Protein AF-0000000078708524 (afdb_homodimer)

Foldseek 3Di:
DPPDQDKDKDFQLVLLQLLLQQVCVVDVLEAEEEACCADNNAPLNSNPPVCVVRHCVRYHYDPPQLLCQLQVLQVSQQVPGEYEGEDNAPLSNVSNCCCCQVPQQCPCVVVVNPGFRLYEYEHEADDDPLDDLSRHAPCQLVQQVGHQEWEFFAAGSQQSSQAVNVSSVDRGYYYYYAYPVRRPVGIDMYRSHDHHDDAQDKDFPFFFQAEEEEEEHNCLVLQVVLVVVLCVVVVPHTYTYIYQRILPPTNLVVRLVRCLRNLEYEYEDAHADPSDSQVVSLVSNCVRPVVSHQFDYYYHYFHPDRQDRSVCNVVRGDGSVSSNVVVCVGSPDHD/DPPDQDKDKDFQLVLLQLLLQQVCVVDVLEAEEEACCADNNAPLNSNPPVCVVRHCVRYHYDPPQLLCQLQVLQVSQQVPGEYEGEDNAPLSNVSNCCCCQVPQQCPCVVVVNPGFRLYEYEHEADDDPLDDLSRHAPCQLVQQVGHQEWEFFAAGSQQSSQAVNVSSVDRGYYYYYAYPVRRPVGIDMYRSHDHHDDAQDKDFPFFFQAEEEEEEHNCLVLQVVLVVVLCVVVVPHTYTYIYQRILPPGNLVVRLVRCLRNLEYEYEDAHADPSDSQVVSLVSNCVRPVVSHQFDYYYHYFHPDRQDRSVCNVVRGDGSVSSNVVVCVGSVDHD

pLDDT: mean 88.09, std 14.44, range [30.7, 98.94]

InterPro domains:
  IPR005475 Transketolase-like, pyrimidine-binding domain [PF02779] (12-184)
  IPR005475 Transketolase-like, pyrimidine-binding domain [SM00861] (10-185)
  IPR009014 Transketolase C-terminal/Pyruvate-ferredoxin oxidoreductase domain II [G3DSA:3.40.50.920] (199-333)
  IPR009014 Transketolase C-terminal/Pyruvate-ferredoxin oxidoreductase domain II [SSF52922] (194-332)
  IPR029061 Thiamin diphosphate-binding fold [SSF52518] (10-198)
  IPR033248 Transketolase, C-terminal domain [PF02780] (200-323)

Structure (mmCIF, N/CA/C/O backbone):
data_AF-0000000078708524-model_v1
#
loop_
_entity.id
_entity.type
_entity.pdbx_description
1 polymer 'Transketolase-like pyrimidine-binding domain-containing protein'
#
loop_
_atom_site.group_PDB
_atom_site.id
_atom_site.type_symbol
_atom_site.label_atom_id
_atom_site.label_alt_id
_atom_site.label_comp_id
_atom_site.label_asym_id
_atom_site.label_entity_id
_atom_site.label_seq_id
_atom_site.pdbx_PDB_ins_code
_atom_site.Cartn_x
_atom_site.Cartn_y
_atom_site.Cartn_z
_atom_site.occupancy
_atom_site.B_iso_or_equiv
_atom_site.auth_seq_id
_atom_site.auth_comp_id
_atom_site.auth_asym_id
_atom_site.auth_atom_id
_atom_site.pdbx_PDB_model_num
ATOM 1 N N . MET A 1 1 ? 9.031 -50.344 -10.312 1 30.7 1 MET A N 1
ATOM 2 C CA . MET A 1 1 ? 8.531 -49.438 -11.359 1 30.7 1 MET A CA 1
ATOM 3 C C . MET A 1 1 ? 7.926 -48.188 -10.766 1 30.7 1 MET A C 1
ATOM 5 O O . MET A 1 1 ? 6.965 -48.25 -10 1 30.7 1 MET A O 1
ATOM 9 N N . ILE A 1 2 ? 8.68 -47.25 -10.352 1 44.56 2 ILE A N 1
ATOM 10 C CA . ILE A 1 2 ? 8.172 -46.031 -9.711 1 44.56 2 ILE A CA 1
ATOM 11 C C . ILE A 1 2 ? 7.004 -45.469 -10.523 1 44.56 2 ILE A C 1
ATOM 13 O O . ILE A 1 2 ? 7.16 -45.156 -11.695 1 44.56 2 ILE A O 1
ATOM 17 N N . MET A 1 3 ? 5.801 -45.938 -10.406 1 46.72 3 MET A N 1
ATOM 18 C CA . MET A 1 3 ? 4.594 -45.625 -11.164 1 46.72 3 MET A CA 1
ATOM 19 C C . MET A 1 3 ? 4.586 -44.156 -11.586 1 46.72 3 MET A C 1
ATOM 21 O O . MET A 1 3 ? 4.816 -43.281 -10.773 1 46.72 3 MET A O 1
ATOM 25 N N . ALA A 1 4 ? 5.008 -43.969 -12.758 1 56.22 4 ALA A N 1
ATOM 26 C CA . ALA A 1 4 ? 5.117 -42.656 -13.367 1 56.22 4 ALA A CA 1
ATOM 27 C C . ALA A 1 4 ? 3.906 -41.781 -13.031 1 56.22 4 ALA A C 1
ATOM 29 O O . ALA A 1 4 ? 2.764 -42.219 -13.219 1 56.22 4 ALA A O 1
ATOM 30 N N . GLU A 1 5 ? 3.922 -40.812 -12.133 1 74.19 5 GLU A N 1
ATOM 31 C CA . GLU A 1 5 ? 2.814 -39.969 -11.703 1 74.19 5 GLU A CA 1
ATOM 32 C C . GLU A 1 5 ? 2.082 -39.375 -12.898 1 74.19 5 GLU A C 1
ATOM 34 O O . GLU A 1 5 ? 2.715 -38.875 -13.828 1 74.19 5 GLU A O 1
ATOM 39 N N . GLU A 1 6 ? 0.851 -39.875 -13.25 1 91.31 6 GLU A N 1
ATOM 40 C CA . GLU A 1 6 ? -0.011 -39.344 -14.305 1 91.31 6 GLU A CA 1
ATOM 41 C C . GLU A 1 6 ? 0.066 -37.844 -14.383 1 91.31 6 GLU A C 1
ATOM 43 O O . GLU A 1 6 ? 0.135 -37.156 -13.352 1 91.31 6 GLU A O 1
ATOM 48 N N . LYS A 1 7 ? 0.33 -37.344 -15.602 1 96.19 7 LYS A N 1
ATOM 49 C CA . LYS A 1 7 ? 0.439 -35.906 -15.82 1 96.19 7 LYS A CA 1
ATOM 50 C C . LYS A 1 7 ? -0.722 -35.406 -16.672 1 96.19 7 LYS A C 1
ATOM 52 O O . LYS A 1 7 ? -1.364 -36.156 -17.391 1 96.19 7 LYS A O 1
ATOM 57 N N . LEU A 1 8 ? -1.035 -34.125 -16.5 1 96.69 8 LEU A N 1
ATOM 58 C CA . LEU A 1 8 ? -2.018 -33.375 -17.281 1 96.69 8 LEU A CA 1
ATOM 59 C C . LEU A 1 8 ? -1.397 -32.125 -17.891 1 96.69 8 LEU A C 1
ATOM 61 O O . LEU A 1 8 ? -0.516 -31.5 -17.297 1 96.69 8 LEU A O 1
ATOM 65 N N . THR A 1 9 ? -1.843 -31.812 -19.062 1 97.62 9 THR A N 1
ATOM 66 C CA . THR A 1 9 ? -1.474 -30.547 -19.672 1 97.62 9 THR A CA 1
ATOM 67 C C . THR A 1 9 ? -2.582 -29.516 -19.484 1 97.62 9 THR A C 1
ATOM 69 O O . THR A 1 9 ? -3.682 -29.672 -20.016 1 97.62 9 THR A O 1
ATOM 72 N N . LEU A 1 10 ? -2.268 -28.531 -18.688 1 97.62 10 LEU A N 1
ATOM 73 C CA . LEU A 1 10 ? -3.295 -27.562 -18.312 1 97.62 10 LEU A CA 1
ATOM 74 C C . LEU A 1 10 ? -2.834 -26.141 -18.594 1 97.62 10 LEU A C 1
ATOM 76 O O . LEU A 1 10 ? -1.637 -25.844 -18.547 1 97.62 10 LEU A O 1
ATOM 80 N N . ASN A 1 11 ? -3.686 -25.328 -18.953 1 97.06 11 ASN A N 1
ATOM 81 C CA . ASN A 1 11 ? -3.455 -23.891 -18.781 1 97.06 11 ASN A CA 1
ATOM 82 C C . ASN A 1 11 ? -3.867 -23.422 -17.391 1 97.06 11 ASN A C 1
ATOM 84 O O . ASN A 1 11 ? -4.27 -24.234 -16.547 1 97.06 11 ASN A O 1
ATOM 88 N N . ASN A 1 12 ? -3.742 -22.156 -17.094 1 96.94 12 ASN A N 1
ATOM 89 C CA . ASN A 1 12 ? -3.965 -21.656 -15.75 1 96.94 12 ASN A CA 1
ATOM 90 C C . ASN A 1 12 ? -5.414 -21.859 -15.305 1 96.94 12 ASN A C 1
ATOM 92 O O . ASN A 1 12 ? -5.668 -22.266 -14.172 1 96.94 12 ASN A O 1
ATOM 96 N N . VAL A 1 13 ? -6.398 -21.562 -16.172 1 96.12 13 VAL A N 1
ATOM 97 C CA . VAL A 1 13 ? -7.801 -21.703 -15.797 1 96.12 13 VAL A CA 1
ATOM 98 C C . VAL A 1 13 ? -8.133 -23.172 -15.555 1 96.12 13 VAL A C 1
ATOM 100 O O . VAL A 1 13 ? -8.867 -23.5 -14.625 1 96.12 13 VAL A O 1
ATOM 103 N N . GLN A 1 14 ? -7.605 -24 -16.406 1 97.12 14 GLN A N 1
ATOM 104 C CA . GLN A 1 14 ? -7.805 -25.438 -16.219 1 97.12 14 GLN A CA 1
ATOM 105 C C . GLN A 1 14 ? -7.137 -25.938 -14.945 1 97.12 14 GLN A C 1
ATOM 107 O O . GLN A 1 14 ? -7.637 -26.859 -14.297 1 97.12 14 GLN A O 1
ATOM 112 N N . ALA A 1 15 ? -5.988 -25.359 -14.602 1 97.75 15 ALA A N 1
ATOM 113 C CA . ALA A 1 15 ? -5.312 -25.688 -13.359 1 97.75 15 ALA A CA 1
ATOM 114 C C . ALA A 1 15 ? -6.172 -25.328 -12.148 1 97.75 15 ALA A C 1
ATOM 116 O O . ALA A 1 15 ? -6.234 -26.078 -11.172 1 97.75 15 ALA A O 1
ATOM 117 N N . VAL A 1 16 ? -6.793 -24.172 -12.188 1 97.38 16 VAL A N 1
ATOM 118 C CA . VAL A 1 16 ? -7.73 -23.781 -11.141 1 97.38 16 VAL A CA 1
ATOM 119 C C . VAL A 1 16 ? -8.836 -24.828 -11.016 1 97.38 16 VAL A C 1
ATOM 121 O O . VAL A 1 16 ? -9.109 -25.328 -9.922 1 97.38 16 VAL A O 1
ATOM 124 N N . ASN A 1 17 ? -9.43 -25.156 -12.141 1 97.44 17 ASN A N 1
ATOM 125 C CA . ASN A 1 17 ? -10.523 -26.109 -12.172 1 97.44 17 ASN A CA 1
ATOM 126 C C . ASN A 1 17 ? -10.102 -27.469 -11.602 1 97.44 17 ASN A C 1
ATOM 128 O O . ASN A 1 17 ? -10.812 -28.047 -10.789 1 97.44 17 ASN A O 1
ATOM 132 N N . ASN A 1 18 ? -9 -27.891 -12.047 1 97.88 18 ASN A N 1
ATOM 133 C CA . ASN A 1 18 ? -8.492 -29.172 -11.586 1 97.88 18 ASN A CA 1
ATOM 134 C C . ASN A 1 18 ? -8.234 -29.172 -10.078 1 97.88 18 ASN A C 1
ATOM 136 O O . ASN A 1 18 ? -8.539 -30.141 -9.391 1 97.88 18 ASN A O 1
ATOM 140 N N . ALA A 1 19 ? -7.645 -28.109 -9.57 1 97.94 19 ALA A N 1
ATOM 141 C CA . ALA A 1 19 ? -7.406 -27.984 -8.141 1 97.94 19 ALA A CA 1
ATOM 142 C C . ALA A 1 19 ? -8.719 -28.016 -7.359 1 97.94 19 ALA A C 1
ATOM 144 O O . ALA A 1 19 ? -8.82 -28.672 -6.324 1 97.94 19 ALA A O 1
ATOM 145 N N . LEU A 1 20 ? -9.703 -27.312 -7.848 1 97.5 20 LEU A N 1
ATOM 146 C CA . LEU A 1 20 ? -11.016 -27.297 -7.211 1 97.5 20 LEU A CA 1
ATOM 147 C C . LEU A 1 20 ? -11.625 -28.688 -7.195 1 97.5 20 LEU A C 1
ATOM 149 O O . LEU A 1 20 ? -12.18 -29.109 -6.18 1 97.5 20 LEU A O 1
ATOM 153 N N . ASP A 1 21 ? -11.539 -29.344 -8.281 1 97.62 21 ASP A N 1
ATOM 154 C CA . ASP A 1 21 ? -12.062 -30.703 -8.398 1 97.62 21 ASP A CA 1
ATOM 155 C C . ASP A 1 21 ? -11.43 -31.625 -7.363 1 97.62 21 ASP A C 1
ATOM 157 O O . ASP A 1 21 ? -12.141 -32.344 -6.648 1 97.62 21 ASP A O 1
ATOM 161 N N . ILE A 1 22 ? -10.164 -31.562 -7.309 1 97.56 22 ILE A N 1
ATOM 162 C CA . ILE A 1 22 ? -9.43 -32.375 -6.355 1 97.56 22 ILE A CA 1
ATOM 163 C C . ILE A 1 22 ? -9.867 -32.062 -4.934 1 97.56 22 ILE A C 1
ATOM 165 O O . ILE A 1 22 ? -10.133 -32.938 -4.125 1 97.56 22 ILE A O 1
ATOM 169 N N . ALA A 1 23 ? -9.914 -30.797 -4.633 1 96.69 23 ALA A N 1
ATOM 170 C CA . ALA A 1 23 ? -10.281 -30.328 -3.297 1 96.69 23 ALA A CA 1
ATOM 171 C C . ALA A 1 23 ? -11.68 -30.797 -2.912 1 96.69 23 ALA A C 1
ATOM 173 O O . ALA A 1 23 ? -11.891 -31.281 -1.801 1 96.69 23 ALA A O 1
ATOM 174 N N . MET A 1 24 ? -12.586 -30.641 -3.818 1 97 24 MET A N 1
ATOM 175 C CA . MET A 1 24 ? -13.984 -30.953 -3.543 1 97 24 MET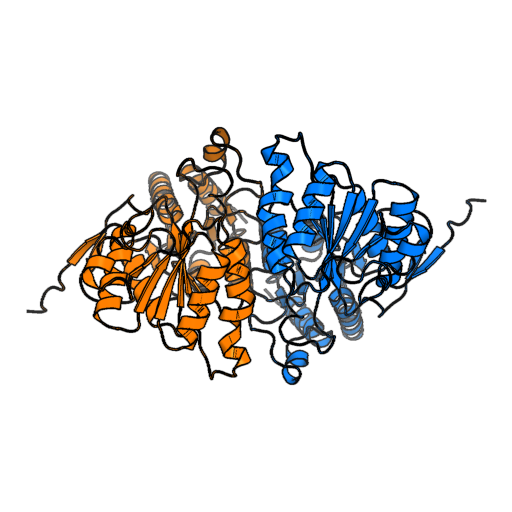 A CA 1
ATOM 176 C C . MET A 1 24 ? -14.18 -32.469 -3.432 1 97 24 MET A C 1
ATOM 178 O O . MET A 1 24 ? -15.008 -32.938 -2.648 1 97 24 MET A O 1
ATOM 182 N N . ALA A 1 25 ? -13.438 -33.188 -4.176 1 97.12 25 ALA A N 1
ATOM 183 C CA . ALA A 1 25 ? -13.5 -34.656 -4.082 1 97.12 25 ALA A CA 1
ATOM 184 C C . ALA A 1 25 ? -13.008 -35.125 -2.719 1 97.12 25 ALA A C 1
ATOM 186 O O . ALA A 1 25 ? -13.547 -36.094 -2.166 1 97.12 25 ALA A O 1
ATOM 187 N N . LYS A 1 26 ? -12.148 -34.469 -2.209 1 96.25 26 LYS A N 1
ATOM 188 C CA . LYS A 1 26 ? -11.461 -34.906 -1 1 96.25 26 LYS A CA 1
ATOM 189 C C . LYS A 1 26 ? -12.188 -34.438 0.253 1 96.25 26 LYS A C 1
ATOM 191 O O . LYS A 1 26 ? -12.164 -35.125 1.286 1 96.25 26 LYS A O 1
ATOM 196 N N . ASP A 1 27 ? -12.758 -33.312 0.21 1 96.5 27 ASP A N 1
ATOM 197 C CA . ASP A 1 27 ? -13.305 -32.688 1.408 1 96.5 27 ASP A CA 1
ATOM 198 C C . ASP A 1 27 ? -14.727 -32.156 1.171 1 96.5 27 ASP A C 1
ATOM 200 O O . ASP A 1 27 ? -14.93 -31.172 0.469 1 96.5 27 ASP A O 1
ATOM 204 N N . PRO A 1 28 ? -15.633 -32.75 1.814 1 96.19 28 PRO A N 1
ATOM 205 C CA . PRO A 1 28 ? -17.031 -32.344 1.604 1 96.19 28 PRO A CA 1
ATOM 206 C C . PRO A 1 28 ? -17.328 -30.953 2.156 1 96.19 28 PRO A C 1
ATOM 208 O O . PRO A 1 28 ? -18.375 -30.391 1.867 1 96.19 28 PRO A O 1
ATOM 211 N N . ARG A 1 29 ? -16.484 -30.438 2.861 1 96.44 29 ARG A N 1
ATOM 212 C CA . ARG A 1 29 ? -16.688 -29.109 3.439 1 96.44 29 ARG A CA 1
ATOM 213 C C . ARG A 1 29 ? -16.344 -28.016 2.434 1 96.44 29 ARG A C 1
ATOM 215 O O . ARG A 1 29 ? -16.656 -26.844 2.648 1 96.44 29 ARG A O 1
ATOM 222 N N . VAL A 1 30 ? -15.695 -28.281 1.34 1 97.38 30 VAL A N 1
ATOM 223 C CA . VAL A 1 30 ? -15.289 -27.312 0.333 1 97.38 30 VAL A CA 1
ATOM 224 C C . VAL A 1 30 ? -16.484 -26.906 -0.515 1 97.38 30 VAL A C 1
ATOM 226 O O . VAL A 1 30 ? -17.172 -27.766 -1.092 1 97.38 30 VAL A O 1
ATOM 229 N N . VAL A 1 31 ? -16.781 -25.641 -0.541 1 95.81 31 VAL A N 1
ATOM 230 C CA . VAL A 1 31 ? -17.844 -25.078 -1.38 1 95.81 31 VAL A CA 1
ATOM 231 C C . VAL A 1 31 ? -17.266 -23.969 -2.262 1 95.81 31 VAL A C 1
ATOM 233 O O . VAL A 1 31 ? -16.344 -23.25 -1.847 1 95.81 31 VAL A O 1
ATOM 236 N N . CYS A 1 32 ? -17.75 -23.906 -3.41 1 94.69 32 CYS A N 1
ATOM 237 C CA . CYS A 1 32 ? -17.281 -22.922 -4.387 1 94.69 32 CYS A CA 1
ATOM 238 C C . CYS A 1 32 ? -18.438 -22.125 -4.961 1 94.69 32 CYS A C 1
ATOM 240 O O . CYS A 1 32 ? -19.438 -22.703 -5.41 1 94.69 32 CYS A O 1
ATOM 242 N N . TYR A 1 33 ? -18.297 -20.797 -4.871 1 91.31 33 TYR A N 1
ATOM 243 C CA . TYR A 1 33 ? -19.406 -20 -5.387 1 91.31 33 TYR A CA 1
ATOM 244 C C . TYR A 1 33 ? -18.938 -18.625 -5.832 1 91.31 33 TYR A C 1
ATOM 246 O O . TYR A 1 33 ? -17.844 -18.188 -5.465 1 91.31 33 TYR A O 1
ATOM 254 N N . GLY A 1 34 ? -19.688 -17.953 -6.578 1 89.81 34 GLY A N 1
ATOM 255 C CA . GLY A 1 34 ? -19.469 -16.641 -7.18 1 89.81 34 GLY A CA 1
ATOM 256 C C . GLY A 1 34 ? -20.469 -16.312 -8.273 1 89.81 34 GLY A C 1
ATOM 257 O O . GLY A 1 34 ? -21.422 -17.047 -8.484 1 89.81 34 GLY A O 1
ATOM 258 N N . GLU A 1 35 ? -20.219 -15.195 -8.898 1 83.81 35 GLU A N 1
ATOM 259 C CA . GLU A 1 35 ? -21.125 -14.797 -9.977 1 83.81 35 GLU A CA 1
ATOM 260 C C . GLU A 1 35 ? -20.984 -15.727 -11.18 1 83.81 35 GLU A C 1
ATOM 262 O O . GLU A 1 35 ? -19.906 -15.836 -11.766 1 83.81 35 GLU A O 1
ATOM 267 N N . ASP A 1 36 ? -22.047 -16.438 -11.477 1 84.31 36 ASP A N 1
ATOM 268 C CA . ASP A 1 36 ? -22.156 -17.359 -12.602 1 84.31 36 ASP A CA 1
ATOM 269 C C . ASP A 1 36 ? -21.203 -18.547 -12.422 1 84.31 36 ASP A C 1
ATOM 271 O O . ASP A 1 36 ? -20.75 -19.141 -13.406 1 84.31 36 ASP A O 1
ATOM 275 N N . ALA A 1 37 ? -20.906 -18.891 -11.258 1 84.94 37 ALA A N 1
ATOM 276 C CA . ALA A 1 37 ? -19.938 -19.953 -10.984 1 84.94 37 ALA A CA 1
ATOM 277 C C . ALA A 1 37 ? -20.609 -21.328 -10.984 1 84.94 37 ALA A C 1
ATOM 279 O O . ALA A 1 37 ? -19.938 -22.344 -11.062 1 84.94 37 ALA A O 1
ATOM 280 N N . GLY A 1 38 ? -21.891 -21.359 -10.852 1 88.69 38 GLY A N 1
ATOM 281 C CA . GLY A 1 38 ? -22.609 -22.609 -10.734 1 88.69 38 GLY A CA 1
ATOM 282 C C . GLY A 1 38 ? -22.719 -23.359 -12.039 1 88.69 38 GLY A C 1
ATOM 283 O O . GLY A 1 38 ? -21.828 -24.141 -12.406 1 88.69 38 GLY A O 1
ATOM 284 N N . VAL A 1 39 ? -23.75 -23.047 -12.758 1 84.88 39 VAL A N 1
ATOM 285 C CA . VAL A 1 39 ? -24.047 -23.797 -13.969 1 84.88 39 VAL A CA 1
ATOM 286 C C . VAL A 1 39 ? -23.062 -23.438 -15.078 1 84.88 39 VAL A C 1
ATOM 288 O O . VAL A 1 39 ? -22.5 -24.312 -15.727 1 84.88 39 VAL A O 1
ATOM 291 N N . GLU A 1 40 ? -22.812 -22.203 -15.211 1 86.06 40 GLU A N 1
ATOM 292 C CA . GLU A 1 40 ? -22 -21.703 -16.312 1 86.06 40 GLU A CA 1
ATOM 293 C C . GLU A 1 40 ? -20.516 -22 -16.062 1 86.06 40 GLU A C 1
ATOM 295 O O . GLU A 1 40 ? -19.734 -22.109 -17.016 1 86.06 40 GLU A O 1
ATOM 300 N N . GLY A 1 41 ? -20.172 -22.078 -14.758 1 86.31 41 GLY A N 1
ATOM 301 C CA . GLY A 1 41 ? -18.781 -22.359 -14.406 1 86.31 41 GLY A CA 1
ATOM 302 C C . GLY A 1 41 ? -17.938 -21.094 -14.273 1 86.31 41 GLY A C 1
ATOM 303 O O . GLY A 1 41 ? -16.719 -21.141 -14.43 1 86.31 41 GLY A O 1
ATOM 304 N N . GLY A 1 42 ? -18.594 -19.969 -14.164 1 85.06 42 GLY A N 1
ATOM 305 C CA . GLY A 1 42 ? -17.891 -18.688 -14.078 1 85.06 42 GLY A CA 1
ATOM 306 C C . GLY A 1 42 ? -17.688 -18.031 -15.43 1 85.06 42 GLY A C 1
ATOM 307 O O . GLY A 1 42 ? -17.797 -18.688 -16.469 1 85.06 42 GLY A O 1
ATOM 308 N N . VAL A 1 43 ? -17.297 -16.812 -15.414 1 80.81 43 VAL A N 1
ATOM 309 C CA . VAL A 1 43 ? -17.109 -16.062 -16.641 1 80.81 43 VAL A CA 1
ATOM 310 C C . VAL A 1 43 ? -15.93 -16.625 -17.422 1 80.81 43 VAL A C 1
ATOM 312 O O . VAL A 1 43 ? -15.93 -16.609 -18.656 1 80.81 43 VAL A O 1
ATOM 315 N N . PHE A 1 44 ? -15.016 -17.203 -16.703 1 87.06 44 PHE A N 1
ATOM 316 C CA . PHE A 1 44 ? -13.836 -17.734 -17.359 1 87.06 44 PHE A CA 1
ATOM 317 C C . PHE A 1 44 ? -13.852 -19.266 -17.344 1 87.06 44 PHE A C 1
ATOM 319 O O . PHE A 1 44 ? -12.852 -19.906 -17.703 1 87.06 44 PHE A O 1
ATOM 326 N N . ARG A 1 45 ? -14.898 -19.797 -16.766 1 90.19 45 ARG A N 1
ATOM 327 C CA . ARG A 1 45 ? -15.148 -21.234 -16.797 1 90.19 45 ARG A CA 1
ATOM 328 C C . ARG A 1 45 ? -14.195 -21.969 -15.852 1 90.19 45 ARG A C 1
ATOM 330 O O . ARG A 1 45 ? -13.828 -23.125 -16.109 1 90.19 45 ARG A O 1
ATOM 337 N N . ALA A 1 46 ? -13.758 -21.266 -14.883 1 92.81 46 ALA A N 1
ATOM 338 C CA . ALA A 1 46 ? -12.852 -21.844 -13.898 1 92.81 46 ALA A CA 1
ATOM 339 C C . ALA A 1 46 ? -13.539 -22.953 -13.102 1 92.81 46 ALA A C 1
ATOM 341 O O . ALA A 1 46 ? -12.875 -23.859 -12.578 1 92.81 46 ALA A O 1
ATOM 342 N N . THR A 1 47 ? -14.852 -23 -13.047 1 94.88 47 THR A N 1
ATOM 343 C CA . THR A 1 47 ? -15.586 -23.969 -12.234 1 94.88 47 THR A CA 1
ATOM 344 C C . THR A 1 47 ? -16.453 -24.859 -13.117 1 94.88 47 THR A C 1
ATOM 346 O O . THR A 1 47 ? -17.391 -25.5 -12.633 1 94.88 47 THR A O 1
ATOM 349 N N . GLU A 1 48 ? -16.172 -24.875 -14.344 1 94.75 48 GLU A N 1
ATOM 350 C CA . GLU A 1 48 ? -16.969 -25.625 -15.305 1 94.75 48 GLU A CA 1
ATOM 351 C C . GLU A 1 48 ? -17.094 -27.094 -14.906 1 94.75 48 GLU A C 1
ATOM 353 O O . GLU A 1 48 ? -16.078 -27.734 -14.609 1 94.75 48 GLU A O 1
ATOM 358 N N . GLY A 1 49 ? -18.328 -27.5 -14.93 1 95.88 49 GLY A N 1
ATOM 359 C CA . GLY A 1 49 ? -18.594 -28.922 -14.734 1 95.88 49 GLY A CA 1
ATOM 360 C C . GLY A 1 49 ? -18.641 -29.328 -13.273 1 95.88 49 GLY A C 1
ATOM 361 O O . GLY A 1 49 ? -19.078 -30.422 -12.938 1 95.88 49 GLY A O 1
ATOM 362 N N . LEU A 1 50 ? -18.25 -28.484 -12.375 1 96.75 50 LEU A N 1
ATOM 363 C CA . LEU A 1 50 ? -18.109 -28.859 -10.977 1 96.75 50 LEU A CA 1
ATOM 364 C C . LEU A 1 50 ? -19.453 -28.984 -10.289 1 96.75 50 LEU A C 1
ATOM 366 O O . LEU A 1 50 ? -19.656 -29.844 -9.438 1 96.75 50 LEU A O 1
ATOM 370 N N . GLN A 1 51 ? -20.344 -28.109 -10.68 1 96.19 51 GLN A N 1
ATOM 371 C CA . GLN A 1 51 ? -21.672 -28.203 -10.086 1 96.19 51 GLN A CA 1
ATOM 372 C C . GLN A 1 51 ? -22.344 -29.516 -10.469 1 96.19 51 GLN A C 1
ATOM 374 O O . GLN A 1 51 ? -23.016 -30.141 -9.648 1 96.19 51 GLN A O 1
ATOM 379 N N . LYS A 1 52 ? -22.25 -29.859 -11.719 1 96.38 52 LYS A N 1
ATOM 380 C CA . LYS A 1 52 ? -22.812 -31.125 -12.188 1 96.38 52 LYS A CA 1
ATOM 381 C C . LYS A 1 52 ? -22.234 -32.312 -11.391 1 96.38 52 LYS A C 1
ATOM 383 O O . LYS A 1 52 ? -22.969 -33.25 -11.047 1 96.38 52 LYS A O 1
ATOM 388 N N . LYS A 1 53 ? -21.031 -32.188 -11.078 1 96.94 53 LYS A N 1
ATOM 389 C CA . LYS A 1 53 ? -20.328 -33.281 -10.43 1 96.94 53 LYS A CA 1
ATOM 390 C C . LYS A 1 53 ? -20.609 -33.312 -8.938 1 96.94 53 LYS A C 1
ATOM 392 O O . LYS A 1 53 ? -20.797 -34.406 -8.352 1 96.94 53 LYS A O 1
ATOM 397 N N . TYR A 1 54 ? -20.703 -32.156 -8.305 1 97.06 54 TYR A N 1
ATOM 398 C CA . TYR A 1 54 ? -20.734 -32.156 -6.852 1 97.06 54 TYR A CA 1
ATOM 399 C C . TYR A 1 54 ? -22.062 -31.641 -6.336 1 97.06 54 TYR A C 1
ATOM 401 O O . TYR A 1 54 ? -22.359 -31.734 -5.141 1 97.06 54 TYR A O 1
ATOM 409 N N . GLY A 1 55 ? -22.844 -30.984 -7.199 1 96 55 GLY A N 1
ATOM 410 C CA . GLY A 1 55 ? -24.188 -30.578 -6.828 1 96 55 GLY A CA 1
ATOM 411 C C . GLY A 1 55 ? -24.312 -29.094 -6.566 1 96 55 GLY A C 1
ATOM 412 O O . GLY A 1 55 ? -23.312 -28.406 -6.336 1 96 55 GLY A O 1
ATOM 413 N N . LYS A 1 56 ? -25.516 -28.625 -6.453 1 94.75 56 LYS A N 1
ATOM 414 C CA . LYS A 1 56 ? -25.859 -27.219 -6.352 1 94.75 56 LYS A CA 1
ATOM 415 C C . LYS A 1 56 ? -25.578 -26.672 -4.953 1 94.75 56 LYS A C 1
ATOM 417 O O . LYS A 1 56 ? -25.453 -25.469 -4.758 1 94.75 56 LYS A O 1
ATOM 422 N N . SER A 1 57 ? -25.469 -27.562 -4.066 1 94.31 57 SER A N 1
ATOM 423 C CA . SER A 1 57 ? -25.219 -27.125 -2.695 1 94.31 57 SER A CA 1
ATOM 424 C C . SER A 1 57 ? -23.75 -26.828 -2.461 1 94.31 57 SER A C 1
ATOM 426 O O . SER A 1 57 ? -23.391 -26.156 -1.494 1 94.31 57 SER A O 1
ATOM 428 N N . ARG A 1 58 ? -22.906 -27.297 -3.316 1 95.75 58 ARG A N 1
ATOM 429 C CA . ARG A 1 58 ? -21.469 -27.156 -3.117 1 95.75 58 ARG A CA 1
ATOM 430 C C . ARG A 1 58 ? -20.875 -26.172 -4.113 1 95.75 58 ARG A C 1
ATOM 432 O O . ARG A 1 58 ? -19.812 -25.578 -3.855 1 95.75 58 ARG A O 1
ATOM 439 N N . VAL A 1 59 ? -21.531 -26.109 -5.27 1 95.69 59 VAL A N 1
ATOM 440 C CA . VAL A 1 59 ? -21.125 -25.172 -6.316 1 95.69 59 VAL A CA 1
ATOM 441 C C . VAL A 1 59 ? -22.328 -24.391 -6.801 1 95.69 59 VAL A C 1
ATOM 443 O O . VAL A 1 59 ? -23.266 -24.953 -7.383 1 95.69 59 VAL A O 1
ATOM 446 N N . PHE A 1 60 ? -22.344 -23.031 -6.555 1 91.94 60 PHE A N 1
ATOM 447 C CA . PHE A 1 60 ? -23.578 -22.312 -6.848 1 91.94 60 PHE A CA 1
ATOM 448 C C . PHE A 1 60 ? -23.297 -20.859 -7.203 1 91.94 60 PHE A C 1
ATOM 450 O O . PHE A 1 60 ? -22.203 -20.359 -6.969 1 91.94 60 PHE A O 1
ATOM 457 N N . ASP A 1 61 ? -24.312 -20.234 -7.809 1 90 61 ASP A N 1
ATOM 458 C CA . ASP A 1 61 ? -24.25 -18.828 -8.203 1 90 61 ASP A CA 1
ATOM 459 C C . ASP A 1 61 ? -24.578 -17.922 -7.027 1 90 61 ASP A C 1
ATOM 461 O O . ASP A 1 61 ? -25.281 -18.312 -6.098 1 90 61 ASP A O 1
ATOM 465 N N . THR A 1 62 ? -23.984 -16.797 -7.121 1 87.25 62 THR A N 1
ATOM 466 C CA . THR A 1 62 ? -24.312 -15.766 -6.137 1 87.25 62 THR A CA 1
ATOM 467 C C . THR A 1 62 ? -24.953 -14.555 -6.812 1 87.25 62 THR A C 1
ATOM 469 O O . THR A 1 62 ? -24.859 -14.398 -8.031 1 87.25 62 THR A O 1
ATOM 472 N N . PRO A 1 63 ? -25.688 -13.781 -6.004 1 78.75 63 PRO A N 1
ATOM 473 C CA . PRO A 1 63 ? -26.062 -12.461 -6.535 1 78.75 63 PRO A CA 1
ATOM 474 C C . PRO A 1 63 ? -24.844 -11.586 -6.828 1 78.75 63 PRO A C 1
ATOM 476 O O . PRO A 1 63 ? -23.734 -11.906 -6.402 1 78.75 63 PRO A O 1
ATOM 479 N N . ILE A 1 64 ? -25.125 -10.547 -7.602 1 74.62 64 ILE A N 1
ATOM 480 C CA . ILE A 1 64 ? -24.062 -9.586 -7.914 1 74.62 64 ILE A CA 1
ATOM 481 C C . ILE A 1 64 ? -23.828 -8.672 -6.711 1 74.62 64 ILE A C 1
ATOM 483 O O . ILE A 1 64 ? -24.328 -7.551 -6.66 1 74.62 64 ILE A O 1
ATOM 487 N N . SER A 1 65 ? -23.266 -9.133 -5.676 1 77.31 65 SER A N 1
ATOM 488 C CA . SER A 1 65 ? -22.953 -8.445 -4.43 1 77.31 65 SER A CA 1
ATOM 489 C C . SER A 1 65 ? -21.656 -8.977 -3.82 1 77.31 65 SER A C 1
ATOM 491 O O . SER A 1 65 ? -21.672 -9.953 -3.074 1 77.31 65 SER A O 1
ATOM 493 N N . GLU A 1 66 ? -20.641 -8.281 -4.117 1 77.75 66 GLU A N 1
ATOM 494 C CA . GLU A 1 66 ? -19.297 -8.727 -3.709 1 77.75 66 GLU A CA 1
ATOM 495 C C . GLU A 1 66 ? -19.156 -8.703 -2.191 1 77.75 66 GLU A C 1
ATOM 497 O O . GLU A 1 66 ? -18.453 -9.539 -1.617 1 77.75 66 GLU A O 1
ATOM 502 N N . ALA A 1 67 ? -19.828 -7.727 -1.586 1 77.12 67 ALA A N 1
ATOM 503 C CA . ALA A 1 67 ? -19.828 -7.684 -0.126 1 77.12 67 ALA A CA 1
ATOM 504 C C . ALA A 1 67 ? -20.453 -8.945 0.463 1 77.12 67 ALA A C 1
ATOM 506 O O . ALA A 1 67 ? -19.938 -9.516 1.425 1 77.12 67 ALA A O 1
ATOM 507 N N . THR A 1 68 ? -21.5 -9.359 -0.148 1 79.31 68 THR A N 1
ATOM 508 C CA . THR A 1 68 ? -22.203 -10.547 0.32 1 79.31 68 THR A CA 1
ATOM 509 C C . THR A 1 68 ? -21.391 -11.805 0.049 1 79.31 68 THR A C 1
ATOM 511 O O . THR A 1 68 ? -21.344 -12.711 0.884 1 79.31 68 THR A O 1
ATOM 514 N N . ILE A 1 69 ? -20.766 -11.859 -1.048 1 84.06 69 ILE A N 1
ATOM 515 C CA . ILE A 1 69 ? -19.953 -13.016 -1.403 1 84.06 69 ILE A CA 1
ATOM 516 C C . ILE A 1 69 ? -18.859 -13.211 -0.357 1 84.06 69 ILE A C 1
ATOM 518 O O . ILE A 1 69 ? -18.703 -14.297 0.197 1 84.06 69 ILE A O 1
ATOM 522 N N . ALA A 1 70 ? -18.156 -12.164 -0.079 1 84.56 70 ALA A N 1
ATOM 523 C CA . ALA A 1 70 ? -17.062 -12.242 0.891 1 84.56 70 ALA A CA 1
ATOM 524 C C . ALA A 1 70 ? -17.594 -12.492 2.297 1 84.56 70 ALA A C 1
ATOM 526 O O . ALA A 1 70 ? -17.047 -13.32 3.035 1 84.56 70 ALA A O 1
ATOM 527 N N . GLY A 1 71 ? -18.656 -11.797 2.652 1 85.31 71 GLY A N 1
ATOM 528 C CA . GLY A 1 71 ? -19.234 -11.953 3.98 1 85.31 71 GLY A CA 1
ATOM 529 C C . GLY A 1 71 ? -19.734 -13.359 4.25 1 85.31 71 GLY A C 1
ATOM 530 O O . GLY A 1 71 ? -19.5 -13.914 5.324 1 85.31 71 GLY A O 1
ATOM 531 N N . THR A 1 72 ? -20.422 -13.891 3.336 1 85.75 72 THR A N 1
ATOM 532 C CA . THR A 1 72 ? -20.953 -15.234 3.506 1 85.75 72 THR A CA 1
ATOM 533 C C . THR A 1 72 ? -19.812 -16.266 3.555 1 85.75 72 THR A C 1
ATOM 535 O O . THR A 1 72 ? -19.922 -17.266 4.258 1 85.75 72 THR A O 1
ATOM 538 N N . ALA A 1 73 ? -18.781 -16.016 2.832 1 89.06 73 ALA A N 1
ATOM 539 C CA . ALA A 1 73 ? -17.625 -16.906 2.867 1 89.06 73 ALA A CA 1
ATOM 540 C C . ALA A 1 73 ? -17 -16.938 4.258 1 89.06 73 ALA A C 1
ATOM 542 O O . ALA A 1 73 ? -16.625 -18 4.754 1 89.06 73 ALA A O 1
ATOM 543 N N . ILE A 1 74 ? -16.922 -15.797 4.859 1 87.75 74 ILE A N 1
ATOM 544 C CA . ILE A 1 74 ? -16.375 -15.688 6.203 1 87.75 74 ILE A CA 1
ATOM 545 C C . ILE A 1 74 ? -17.234 -16.469 7.188 1 87.75 74 ILE A C 1
ATOM 547 O O . ILE A 1 74 ? -16.734 -17.266 7.977 1 87.75 74 ILE A O 1
ATOM 551 N N . GLY A 1 75 ? -18.531 -16.234 7.105 1 86.38 75 GLY A N 1
ATOM 552 C CA . GLY A 1 75 ? -19.453 -16.969 7.961 1 86.38 75 GLY A CA 1
ATOM 553 C C . GLY A 1 75 ? -19.375 -18.469 7.762 1 86.38 75 GLY A C 1
ATOM 554 O O . GLY A 1 75 ? -19.375 -19.234 8.734 1 86.38 75 GLY A O 1
ATOM 555 N N . ALA A 1 76 ? -19.328 -18.844 6.559 1 90 76 ALA A N 1
ATOM 556 C CA . ALA A 1 76 ? -19.234 -20.266 6.227 1 90 76 ALA A CA 1
ATOM 557 C C . ALA A 1 76 ? -17.953 -20.875 6.793 1 90 76 ALA A C 1
ATOM 559 O O . ALA A 1 76 ? -17.969 -21.984 7.328 1 90 76 ALA A O 1
ATOM 560 N N . ALA A 1 77 ? -16.891 -20.172 6.668 1 90.06 77 ALA A N 1
ATOM 561 C CA . ALA A 1 77 ? -15.602 -20.641 7.18 1 90.06 77 ALA A CA 1
ATOM 562 C C . ALA A 1 77 ? -15.641 -20.812 8.695 1 90.06 77 ALA A C 1
ATOM 564 O O . ALA A 1 77 ? -15.211 -21.844 9.227 1 90.06 77 ALA A O 1
ATOM 565 N N . VAL A 1 78 ? -16.156 -19.906 9.297 1 88.25 78 VAL A N 1
ATOM 566 C CA . VAL A 1 78 ? -16.25 -19.938 10.75 1 88.25 78 VAL A CA 1
ATOM 567 C C . VAL A 1 78 ? -17.156 -21.078 11.188 1 88.25 78 VAL A C 1
ATOM 569 O O . VAL A 1 78 ? -16.922 -21.703 12.219 1 88.25 78 VAL A O 1
ATOM 572 N N . ALA A 1 79 ? -18.125 -21.328 10.367 1 90 79 ALA A N 1
ATOM 573 C CA . ALA A 1 79 ? -19.094 -22.391 10.672 1 90 79 ALA A CA 1
ATOM 574 C C . ALA A 1 79 ? -18.531 -23.766 10.328 1 90 79 ALA A C 1
ATOM 576 O O . ALA A 1 79 ? -19.219 -24.781 10.516 1 90 79 ALA A O 1
ATOM 577 N N . GLY A 1 80 ? -17.328 -23.75 9.727 1 91.81 80 GLY A N 1
ATOM 578 C CA . GLY A 1 80 ? -16.672 -25.031 9.578 1 91.81 80 GLY A CA 1
ATOM 579 C C . GLY A 1 80 ? -16.5 -25.453 8.133 1 91.81 80 GLY A C 1
ATOM 580 O O . GLY A 1 80 ? -15.875 -26.484 7.848 1 91.81 80 GLY A O 1
ATOM 581 N N . LEU A 1 81 ? -17.047 -24.656 7.23 1 94.31 81 LEU A N 1
ATOM 582 C CA . LEU A 1 81 ? -16.859 -24.969 5.816 1 94.31 81 LEU A CA 1
ATOM 583 C C . LEU A 1 81 ? -15.531 -24.422 5.305 1 94.31 81 LEU A C 1
ATOM 585 O O . LEU A 1 81 ? -14.805 -23.75 6.051 1 94.31 81 LEU A O 1
ATOM 589 N N . ARG A 1 82 ? -15.18 -24.75 4.133 1 95.06 82 ARG A N 1
ATOM 590 C CA . ARG A 1 82 ? -14.008 -24.25 3.422 1 95.06 82 ARG A CA 1
ATOM 591 C C . ARG A 1 82 ? -14.406 -23.562 2.121 1 95.06 82 ARG A C 1
ATOM 593 O O . ARG A 1 82 ? -14.227 -24.125 1.036 1 95.06 82 ARG A O 1
ATOM 600 N N . PRO A 1 83 ? -14.836 -22.375 2.248 1 95.19 83 PRO A N 1
ATOM 601 C CA . PRO A 1 83 ? -15.375 -21.688 1.073 1 95.19 83 PRO A CA 1
ATOM 602 C C . PRO A 1 83 ? -14.289 -21.172 0.137 1 95.19 83 PRO A C 1
ATOM 604 O O . PRO A 1 83 ? -13.258 -20.672 0.599 1 95.19 83 PRO A O 1
ATOM 607 N N . ILE A 1 84 ? -14.5 -21.344 -1.093 1 95.81 84 ILE A N 1
ATOM 608 C CA . ILE A 1 84 ? -13.758 -20.719 -2.182 1 95.81 84 ILE A CA 1
ATOM 609 C C . ILE A 1 84 ? -14.68 -19.75 -2.939 1 95.81 84 ILE A C 1
ATOM 611 O O . ILE A 1 84 ? -15.461 -20.188 -3.789 1 95.81 84 ILE A O 1
ATOM 615 N N . ALA A 1 85 ? -14.523 -18.484 -2.572 1 93.25 85 ALA A N 1
ATOM 616 C CA . ALA A 1 85 ? -15.367 -17.469 -3.184 1 93.25 85 ALA A CA 1
ATOM 617 C C . ALA A 1 85 ? -14.664 -16.797 -4.363 1 93.25 85 ALA A C 1
ATOM 619 O O . ALA A 1 85 ? -13.461 -16.547 -4.305 1 93.25 85 ALA A O 1
ATOM 620 N N . GLU A 1 86 ? -15.43 -16.594 -5.359 1 90.81 86 GLU A N 1
ATOM 621 C CA . GLU A 1 86 ? -14.891 -15.961 -6.562 1 90.81 86 GLU A CA 1
ATOM 622 C C . GLU A 1 86 ? -15.508 -14.578 -6.785 1 90.81 86 GLU A C 1
ATOM 624 O O . GLU A 1 86 ? -16.734 -14.438 -6.832 1 90.81 86 GLU A O 1
ATOM 629 N N . ILE A 1 87 ? -14.633 -13.57 -6.82 1 85.12 87 ILE A N 1
ATOM 630 C CA . ILE A 1 87 ? -15.031 -12.266 -7.336 1 85.12 87 ILE A CA 1
ATOM 631 C C . ILE A 1 87 ? -14.742 -12.195 -8.836 1 85.12 87 ILE A C 1
ATOM 633 O O . ILE A 1 87 ? -13.633 -12.5 -9.273 1 85.12 87 ILE A O 1
ATOM 637 N N . GLN A 1 88 ? -15.766 -11.812 -9.562 1 77.19 88 GLN A N 1
ATOM 638 C CA . GLN A 1 88 ? -15.695 -11.922 -11.016 1 77.19 88 GLN A CA 1
ATOM 639 C C . GLN A 1 88 ? -14.523 -11.125 -11.57 1 77.19 88 GLN A C 1
ATOM 641 O O . GLN A 1 88 ? -13.773 -11.625 -12.414 1 77.19 88 GLN A O 1
ATOM 646 N N . PHE A 1 89 ? -14.43 -9.812 -11.062 1 72.56 89 PHE A N 1
ATOM 647 C CA . PHE A 1 89 ? -13.281 -8.977 -11.414 1 72.56 89 PHE A CA 1
ATOM 648 C C . PHE A 1 89 ? -12.742 -8.25 -10.188 1 72.56 89 PHE A C 1
ATOM 650 O O . PHE A 1 89 ? -13.516 -7.785 -9.344 1 72.56 89 PHE A O 1
ATOM 657 N N . GLN A 1 90 ? -11.469 -8.18 -10.227 1 68.69 90 GLN A N 1
ATOM 658 C CA . GLN A 1 90 ? -10.82 -7.531 -9.086 1 68.69 90 GLN A CA 1
ATOM 659 C C . GLN A 1 90 ? -11.352 -6.117 -8.891 1 68.69 90 GLN A C 1
ATOM 661 O O . GLN A 1 90 ? -11.5 -5.656 -7.754 1 68.69 90 GLN A O 1
ATOM 666 N N . GLY A 1 91 ? -11.633 -5.512 -9.945 1 58.5 91 GLY A N 1
ATOM 667 C CA . GLY A 1 91 ? -12.133 -4.152 -9.844 1 58.5 91 GLY A CA 1
ATOM 668 C C . GLY A 1 91 ? -13.445 -4.055 -9.086 1 58.5 91 GLY A C 1
ATOM 669 O O . GLY A 1 91 ? -13.828 -2.973 -8.633 1 58.5 91 GLY A O 1
ATOM 670 N N . PHE A 1 92 ? -14.086 -5.262 -8.891 1 63.09 92 PHE A N 1
ATOM 671 C CA . PHE A 1 92 ? -15.359 -5.281 -8.188 1 63.09 92 PHE A CA 1
ATOM 672 C C . PHE A 1 92 ? -15.164 -5.617 -6.715 1 63.09 92 PHE A C 1
ATOM 674 O O . PHE A 1 92 ? -16.141 -5.688 -5.953 1 63.09 92 PHE A O 1
ATOM 681 N N . SER A 1 93 ? -13.93 -5.621 -6.34 1 70.25 93 SER A N 1
ATOM 682 C CA . SER A 1 93 ? -13.68 -6.258 -5.047 1 70.25 93 SER A CA 1
ATOM 683 C C . SER A 1 93 ? -13.734 -5.238 -3.912 1 70.25 93 SER A C 1
ATOM 685 O O . SER A 1 93 ? -13.664 -5.609 -2.738 1 70.25 93 SER A O 1
ATOM 687 N N . TYR A 1 94 ? -13.977 -4.023 -4.16 1 72.44 94 TYR A N 1
ATOM 688 C CA . TYR A 1 94 ? -13.906 -2.986 -3.137 1 72.44 94 TYR A CA 1
ATOM 689 C C . TYR A 1 94 ? -14.922 -3.244 -2.027 1 72.44 94 TYR A C 1
ATOM 691 O O . TYR A 1 94 ? -14.57 -3.215 -0.844 1 72.44 94 TYR A O 1
ATOM 699 N N . PRO A 1 95 ? -16.125 -3.68 -2.42 1 68.88 95 PRO A N 1
ATOM 700 C CA . PRO A 1 95 ? -17.078 -3.984 -1.346 1 68.88 95 PRO A CA 1
ATOM 701 C C . PRO A 1 95 ? -16.656 -5.195 -0.515 1 68.88 95 PRO A C 1
ATOM 703 O O . PRO A 1 95 ? -17 -5.289 0.666 1 68.88 95 PRO A O 1
ATOM 706 N N . ALA A 1 96 ? -15.906 -6.047 -1.155 1 72.5 96 ALA A N 1
ATOM 707 C CA . ALA A 1 96 ? -15.438 -7.254 -0.474 1 72.5 96 ALA A CA 1
ATOM 708 C C . ALA A 1 96 ? -14.297 -6.934 0.482 1 72.5 96 ALA A C 1
ATOM 710 O O . ALA A 1 96 ? -14.109 -7.625 1.487 1 72.5 96 ALA A O 1
ATOM 711 N N . MET A 1 97 ? -13.641 -5.914 0.217 1 74.25 97 MET A N 1
ATOM 712 C CA . MET A 1 97 ? -12.469 -5.535 1.01 1 74.25 97 MET A CA 1
ATOM 713 C C . MET A 1 97 ? -12.867 -5.25 2.455 1 74.25 97 MET A C 1
ATOM 715 O O . MET A 1 97 ? -12.156 -5.641 3.385 1 74.25 97 MET A O 1
ATOM 719 N N . GLN A 1 98 ? -13.969 -4.625 2.562 1 74.81 98 GLN A N 1
ATOM 720 C CA . GLN A 1 98 ? -14.414 -4.309 3.914 1 74.81 98 GLN A CA 1
ATOM 721 C C . GLN A 1 98 ? -14.578 -5.574 4.75 1 74.81 98 GLN A C 1
ATOM 723 O O . GLN A 1 98 ? -14.109 -5.641 5.887 1 74.81 98 GLN A O 1
ATOM 728 N N . GLN A 1 99 ? -15.172 -6.551 4.137 1 74.06 99 GLN A N 1
ATOM 729 C CA . GLN A 1 99 ? -15.406 -7.805 4.844 1 74.06 99 GLN A CA 1
ATOM 730 C C . GLN A 1 99 ? -14.094 -8.523 5.152 1 74.06 99 GLN A C 1
ATOM 732 O O . GLN A 1 99 ? -13.906 -9.023 6.258 1 74.06 99 GLN A O 1
ATOM 737 N N . LEU A 1 100 ? -13.258 -8.484 4.242 1 77.38 100 LEU A N 1
ATOM 738 C CA . LEU A 1 100 ? -11.992 -9.188 4.383 1 77.38 100 LEU A CA 1
ATOM 739 C C . LEU A 1 100 ? -11.094 -8.508 5.414 1 77.38 100 LEU A C 1
ATOM 741 O O . LEU A 1 100 ? -10.547 -9.164 6.301 1 77.38 100 LEU A O 1
ATOM 745 N N . PHE A 1 101 ? -11.078 -7.254 5.398 1 75.38 101 PHE A N 1
ATOM 746 C CA . PHE A 1 101 ? -10.109 -6.504 6.195 1 75.38 101 PHE A CA 1
ATOM 747 C C . PHE A 1 101 ? -10.594 -6.359 7.633 1 75.38 101 PHE A C 1
ATOM 749 O O . PHE A 1 101 ? -9.797 -6.402 8.57 1 75.38 101 PHE A O 1
ATOM 756 N N . THR A 1 102 ? -11.898 -6.207 7.738 1 72.81 102 THR A N 1
ATOM 757 C CA . THR A 1 102 ? -12.406 -5.898 9.07 1 72.81 102 THR A CA 1
ATOM 758 C C . THR A 1 102 ? -12.812 -7.172 9.805 1 72.81 102 THR A C 1
ATOM 760 O O . THR A 1 102 ? -12.867 -7.195 11.039 1 72.81 102 THR A O 1
ATOM 763 N N . HIS A 1 103 ? -13.062 -8.258 9 1 73.5 103 HIS A N 1
ATOM 764 C CA . HIS A 1 103 ? -13.562 -9.469 9.656 1 73.5 103 HIS A CA 1
ATOM 765 C C . HIS A 1 103 ? -12.609 -10.641 9.445 1 73.5 103 HIS A C 1
ATOM 767 O O . HIS A 1 103 ? -11.945 -11.078 10.391 1 73.5 103 HIS A O 1
ATOM 773 N N . ALA A 1 104 ? -12.414 -10.992 8.297 1 78.44 104 ALA A N 1
ATOM 774 C CA . ALA A 1 104 ? -11.672 -12.219 8.016 1 78.44 104 ALA A CA 1
ATOM 775 C C . ALA A 1 104 ? -10.242 -12.133 8.555 1 78.44 104 ALA A C 1
ATOM 777 O O . ALA A 1 104 ? -9.766 -13.07 9.203 1 78.44 104 ALA A O 1
ATOM 778 N N . ALA A 1 105 ? -9.664 -11.078 8.398 1 73.31 105 ALA A N 1
ATOM 779 C CA . ALA A 1 105 ? -8.258 -10.906 8.75 1 73.31 105 ALA A CA 1
ATOM 780 C C . ALA A 1 105 ? -8.07 -10.859 10.266 1 73.31 105 ALA A C 1
ATOM 782 O O . ALA A 1 105 ? -6.961 -11.055 10.766 1 73.31 105 ALA A O 1
ATOM 783 N N . ARG A 1 106 ? -9.133 -10.68 10.961 1 71.81 106 ARG A N 1
ATOM 784 C CA . ARG A 1 106 ? -8.977 -10.344 12.367 1 71.81 106 ARG A CA 1
ATOM 785 C C . ARG A 1 106 ? -9.578 -11.422 13.258 1 71.81 106 ARG A C 1
ATOM 787 O O . ARG A 1 106 ? -9.336 -11.445 14.469 1 71.81 106 ARG A O 1
ATOM 794 N N . TRP A 1 107 ? -10.273 -12.336 12.695 1 72.81 107 TRP A N 1
ATOM 795 C CA . TRP A 1 107 ? -11.055 -13.289 13.477 1 72.81 107 TRP A CA 1
ATOM 796 C C . TRP A 1 107 ? -10.148 -14.117 14.375 1 72.81 107 TRP A C 1
ATOM 798 O O . TRP A 1 107 ? -10.492 -14.391 15.531 1 72.81 107 TRP A O 1
ATOM 808 N N . ARG A 1 108 ? -9.023 -14.438 13.898 1 72.69 108 ARG A N 1
ATOM 809 C CA . ARG A 1 108 ? -8.117 -15.273 14.688 1 72.69 108 ARG A CA 1
ATOM 810 C C . ARG A 1 108 ? -7.625 -14.523 15.922 1 72.69 108 ARG A C 1
ATOM 812 O O . ARG A 1 108 ? -7.637 -15.062 17.031 1 72.69 108 ARG A O 1
ATOM 819 N N . ASN A 1 109 ? -7.242 -13.328 15.734 1 69.19 109 ASN A N 1
ATOM 820 C CA . ASN A 1 109 ? -6.77 -12.516 16.844 1 69.19 109 ASN A CA 1
ATOM 821 C C . ASN A 1 109 ? -7.902 -12.18 17.812 1 69.19 109 ASN A C 1
ATOM 823 O O . ASN A 1 109 ? -7.742 -12.289 19.031 1 69.19 109 ASN A O 1
ATOM 827 N N . ARG A 1 110 ? -9 -11.883 17.234 1 71.12 110 ARG A N 1
ATOM 828 C CA . ARG A 1 110 ? -10.164 -11.477 18.016 1 71.12 110 ARG A CA 1
ATOM 829 C C . ARG A 1 110 ? -10.633 -12.609 18.922 1 71.12 110 ARG A C 1
ATOM 831 O O . ARG A 1 110 ? -11.094 -12.367 20.047 1 71.12 110 ARG A O 1
ATOM 838 N N . SER A 1 111 ? -10.461 -13.797 18.453 1 71.88 111 SER A N 1
ATOM 839 C CA . SER A 1 111 ? -10.977 -14.945 19.188 1 71.88 111 SER A CA 1
ATOM 840 C C . SER A 1 111 ? -9.867 -15.625 19.984 1 71.88 111 SER A C 1
ATOM 842 O O . SER A 1 111 ? -10.086 -16.672 20.594 1 71.88 111 SER A O 1
ATOM 844 N N . ARG A 1 112 ? -8.672 -14.977 19.859 1 70.94 112 ARG A N 1
ATOM 845 C CA . ARG A 1 112 ? -7.508 -15.547 20.531 1 70.94 112 ARG A CA 1
ATOM 846 C C . ARG A 1 112 ? -7.254 -16.984 20.062 1 70.94 112 ARG A C 1
ATOM 848 O O . ARG A 1 112 ? -7.012 -17.875 20.875 1 70.94 112 ARG A O 1
ATOM 855 N N . GLY A 1 113 ? -7.496 -17.125 18.75 1 73 113 GLY A N 1
ATOM 856 C CA . GLY A 1 113 ? -7.148 -18.406 18.141 1 73 113 GLY A CA 1
ATOM 857 C C . GLY A 1 113 ? -8.281 -19.406 18.141 1 73 113 GLY A C 1
ATOM 858 O O . GLY A 1 113 ? -8.156 -20.5 17.609 1 73 113 GLY A O 1
ATOM 859 N N . ARG A 1 114 ? -9.469 -19.047 18.688 1 75.31 114 ARG A N 1
ATOM 860 C CA . ARG A 1 114 ? -10.578 -20 18.766 1 75.31 114 ARG A CA 1
ATOM 861 C C . ARG A 1 114 ? -11.195 -20.234 17.406 1 75.31 114 ARG A C 1
ATOM 863 O O . ARG A 1 114 ? -11.68 -21.328 17.109 1 75.31 114 ARG A O 1
ATOM 870 N N . PHE A 1 115 ? -11.164 -19.141 16.625 1 82.38 115 PHE A N 1
ATOM 871 C CA . PHE A 1 115 ? -11.742 -19.234 15.281 1 82.38 115 PHE A CA 1
ATOM 872 C C . PHE A 1 115 ? -10.727 -18.828 14.219 1 82.38 115 PHE A C 1
ATOM 874 O O . PHE A 1 115 ? -9.938 -17.906 14.438 1 82.38 115 PHE A O 1
ATOM 881 N N . THR A 1 116 ? -10.703 -19.594 13.242 1 85.31 116 THR A N 1
ATOM 882 C CA . THR A 1 116 ? -9.961 -19.219 12.039 1 85.31 116 THR A CA 1
ATOM 883 C C . THR A 1 116 ? -10.906 -19.047 10.852 1 85.31 116 THR A C 1
ATOM 885 O O . THR A 1 116 ? -12.086 -19.391 10.938 1 85.31 116 THR A O 1
ATOM 888 N N . VAL A 1 117 ? -10.43 -18.391 9.883 1 88.69 117 VAL A N 1
ATOM 889 C CA . VAL A 1 117 ? -11.227 -18.188 8.68 1 88.69 117 VAL A CA 1
ATOM 890 C C . VAL A 1 117 ? -10.523 -18.812 7.477 1 88.69 117 VAL A C 1
ATOM 892 O O . VAL A 1 117 ? -9.914 -18.109 6.668 1 88.69 117 VAL A O 1
ATOM 895 N N . PRO A 1 118 ? -10.633 -20.094 7.449 1 92.88 118 PRO A N 1
ATOM 896 C CA . PRO A 1 118 ? -10.055 -20.781 6.289 1 92.88 118 PRO A CA 1
ATOM 897 C C . PRO A 1 118 ? -10.891 -20.594 5.023 1 92.88 118 PRO A C 1
ATOM 899 O O . PRO A 1 118 ? -11.844 -21.344 4.797 1 92.88 118 PRO A O 1
ATOM 902 N N . MET A 1 119 ? -10.5 -19.578 4.25 1 93.88 119 MET A N 1
ATOM 903 C CA . MET A 1 119 ? -11.227 -19.266 3.023 1 93.88 119 MET A CA 1
ATOM 904 C C . MET A 1 119 ? -10.281 -18.797 1.928 1 93.88 119 MET A C 1
ATOM 906 O O . MET A 1 119 ? -9.164 -18.375 2.213 1 93.88 119 MET A O 1
ATOM 910 N N . ILE A 1 120 ? -10.75 -19.016 0.76 1 94.88 120 ILE A N 1
ATOM 911 C CA . ILE A 1 120 ? -10.031 -18.5 -0.398 1 94.88 120 ILE A CA 1
ATOM 912 C C . ILE A 1 120 ? -10.906 -17.484 -1.139 1 94.88 120 ILE A C 1
ATOM 914 O O . ILE A 1 120 ? -12.102 -17.734 -1.343 1 94.88 120 ILE A O 1
ATOM 918 N N . LEU A 1 121 ? -10.367 -16.391 -1.332 1 93.69 121 LEU A N 1
ATOM 919 C CA . LEU A 1 121 ? -10.984 -15.422 -2.225 1 93.69 121 LEU A CA 1
ATOM 920 C C . LEU A 1 121 ? -10.219 -15.32 -3.539 1 93.69 121 LEU A C 1
ATOM 922 O O . LEU A 1 121 ? -9.125 -14.75 -3.586 1 93.69 121 LEU A O 1
ATOM 926 N N . ARG A 1 122 ? -10.859 -15.867 -4.582 1 93.31 122 ARG A N 1
ATOM 927 C CA . ARG A 1 122 ? -10.242 -15.844 -5.902 1 93.31 122 ARG A CA 1
ATOM 928 C C . ARG A 1 122 ? -10.688 -14.625 -6.695 1 93.31 122 ARG A C 1
ATOM 930 O O . ARG A 1 122 ? -11.867 -14.266 -6.684 1 93.31 122 ARG A O 1
ATOM 937 N N . MET A 1 123 ? -9.711 -14.023 -7.344 1 88.62 123 MET A N 1
ATOM 938 C CA . MET A 1 123 ? -10.047 -12.859 -8.148 1 88.62 123 MET A CA 1
ATOM 939 C C . MET A 1 123 ? -9.195 -12.812 -9.414 1 88.62 123 MET A C 1
ATOM 941 O O . MET A 1 123 ? -7.977 -12.664 -9.344 1 88.62 123 MET A O 1
ATOM 945 N N . PRO A 1 124 ? -9.859 -12.953 -10.539 1 83.19 124 PRO A N 1
ATOM 946 C CA . PRO A 1 124 ? -9.133 -12.617 -11.758 1 83.19 124 PRO A CA 1
ATOM 947 C C . PRO A 1 124 ? -8.758 -11.141 -11.836 1 83.19 124 PRO A C 1
ATOM 949 O O . PRO A 1 124 ? -9.539 -10.281 -11.422 1 83.19 124 PRO A O 1
ATOM 952 N N . MET A 1 125 ? -7.551 -10.883 -12.164 1 77.06 125 MET A N 1
ATOM 953 C CA . MET A 1 125 ? -7.09 -9.5 -12.211 1 77.06 125 MET A CA 1
ATOM 954 C C . MET A 1 125 ? -6.215 -9.266 -13.438 1 77.06 125 MET A C 1
ATOM 956 O O . MET A 1 125 ? -5.922 -10.195 -14.188 1 77.06 125 MET A O 1
ATOM 960 N N . GLY A 1 126 ? -5.734 -7.891 -13.508 1 62.94 126 GLY A N 1
ATOM 961 C CA . GLY A 1 126 ? -4.777 -7.484 -14.523 1 62.94 126 GLY A CA 1
ATOM 962 C C . GLY A 1 126 ? -5.43 -7.02 -15.812 1 62.94 126 GLY A C 1
ATOM 963 O O . GLY A 1 126 ? -6.633 -7.211 -16 1 62.94 126 GLY A O 1
ATOM 964 N N . GLY A 1 127 ? -4.59 -6 -16.484 1 57.28 127 GLY A N 1
ATOM 965 C CA . GLY A 1 127 ? -4.996 -5.445 -17.766 1 57.28 127 GLY A CA 1
ATOM 966 C C . GLY A 1 127 ? -4.645 -6.34 -18.938 1 57.28 127 GLY A C 1
ATOM 967 O O . GLY A 1 127 ? -4.309 -7.512 -18.75 1 57.28 127 GLY A O 1
ATOM 968 N N . GLY A 1 128 ? -4.859 -6.016 -20.219 1 50.16 128 GLY A N 1
ATOM 969 C CA . GLY A 1 128 ? -4.402 -6.555 -21.484 1 50.16 128 GLY A CA 1
ATOM 970 C C . GLY A 1 128 ? -5.523 -7.152 -22.328 1 50.16 128 GLY A C 1
ATOM 971 O O . GLY A 1 128 ? -5.273 -7.773 -23.359 1 50.16 128 GLY A O 1
ATOM 972 N N . ILE A 1 129 ? -6.582 -7.129 -21.484 1 43.44 129 ILE A N 1
ATOM 973 C CA . ILE A 1 129 ? -7.68 -7.625 -22.312 1 43.44 129 ILE A CA 1
ATOM 974 C C . ILE A 1 129 ? -8.484 -6.453 -22.859 1 43.44 129 ILE A C 1
ATOM 976 O O . ILE A 1 129 ? -9.68 -6.586 -23.141 1 43.44 129 ILE A O 1
ATOM 980 N N . LYS A 1 130 ? -7.742 -5.348 -23.281 1 40.81 130 LYS A N 1
ATOM 981 C CA . LYS A 1 130 ? -8.438 -4.191 -23.844 1 40.81 130 LYS A CA 1
ATOM 982 C C . LYS A 1 130 ? -9.578 -3.742 -22.938 1 40.81 130 LYS A C 1
ATOM 984 O O . LYS A 1 130 ? -10.625 -3.297 -23.406 1 40.81 130 LYS A O 1
ATOM 989 N N . ALA A 1 131 ? -9.422 -4.223 -21.672 1 43.12 131 ALA A N 1
ATOM 990 C CA . ALA A 1 131 ? -10.586 -3.947 -20.844 1 43.12 131 ALA A CA 1
ATOM 991 C C . ALA A 1 131 ? -10.547 -2.523 -20.297 1 43.12 131 ALA A C 1
ATOM 993 O O . ALA A 1 131 ? -9.469 -1.923 -20.188 1 43.12 131 ALA A O 1
ATOM 994 N N . MET A 1 132 ? -11.688 -1.875 -20.141 1 40 132 MET A N 1
ATOM 995 C CA . MET A 1 132 ? -11.984 -0.516 -19.688 1 40 132 MET A CA 1
ATOM 996 C C . MET A 1 132 ? -11.312 -0.216 -18.359 1 40 132 MET A C 1
ATOM 998 O O . MET A 1 132 ? -10.789 -1.121 -17.703 1 40 132 MET A O 1
ATOM 1002 N N . GLU A 1 133 ? -11.32 0.934 -17.766 1 44.78 133 GLU A N 1
ATOM 1003 C CA . GLU A 1 133 ? -10.68 1.624 -16.656 1 44.78 133 GLU A CA 1
ATOM 1004 C C . GLU A 1 133 ? -10.57 0.714 -15.438 1 44.78 133 GLU A C 1
ATOM 1006 O O . GLU A 1 133 ? -9.555 0.721 -14.742 1 44.78 133 GLU A O 1
ATOM 1011 N N . HIS A 1 134 ? -11.57 -0.051 -15.141 1 43.22 134 HIS A N 1
ATOM 1012 C CA . HIS A 1 134 ? -11.594 -0.731 -13.852 1 43.22 134 HIS A CA 1
ATOM 1013 C C . HIS A 1 134 ? -10.914 -2.096 -13.938 1 43.22 134 HIS A C 1
ATOM 1015 O O . HIS A 1 134 ? -10.961 -2.875 -12.984 1 43.22 134 HIS A O 1
ATOM 1021 N N . HIS A 1 135 ? -10.219 -2.447 -15.078 1 40.06 135 HIS A N 1
ATOM 1022 C CA . HIS A 1 135 ? -9.711 -3.809 -15.188 1 40.06 135 HIS A CA 1
ATOM 1023 C C . HIS A 1 135 ? -8.195 -3.85 -14.969 1 40.06 135 HIS A C 1
ATOM 1025 O O . HIS A 1 135 ? -7.559 -4.875 -15.219 1 40.06 135 HIS A O 1
ATOM 1031 N N . SER A 1 136 ? -7.703 -2.721 -14.664 1 42.28 136 SER A N 1
ATOM 1032 C CA . SER A 1 136 ? -6.242 -2.686 -14.664 1 42.28 136 SER A CA 1
ATOM 1033 C C . SER A 1 136 ? -5.695 -2.354 -13.281 1 42.28 136 SER A C 1
ATOM 1035 O O . SER A 1 136 ? -4.543 -1.928 -13.148 1 42.28 136 SER A O 1
ATOM 1037 N N . GLU A 1 137 ? -6.672 -2.566 -12.367 1 51.59 137 GLU A N 1
ATOM 1038 C CA . GLU A 1 137 ? -6.148 -2.172 -11.062 1 51.59 137 GLU A CA 1
ATOM 1039 C C . GLU A 1 137 ? -5.305 -3.285 -10.445 1 51.59 137 GLU A C 1
ATOM 1041 O O . GLU A 1 137 ? -5.57 -4.469 -10.664 1 51.59 137 GLU A O 1
ATOM 1046 N N . ALA A 1 138 ? -4.027 -3.059 -10.164 1 57.53 138 ALA A N 1
ATOM 1047 C CA . ALA A 1 138 ? -3.189 -3.98 -9.406 1 57.53 138 ALA A CA 1
ATOM 1048 C C . ALA A 1 138 ? -3.221 -3.652 -7.918 1 57.53 138 ALA A C 1
ATOM 1050 O O . ALA A 1 138 ? -2.348 -2.943 -7.414 1 57.53 138 ALA A O 1
ATOM 1051 N N . LEU A 1 139 ? -4.281 -4.277 -7.266 1 76.25 139 LEU A N 1
ATOM 1052 C CA . LEU A 1 139 ? -4.652 -3.984 -5.887 1 76.25 139 LEU A CA 1
ATOM 1053 C C . LEU A 1 139 ? -3.938 -4.926 -4.918 1 76.25 139 LEU A C 1
ATOM 1055 O O . LEU A 1 139 ? -4.219 -4.918 -3.719 1 76.25 139 LEU A O 1
ATOM 1059 N N . GLU A 1 140 ? -2.943 -5.617 -5.492 1 87.06 140 GLU A N 1
ATOM 1060 C CA . GLU A 1 140 ? -2.268 -6.609 -4.664 1 87.06 140 GLU A CA 1
ATOM 1061 C C . GLU A 1 140 ? -1.576 -5.957 -3.473 1 87.06 140 GLU A C 1
ATOM 1063 O O . GLU A 1 140 ? -1.529 -6.535 -2.383 1 87.06 140 GLU A O 1
ATOM 1068 N N . ALA A 1 141 ? -1.115 -4.766 -3.689 1 87.38 141 ALA A N 1
ATOM 1069 C CA . ALA A 1 141 ? -0.425 -4.078 -2.602 1 87.38 141 ALA A CA 1
ATOM 1070 C C . ALA A 1 141 ? -1.392 -3.729 -1.473 1 87.38 141 ALA A C 1
ATOM 1072 O O . ALA A 1 141 ? -1.024 -3.771 -0.297 1 87.38 141 ALA A O 1
ATOM 1073 N N . ILE A 1 142 ? -2.602 -3.391 -1.82 1 86.69 142 ILE A N 1
ATOM 1074 C CA . ILE A 1 142 ? -3.615 -3.023 -0.839 1 86.69 142 ILE A CA 1
ATOM 1075 C C . ILE A 1 142 ? -3.949 -4.23 0.034 1 86.69 142 ILE A C 1
ATOM 1077 O O . ILE A 1 142 ? -3.982 -4.129 1.262 1 86.69 142 ILE A O 1
ATOM 1081 N N . TYR A 1 143 ? -4.109 -5.359 -0.611 1 87.94 143 TYR A N 1
ATOM 1082 C CA . TYR A 1 143 ? -4.398 -6.578 0.135 1 87.94 143 TYR A CA 1
ATOM 1083 C C . TYR A 1 143 ? -3.211 -6.98 1.003 1 87.94 143 TYR A C 1
ATOM 1085 O O . TYR A 1 143 ? -3.387 -7.418 2.143 1 87.94 143 TYR A O 1
ATOM 1093 N N . ALA A 1 144 ? -2.051 -6.766 0.43 1 90.19 144 ALA A N 1
ATOM 1094 C CA . ALA A 1 144 ? -0.835 -7.191 1.117 1 90.19 144 ALA A CA 1
ATOM 1095 C C . ALA A 1 144 ? -0.553 -6.312 2.332 1 90.19 144 ALA A C 1
ATOM 1097 O O . ALA A 1 144 ? 0.148 -6.727 3.258 1 90.19 144 ALA A O 1
ATOM 1098 N N . HIS A 1 145 ? -1.086 -5.137 2.303 1 87.75 145 HIS A N 1
ATOM 1099 C CA . HIS A 1 145 ? -0.898 -4.199 3.402 1 87.75 145 HIS A CA 1
ATOM 1100 C C . HIS A 1 145 ? -1.643 -4.656 4.652 1 87.75 145 HIS A C 1
ATOM 1102 O O . HIS A 1 145 ? -1.303 -4.25 5.766 1 87.75 145 HIS A O 1
ATOM 1108 N N . ILE A 1 146 ? -2.607 -5.535 4.566 1 84.62 146 ILE A N 1
ATOM 1109 C CA . ILE A 1 146 ? -3.504 -5.902 5.656 1 84.62 146 ILE A CA 1
ATOM 1110 C C . ILE A 1 146 ? -2.951 -7.125 6.387 1 84.62 146 ILE A C 1
ATOM 1112 O O . ILE A 1 146 ? -2.846 -8.211 5.805 1 84.62 146 ILE A O 1
ATOM 1116 N N . PRO A 1 147 ? -2.705 -6.969 7.613 1 84.62 147 PRO A N 1
ATOM 1117 C CA . PRO A 1 147 ? -2.273 -8.148 8.359 1 84.62 147 PRO A CA 1
ATOM 1118 C C . PRO A 1 147 ? -3.35 -9.234 8.43 1 84.62 147 PRO A C 1
ATOM 1120 O O . PRO A 1 147 ? -4.539 -8.922 8.531 1 84.62 147 PRO A O 1
ATOM 1123 N N . GLY A 1 148 ? -2.941 -10.477 8.383 1 85.94 148 GLY A N 1
ATOM 1124 C CA . GLY A 1 148 ? -3.861 -11.586 8.578 1 85.94 148 GLY A CA 1
ATOM 1125 C C . GLY A 1 148 ? -4.344 -12.203 7.281 1 85.94 148 GLY A C 1
ATOM 1126 O O . GLY A 1 148 ? -5.055 -13.211 7.289 1 85.94 148 GLY A O 1
ATOM 1127 N N . VAL A 1 149 ? -3.975 -11.555 6.219 1 89.31 149 VAL A N 1
ATOM 1128 C CA . VAL A 1 149 ? -4.355 -12.094 4.918 1 89.31 149 VAL A CA 1
ATOM 1129 C C . VAL A 1 149 ? -3.102 -12.484 4.137 1 89.31 149 VAL A C 1
ATOM 1131 O O . VAL A 1 149 ? -2.078 -11.797 4.211 1 89.31 149 VAL A O 1
ATOM 1134 N N . LYS A 1 150 ? -3.232 -13.602 3.486 1 94.44 150 LYS A N 1
ATOM 1135 C CA . LYS A 1 150 ? -2.188 -13.992 2.545 1 94.44 150 LYS A CA 1
ATOM 1136 C C . LYS A 1 150 ? -2.592 -13.656 1.109 1 94.44 150 LYS A C 1
ATOM 1138 O O . LYS A 1 150 ? -3.777 -13.664 0.775 1 94.44 150 LYS A O 1
ATOM 1143 N N . VAL A 1 151 ? -1.599 -13.297 0.327 1 95.31 151 VAL A N 1
ATOM 1144 C CA . VAL A 1 151 ? -1.864 -12.898 -1.051 1 95.31 151 VAL A CA 1
ATOM 1145 C C . VAL A 1 151 ? -0.949 -13.664 -1.998 1 95.31 151 VAL A C 1
ATOM 1147 O O . VAL A 1 151 ? 0.277 -13.555 -1.914 1 95.31 151 VAL A O 1
ATOM 1150 N N . VAL A 1 152 ? -1.52 -14.43 -2.934 1 96.75 152 VAL A N 1
ATOM 1151 C CA . VAL A 1 152 ? -0.734 -15.203 -3.885 1 96.75 152 VAL A CA 1
ATOM 1152 C C . VAL A 1 152 ? -1.102 -14.805 -5.312 1 96.75 152 VAL A C 1
ATOM 1154 O O . VAL A 1 152 ? -2.242 -14.422 -5.582 1 96.75 152 VAL A O 1
ATOM 1157 N N . MET A 1 153 ? -0.094 -14.844 -6.207 1 95.94 153 MET A N 1
ATOM 1158 C CA . MET A 1 153 ? -0.264 -14.5 -7.617 1 95.94 153 MET A CA 1
ATOM 1159 C C . MET A 1 153 ? 0.643 -15.344 -8.5 1 95.94 153 MET A C 1
ATOM 1161 O O . MET A 1 153 ? 1.663 -14.859 -8.992 1 95.94 153 MET A O 1
ATOM 1165 N N . PRO A 1 154 ? 0.198 -16.547 -8.805 1 96.75 154 PRO A N 1
ATOM 1166 C CA . PRO A 1 154 ? 1.033 -17.469 -9.578 1 96.75 154 PRO A CA 1
ATOM 1167 C C . PRO A 1 154 ? 1.049 -17.141 -11.07 1 96.75 154 PRO A C 1
ATOM 1169 O O . PRO A 1 154 ? 0.108 -16.516 -11.578 1 96.75 154 PRO A O 1
ATOM 1172 N N . ALA A 1 155 ? 2.08 -17.594 -11.727 1 96.81 155 ALA A N 1
ATOM 1173 C CA . ALA A 1 155 ? 2.244 -17.312 -13.148 1 96.81 155 ALA A CA 1
ATOM 1174 C C . ALA A 1 155 ? 2.004 -18.562 -13.984 1 96.81 155 ALA A C 1
ATOM 1176 O O . ALA A 1 155 ? 1.577 -18.484 -15.141 1 96.81 155 ALA A O 1
ATOM 1177 N N . PHE A 1 156 ? 2.268 -19.766 -13.398 1 97.56 156 PHE A N 1
ATOM 1178 C CA . PHE A 1 156 ? 2.266 -21.016 -14.164 1 97.56 156 PHE A CA 1
ATOM 1179 C C . PHE A 1 156 ? 1.207 -21.969 -13.633 1 97.56 156 PHE A C 1
ATOM 1181 O O . PHE A 1 156 ? 0.899 -21.969 -12.438 1 97.56 156 PHE A O 1
ATOM 1188 N N . PRO A 1 157 ? 0.708 -22.859 -14.523 1 98.06 157 PRO A N 1
ATOM 1189 C CA . PRO A 1 157 ? -0.311 -23.828 -14.117 1 98.06 157 PRO A CA 1
ATOM 1190 C C . PRO A 1 157 ? 0.133 -24.688 -12.938 1 98.06 157 PRO A C 1
ATOM 1192 O O . PRO A 1 157 ? -0.662 -24.953 -12.031 1 98.06 157 PRO A O 1
ATOM 1195 N N . TYR A 1 158 ? 1.356 -25.094 -12.938 1 98.31 158 TYR A N 1
ATOM 1196 C CA . TYR A 1 158 ? 1.866 -25.891 -11.82 1 98.31 158 TYR A CA 1
ATOM 1197 C C . TYR A 1 158 ? 1.681 -25.156 -10.5 1 98.31 158 TYR A C 1
ATOM 1199 O O . TYR A 1 158 ? 1.208 -25.734 -9.523 1 98.31 158 TYR A O 1
ATOM 1207 N N . ASP A 1 159 ? 2.045 -23.922 -10.5 1 98.38 159 ASP A N 1
ATOM 1208 C CA . ASP A 1 159 ? 1.962 -23.109 -9.289 1 98.38 159 ASP A CA 1
ATOM 1209 C C . ASP A 1 159 ? 0.511 -22.766 -8.953 1 98.38 159 ASP A C 1
ATOM 1211 O O . ASP A 1 159 ? 0.137 -22.703 -7.781 1 98.38 159 ASP A O 1
ATOM 1215 N N . VAL A 1 160 ? -0.29 -22.5 -9.969 1 98.06 160 VAL A N 1
ATOM 1216 C CA . VAL A 1 160 ? -1.703 -22.203 -9.75 1 98.06 160 VAL A CA 1
ATOM 1217 C C . VAL A 1 160 ? -2.361 -23.344 -8.984 1 98.06 160 VAL A C 1
ATOM 1219 O O . VAL A 1 160 ? -2.963 -23.125 -7.93 1 98.06 160 VAL A O 1
ATOM 1222 N N . LYS A 1 161 ? -2.229 -24.547 -9.531 1 98.25 161 LYS A N 1
ATOM 1223 C CA . LYS A 1 161 ? -2.83 -25.719 -8.906 1 98.25 161 LYS A CA 1
ATOM 1224 C C . LYS A 1 161 ? -2.258 -25.953 -7.516 1 98.25 161 LYS A C 1
ATOM 1226 O O . LYS A 1 161 ? -3.008 -26.094 -6.547 1 98.25 161 LYS A O 1
ATOM 1231 N N . GLY A 1 162 ? -0.982 -25.938 -7.391 1 98.56 162 GLY A N 1
ATOM 1232 C CA . GLY A 1 162 ? -0.318 -26.219 -6.129 1 98.56 162 GLY A CA 1
ATOM 1233 C C . GLY A 1 162 ? -0.614 -25.203 -5.055 1 98.56 162 GLY A C 1
ATOM 1234 O O . GLY A 1 162 ? -0.783 -25.547 -3.885 1 98.56 162 GLY A O 1
ATOM 1235 N N . LEU A 1 163 ? -0.625 -23.922 -5.395 1 98.62 163 LEU A N 1
ATOM 1236 C CA . LEU A 1 163 ? -0.875 -22.859 -4.426 1 98.62 163 LEU A CA 1
ATOM 1237 C C . LEU A 1 163 ? -2.342 -22.844 -4.008 1 98.62 163 LEU A C 1
ATOM 1239 O O . LEU A 1 163 ? -2.662 -22.516 -2.863 1 98.62 163 LEU A O 1
ATOM 1243 N N . LEU A 1 164 ? -3.219 -23.125 -4.973 1 98.12 164 LEU A N 1
ATOM 1244 C CA . LEU A 1 164 ? -4.633 -23.172 -4.617 1 98.12 164 LEU A CA 1
ATOM 1245 C C . LEU A 1 164 ? -4.902 -24.281 -3.607 1 98.12 164 LEU A C 1
ATOM 1247 O O . LEU A 1 164 ? -5.613 -24.078 -2.621 1 98.12 164 LEU A O 1
ATOM 1251 N N . LEU A 1 165 ? -4.32 -25.422 -3.82 1 98.12 165 LEU A N 1
ATOM 1252 C CA . LEU A 1 165 ? -4.488 -26.547 -2.898 1 98.12 165 LEU A CA 1
ATOM 1253 C C . LEU A 1 165 ? -3.828 -26.25 -1.557 1 98.12 165 LEU A C 1
ATOM 1255 O O . LEU A 1 165 ? -4.336 -26.656 -0.508 1 98.12 165 LEU A O 1
ATOM 1259 N N . ALA A 1 166 ? -2.695 -25.547 -1.615 1 98.19 166 ALA A N 1
ATOM 1260 C CA . ALA A 1 166 ? -2.072 -25.109 -0.372 1 98.19 166 ALA A CA 1
ATOM 1261 C C . ALA A 1 166 ? -2.98 -24.125 0.375 1 98.19 166 ALA A C 1
ATOM 1263 O O . ALA A 1 166 ? -3.104 -24.203 1.601 1 98.19 166 ALA A O 1
ATOM 1264 N N . ALA A 1 167 ? -3.545 -23.25 -0.33 1 97.12 167 ALA A N 1
ATOM 1265 C CA . ALA A 1 167 ? -4.43 -22.25 0.252 1 97.12 167 ALA A CA 1
ATOM 1266 C C . ALA A 1 167 ? -5.625 -22.906 0.942 1 97.12 167 ALA A C 1
ATOM 1268 O O . ALA A 1 167 ? -6.078 -22.438 1.989 1 97.12 167 ALA A O 1
ATOM 1269 N N . LEU A 1 168 ? -6.109 -23.953 0.368 1 94.94 168 LEU A N 1
ATOM 1270 C CA . LEU A 1 168 ? -7.246 -24.688 0.926 1 94.94 168 LEU A CA 1
ATOM 1271 C C . LEU A 1 168 ? -6.91 -25.234 2.311 1 94.94 168 LEU A C 1
ATOM 1273 O O . LEU A 1 168 ? -7.793 -25.344 3.166 1 94.94 168 LEU A O 1
ATOM 1277 N N . ASN A 1 169 ? -5.707 -25.531 2.475 1 93.56 169 ASN A N 1
ATOM 1278 C CA . ASN A 1 169 ? -5.273 -26.125 3.738 1 93.56 169 ASN A CA 1
ATOM 1279 C C . ASN A 1 169 ? -4.852 -25.047 4.738 1 93.56 169 ASN A C 1
ATOM 1281 O O . ASN A 1 169 ? -4.527 -25.359 5.887 1 93.56 169 ASN A O 1
ATOM 1285 N N . ASP A 1 170 ? -4.797 -23.844 4.352 1 93.5 170 ASP A N 1
ATOM 1286 C CA . ASP A 1 170 ? -4.375 -22.75 5.219 1 93.5 170 ASP A CA 1
ATOM 1287 C C . ASP A 1 170 ? -5.488 -22.344 6.18 1 93.5 170 ASP A C 1
ATOM 1289 O O . ASP A 1 170 ? -6.645 -22.203 5.777 1 93.5 170 ASP A O 1
ATOM 1293 N N . PRO A 1 171 ? -5.184 -22.172 7.355 1 91.75 171 PRO A N 1
ATOM 1294 C CA . PRO A 1 171 ? -6.219 -21.797 8.328 1 91.75 171 PRO A CA 1
ATOM 1295 C C . PRO A 1 171 ? -6.621 -20.328 8.219 1 91.75 171 PRO A C 1
ATOM 1297 O O . PRO A 1 171 ? -7.594 -19.906 8.844 1 91.75 171 PRO A O 1
ATOM 1300 N N . ASP A 1 172 ? -5.922 -19.531 7.52 1 91 172 ASP A N 1
ATOM 1301 C CA . ASP A 1 172 ? -6.191 -18.094 7.379 1 91 172 ASP A CA 1
ATOM 1302 C C . ASP A 1 172 ? -6.684 -17.766 5.973 1 91 172 ASP A C 1
ATOM 1304 O O . ASP A 1 172 ? -6.523 -18.562 5.047 1 91 172 ASP A O 1
ATOM 1308 N N . PRO A 1 173 ? -7.344 -16.609 5.84 1 92.94 173 PRO A N 1
ATOM 1309 C CA . PRO A 1 173 ? -7.824 -16.219 4.508 1 92.94 173 PRO A CA 1
ATOM 1310 C C . PRO A 1 173 ? -6.691 -16.016 3.506 1 92.94 173 PRO A C 1
ATOM 1312 O O . PRO A 1 173 ? -5.668 -15.414 3.838 1 92.94 173 PRO A O 1
ATOM 1315 N N . VAL A 1 174 ? -6.922 -16.547 2.34 1 94.81 174 VAL A N 1
ATOM 1316 C CA . VAL A 1 174 ? -5.949 -16.406 1.262 1 94.81 174 VAL A CA 1
ATOM 1317 C C . VAL A 1 174 ? -6.605 -15.719 0.063 1 94.81 174 VAL A C 1
ATOM 1319 O O . VAL A 1 174 ? -7.633 -16.188 -0.438 1 94.81 174 VAL A O 1
ATOM 1322 N N . VAL A 1 175 ? -6.051 -14.57 -0.288 1 94.38 175 VAL A N 1
ATOM 1323 C CA . VAL A 1 175 ? -6.434 -13.914 -1.535 1 94.38 175 VAL A CA 1
ATOM 1324 C C . VAL A 1 175 ? -5.645 -14.516 -2.697 1 94.38 175 VAL A C 1
ATOM 1326 O O . VAL A 1 175 ? -4.414 -14.461 -2.713 1 94.38 175 VAL A O 1
ATOM 1329 N N . PHE A 1 176 ? -6.352 -15.102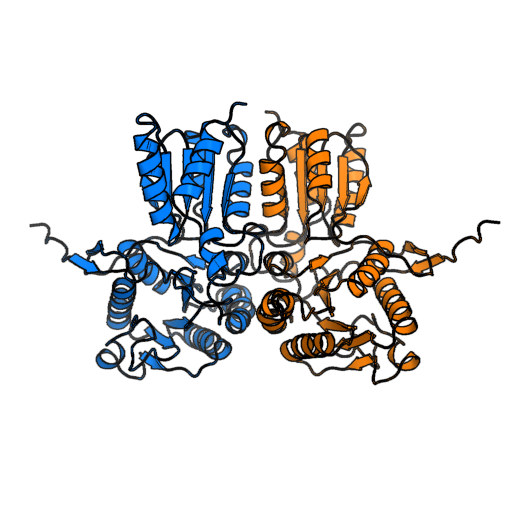 -3.619 1 95.38 176 PHE A N 1
ATOM 1330 C CA . PHE A 1 176 ? -5.766 -15.797 -4.762 1 95.38 176 PHE A CA 1
ATOM 1331 C C . PHE A 1 176 ? -5.988 -15 -6.047 1 95.38 176 PHE A C 1
ATOM 1333 O O . PHE A 1 176 ? -7.078 -15.031 -6.617 1 95.38 176 PHE A O 1
ATOM 1340 N N . LEU A 1 177 ? -4.934 -14.344 -6.484 1 93.31 177 LEU A N 1
ATOM 1341 C CA . LEU A 1 177 ? -5.035 -13.461 -7.645 1 93.31 177 LEU A CA 1
ATOM 1342 C C . LEU A 1 177 ? -4.652 -14.203 -8.922 1 93.31 177 LEU A C 1
ATOM 1344 O O . LEU A 1 177 ? -3.621 -14.875 -8.969 1 93.31 177 LEU A O 1
ATOM 1348 N N . GLU A 1 178 ? -5.484 -14.102 -9.914 1 91.81 178 GLU A N 1
ATOM 1349 C CA . GLU A 1 178 ? -5.301 -14.781 -11.188 1 91.81 178 GLU A CA 1
ATOM 1350 C C . GLU A 1 178 ? -5.266 -13.781 -12.344 1 91.81 178 GLU A C 1
ATOM 1352 O O . GLU A 1 178 ? -6.25 -13.086 -12.602 1 91.81 178 GLU A O 1
ATOM 1357 N N . ASN A 1 179 ? -4.184 -13.727 -13.008 1 87.31 179 ASN A N 1
ATOM 1358 C CA . ASN A 1 179 ? -4.062 -12.773 -14.102 1 87.31 179 ASN A CA 1
ATOM 1359 C C . ASN A 1 179 ? -4.809 -13.242 -15.344 1 87.31 179 ASN A C 1
ATOM 1361 O O . ASN A 1 179 ? -4.523 -14.32 -15.875 1 87.31 179 ASN A O 1
ATOM 1365 N N . LYS A 1 180 ? -5.66 -12.461 -15.852 1 84.88 180 LYS A N 1
ATOM 1366 C CA . LYS A 1 180 ? -6.535 -12.82 -16.969 1 84.88 180 LYS A CA 1
ATOM 1367 C C . LYS A 1 180 ? -5.742 -12.977 -18.25 1 84.88 180 LYS A C 1
ATOM 1369 O O . LYS A 1 180 ? -6.09 -13.797 -19.109 1 84.88 180 LYS A O 1
ATOM 1374 N N . LYS A 1 181 ? -4.691 -12.234 -18.359 1 84.12 181 LYS A N 1
ATOM 1375 C CA . LYS A 1 181 ? -3.869 -12.258 -19.562 1 84.12 181 LYS A CA 1
ATOM 1376 C C . LYS A 1 181 ? -3.252 -13.633 -19.781 1 84.12 181 LYS A C 1
ATOM 1378 O O . LYS A 1 181 ? -3.061 -14.062 -20.922 1 84.12 181 LYS A O 1
ATOM 1383 N N . ILE A 1 182 ? -3.078 -14.336 -18.688 1 90.06 182 ILE A N 1
ATOM 1384 C CA . ILE A 1 182 ? -2.35 -15.586 -18.828 1 90.06 182 ILE A CA 1
ATOM 1385 C C . ILE A 1 182 ? -3.25 -16.75 -18.422 1 90.06 182 ILE A C 1
ATOM 1387 O O . ILE A 1 182 ? -2.766 -17.859 -18.172 1 90.06 182 ILE A O 1
ATOM 1391 N N . TYR A 1 183 ? -4.492 -16.484 -18.453 1 88.81 183 TYR A N 1
ATOM 1392 C CA . TYR A 1 183 ? -5.445 -17.516 -18.078 1 88.81 183 TYR A CA 1
ATOM 1393 C C . TYR A 1 183 ? -5.387 -18.688 -19.047 1 88.81 183 TYR A C 1
ATOM 1395 O O . TYR A 1 183 ? -5.438 -19.844 -18.641 1 88.81 183 TYR A O 1
ATOM 1403 N N . ARG A 1 184 ? -5.18 -18.312 -20.344 1 90.75 184 ARG A N 1
ATOM 1404 C CA . ARG A 1 184 ? -5.219 -19.344 -21.391 1 90.75 184 ARG A CA 1
ATOM 1405 C C . ARG A 1 184 ? -3.984 -19.266 -22.281 1 90.75 184 ARG A C 1
ATOM 1407 O O . ARG A 1 184 ? -3.943 -19.891 -23.344 1 90.75 184 ARG A O 1
ATOM 1414 N N . ALA A 1 185 ? -3.057 -18.422 -21.953 1 84.62 185 ALA A N 1
ATOM 1415 C CA . ALA A 1 185 ? -1.944 -18.094 -22.844 1 84.62 185 ALA A CA 1
ATOM 1416 C C . ALA A 1 185 ? -0.943 -19.234 -22.938 1 84.62 185 ALA A C 1
ATOM 1418 O O . ALA A 1 185 ? -0.185 -19.344 -23.891 1 84.62 185 ALA A O 1
ATOM 1419 N N . GLY A 1 186 ? -0.883 -20.172 -21.969 1 85.5 186 GLY A N 1
ATOM 1420 C CA . GLY A 1 186 ? 0.092 -21.25 -22 1 85.5 186 GLY A CA 1
ATOM 1421 C C . GLY A 1 186 ? -0.363 -22.484 -21.234 1 85.5 186 GLY A C 1
ATOM 1422 O O . GLY A 1 186 ? -1.303 -22.422 -20.438 1 85.5 186 GLY A O 1
ATOM 1423 N N . LYS A 1 187 ? 0.29 -23.562 -21.734 1 95.06 187 LYS A N 1
ATOM 1424 C CA . LYS A 1 187 ? 0.013 -24.828 -21.031 1 95.06 187 LYS A CA 1
ATOM 1425 C C . LYS A 1 187 ? 1.281 -25.391 -20.406 1 95.06 187 LYS A C 1
ATOM 1427 O O . LYS A 1 187 ? 2.393 -25.047 -20.812 1 95.06 187 LYS A O 1
ATOM 1432 N N . GLN A 1 188 ? 1.062 -26.094 -19.359 1 96.69 188 GLN A N 1
ATOM 1433 C CA . GLN A 1 188 ? 2.143 -26.781 -18.656 1 96.69 188 GLN A CA 1
ATOM 1434 C C . GLN A 1 188 ? 1.725 -28.172 -18.234 1 96.69 188 GLN A C 1
ATOM 1436 O O . GLN A 1 188 ? 0.572 -28.406 -17.844 1 96.69 188 GLN A O 1
ATOM 1441 N N . GLU A 1 189 ? 2.668 -29.047 -18.406 1 97.44 189 GLU A N 1
ATOM 1442 C CA . GLU A 1 189 ? 2.436 -30.359 -17.828 1 97.44 189 GLU A CA 1
ATOM 1443 C C . GLU A 1 189 ? 2.568 -30.344 -16.312 1 97.44 189 GLU A C 1
ATOM 1445 O O . GLU A 1 189 ? 3.566 -29.844 -15.781 1 97.44 189 GLU A O 1
ATOM 1450 N N . VAL A 1 190 ? 1.518 -30.828 -15.648 1 97.44 190 VAL A N 1
ATOM 1451 C CA . VAL A 1 190 ? 1.519 -30.844 -14.195 1 97.44 190 VAL A CA 1
ATOM 1452 C C . VAL A 1 190 ? 1.103 -32.219 -13.688 1 97.44 190 VAL A C 1
ATOM 1454 O O . VAL A 1 190 ? 0.419 -32.969 -14.398 1 97.44 190 VAL A O 1
ATOM 1457 N N . PRO A 1 191 ? 1.546 -32.594 -12.5 1 97.25 191 PRO A N 1
ATOM 1458 C CA . PRO A 1 191 ? 1.031 -33.844 -11.93 1 97.25 191 PRO A CA 1
ATOM 1459 C C . PRO A 1 191 ? -0.493 -33.875 -11.836 1 97.25 191 PRO A C 1
ATOM 1461 O O . PRO A 1 191 ? -1.104 -32.875 -11.445 1 97.25 191 PRO A O 1
ATOM 1464 N N . ALA A 1 192 ? -1.055 -35 -12.195 1 96.38 192 ALA A N 1
ATOM 1465 C CA . ALA A 1 192 ? -2.51 -35.125 -12.164 1 96.38 192 ALA A CA 1
ATOM 1466 C C . ALA A 1 192 ? -3.023 -35.156 -10.727 1 96.38 192 ALA A C 1
ATOM 1468 O O . ALA A 1 192 ? -4.098 -34.625 -10.43 1 96.38 192 ALA A O 1
ATOM 1469 N N . GLY A 1 193 ? -2.232 -35.75 -9.906 1 95.38 193 GLY A N 1
ATOM 1470 C CA . GLY A 1 193 ? -2.65 -35.906 -8.523 1 95.38 193 GLY A CA 1
ATOM 1471 C C . GLY A 1 193 ? -2.463 -34.656 -7.684 1 95.38 193 GLY A C 1
ATOM 1472 O O . GLY A 1 193 ? -2.098 -33.594 -8.211 1 95.38 193 GLY A O 1
ATOM 1473 N N . GLU A 1 194 ? -2.795 -34.781 -6.445 1 96.62 194 GLU A N 1
ATOM 1474 C CA . GLU A 1 194 ? -2.717 -33.688 -5.488 1 96.62 194 GLU A CA 1
ATOM 1475 C C . GLU A 1 194 ? -1.268 -33.344 -5.141 1 96.62 194 GLU A C 1
ATOM 1477 O O . GLU A 1 194 ? -0.451 -34.25 -4.945 1 96.62 194 GLU A O 1
ATOM 1482 N N . TYR A 1 195 ? -0.947 -32.125 -5.18 1 97.5 195 TYR A N 1
ATOM 1483 C CA . TYR A 1 195 ? 0.298 -31.578 -4.645 1 97.5 195 TYR A CA 1
ATOM 1484 C C . TYR A 1 195 ? 0.116 -30.141 -4.184 1 97.5 195 TYR A C 1
ATOM 1486 O O . TYR A 1 195 ? -0.897 -29.5 -4.488 1 97.5 195 TYR A O 1
ATOM 1494 N N . THR A 1 196 ? 1.083 -29.703 -3.42 1 98.19 196 THR A N 1
ATOM 1495 C CA . THR A 1 196 ? 1.013 -28.312 -2.975 1 98.19 196 THR A CA 1
ATOM 1496 C C . THR A 1 196 ? 2.311 -27.578 -3.295 1 98.19 196 THR A C 1
ATOM 1498 O O . THR A 1 196 ? 3.342 -28.203 -3.539 1 98.19 196 THR A O 1
ATOM 1501 N N . VAL A 1 197 ? 2.232 -26.359 -3.514 1 98.19 197 VAL A N 1
ATOM 1502 C CA . VAL A 1 197 ? 3.332 -25.406 -3.541 1 98.19 197 VAL A CA 1
ATOM 1503 C C . VAL A 1 197 ? 3.287 -24.531 -2.291 1 98.19 197 VAL A C 1
ATOM 1505 O O . VAL A 1 197 ? 2.221 -24.047 -1.905 1 98.19 197 VAL A O 1
ATOM 1508 N N . GLU A 1 198 ? 4.383 -24.422 -1.651 1 98.19 198 GLU A N 1
ATOM 1509 C CA . GLU A 1 198 ? 4.422 -23.719 -0.372 1 98.19 198 GLU A CA 1
ATOM 1510 C C . GLU A 1 198 ? 4.117 -22.234 -0.549 1 98.19 198 GLU A C 1
ATOM 1512 O O . GLU A 1 198 ? 4.758 -21.562 -1.357 1 98.19 198 GLU A O 1
ATOM 1517 N N . ILE A 1 199 ? 3.139 -21.766 0.204 1 98.25 199 ILE A N 1
ATOM 1518 C CA . ILE A 1 199 ? 2.844 -20.344 0.21 1 98.25 199 ILE A CA 1
ATOM 1519 C C . ILE A 1 199 ? 4 -19.578 0.854 1 98.25 199 ILE A C 1
ATOM 1521 O O . ILE A 1 199 ? 4.496 -19.969 1.912 1 98.25 199 ILE A O 1
ATOM 1525 N N . GLY A 1 200 ? 4.461 -18.531 0.206 1 98.06 200 GLY A N 1
ATOM 1526 C CA . GLY A 1 200 ? 5.531 -17.719 0.765 1 98.06 200 GLY A CA 1
ATOM 1527 C C . GLY A 1 200 ? 6.91 -18.125 0.271 1 98.06 200 GLY A C 1
ATOM 1528 O O . GLY A 1 200 ? 7.922 -17.656 0.782 1 98.06 200 GLY A O 1
ATOM 1529 N N . LYS A 1 201 ? 6.883 -18.984 -0.71 1 98.44 201 LYS A N 1
ATOM 1530 C CA . LYS A 1 201 ? 8.148 -19.406 -1.299 1 98.44 201 LYS A CA 1
ATOM 1531 C C . LYS A 1 201 ? 8.219 -19.031 -2.777 1 98.44 201 LYS A C 1
ATOM 1533 O O . LYS A 1 201 ? 7.344 -19.422 -3.559 1 98.44 201 LYS A O 1
ATOM 1538 N N . ALA A 1 202 ? 9.25 -18.328 -3.143 1 98.69 202 ALA A N 1
ATOM 1539 C CA . ALA A 1 202 ? 9.453 -17.906 -4.527 1 98.69 202 ALA A CA 1
ATOM 1540 C C . ALA A 1 202 ? 10.062 -19.031 -5.359 1 98.69 202 ALA A C 1
ATOM 1542 O O . ALA A 1 202 ? 10.5 -20.047 -4.816 1 98.69 202 ALA A O 1
ATOM 1543 N N . ASN A 1 203 ? 9.938 -18.891 -6.68 1 98.56 203 ASN A N 1
ATOM 1544 C CA . ASN A 1 203 ? 10.516 -19.812 -7.656 1 98.56 203 ASN A CA 1
ATOM 1545 C C . ASN A 1 203 ? 11.641 -19.156 -8.453 1 98.56 203 ASN A C 1
ATOM 1547 O O . ASN A 1 203 ? 11.391 -18.219 -9.227 1 98.56 203 ASN A O 1
ATOM 1551 N N . VAL A 1 204 ? 12.891 -19.594 -8.234 1 98.75 204 VAL A N 1
ATOM 1552 C CA . VAL A 1 204 ? 14 -19.109 -9.039 1 98.75 204 VAL A CA 1
ATOM 1553 C C . VAL A 1 204 ? 13.992 -19.781 -10.406 1 98.75 204 VAL A C 1
ATOM 1555 O O . VAL A 1 204 ? 14.398 -20.938 -10.531 1 98.75 204 VAL A O 1
ATOM 1558 N N . LEU A 1 205 ? 13.578 -19.109 -11.398 1 98.38 205 LEU A N 1
ATOM 1559 C CA . LEU A 1 205 ? 13.391 -19.672 -12.734 1 98.38 205 LEU A CA 1
ATOM 1560 C C . LEU A 1 205 ? 14.727 -19.844 -13.445 1 98.38 205 LEU A C 1
ATOM 1562 O O . LEU A 1 205 ? 14.906 -20.781 -14.227 1 98.38 205 LEU A O 1
ATOM 1566 N N . THR A 1 206 ? 15.578 -18.859 -13.266 1 97.81 206 THR A N 1
ATOM 1567 C CA . THR A 1 206 ? 16.922 -18.875 -13.82 1 97.81 206 THR A CA 1
ATOM 1568 C C . THR A 1 206 ? 17.953 -18.438 -12.781 1 97.81 206 THR A C 1
ATOM 1570 O O . THR A 1 206 ? 17.719 -17.453 -12.055 1 97.81 206 THR A O 1
ATOM 1573 N N . GLN A 1 207 ? 19.016 -19.141 -12.695 1 97.94 207 GLN A N 1
ATOM 1574 C CA . GLN A 1 207 ? 20.109 -18.734 -11.812 1 97.94 207 GLN A CA 1
ATOM 1575 C C . GLN A 1 207 ? 20.984 -17.672 -12.477 1 97.94 207 GLN A C 1
ATOM 1577 O O . GLN A 1 207 ? 21.094 -17.641 -13.703 1 97.94 207 GLN A O 1
ATOM 1582 N N . GLY A 1 208 ? 21.516 -16.797 -11.688 1 98.12 208 GLY A N 1
ATOM 1583 C CA . GLY A 1 208 ? 22.406 -15.773 -12.227 1 98.12 208 GLY A CA 1
ATOM 1584 C C . GLY A 1 208 ? 23.219 -15.078 -11.148 1 98.12 208 GLY A C 1
ATOM 1585 O O . GLY A 1 208 ? 22.984 -15.273 -9.961 1 98.12 208 GLY A O 1
ATOM 1586 N N . ASN A 1 209 ? 24.172 -14.195 -11.664 1 98.31 209 ASN A N 1
ATOM 1587 C CA . ASN A 1 209 ? 25.141 -13.602 -10.734 1 98.31 209 ASN A CA 1
ATOM 1588 C C . ASN A 1 209 ? 25.281 -12.102 -10.961 1 98.31 209 ASN A C 1
ATOM 1590 O O . ASN A 1 209 ? 25.984 -11.422 -10.219 1 98.31 209 ASN A O 1
ATOM 1594 N N . ASP A 1 210 ? 24.609 -11.531 -11.891 1 98.38 210 ASP A N 1
ATOM 1595 C CA . ASP A 1 210 ? 24.859 -10.133 -12.227 1 98.38 210 ASP A CA 1
ATOM 1596 C C . ASP A 1 210 ? 23.703 -9.25 -11.797 1 98.38 210 ASP A C 1
ATOM 1598 O O . ASP A 1 210 ? 23.891 -8.062 -11.5 1 98.38 210 ASP A O 1
ATOM 1602 N N . LEU A 1 211 ? 22.547 -9.781 -11.828 1 98.69 211 LEU A N 1
ATOM 1603 C CA . LEU A 1 211 ? 21.328 -9.039 -11.562 1 98.69 211 LEU A CA 1
ATOM 1604 C C . LEU A 1 211 ? 20.234 -9.953 -11.008 1 98.69 211 LEU A C 1
ATOM 1606 O O . LEU A 1 211 ? 20.031 -11.062 -11.508 1 98.69 211 LEU A O 1
ATOM 1610 N N . THR A 1 212 ? 19.641 -9.586 -9.961 1 98.88 212 THR A N 1
ATOM 1611 C CA . THR A 1 212 ? 18.406 -10.211 -9.469 1 98.88 212 THR A CA 1
ATOM 1612 C C . THR A 1 212 ? 17.188 -9.5 -10.039 1 98.88 212 THR A C 1
ATOM 1614 O O . THR A 1 212 ? 16.969 -8.312 -9.789 1 98.88 212 THR A O 1
ATOM 1617 N N . LEU A 1 213 ? 16.438 -10.164 -10.883 1 98.94 213 LEU A N 1
ATOM 1618 C CA . LEU A 1 213 ? 15.156 -9.68 -11.391 1 98.94 213 LEU A CA 1
ATOM 1619 C C . LEU A 1 213 ? 13.992 -10.383 -10.695 1 98.94 213 LEU A C 1
ATOM 1621 O O . LEU A 1 213 ? 13.859 -11.602 -10.781 1 98.94 213 LEU A O 1
ATOM 1625 N N . VAL A 1 214 ? 13.172 -9.633 -9.977 1 98.94 214 VAL A N 1
ATOM 1626 C CA . VAL A 1 214 ? 12.039 -10.164 -9.227 1 98.94 214 VAL A CA 1
ATOM 1627 C C . VAL A 1 214 ? 10.734 -9.727 -9.883 1 98.94 214 VAL A C 1
ATOM 1629 O O . VAL A 1 214 ? 10.555 -8.555 -10.211 1 98.94 214 VAL A O 1
ATOM 1632 N N . THR A 1 215 ? 9.875 -10.617 -10.094 1 98.31 215 THR A N 1
ATOM 1633 C CA . THR A 1 215 ? 8.594 -10.32 -10.719 1 98.31 215 THR A CA 1
ATOM 1634 C C . THR A 1 215 ? 7.531 -11.32 -10.266 1 98.31 215 THR A C 1
ATOM 1636 O O . THR A 1 215 ? 7.75 -12.086 -9.328 1 98.31 215 THR A O 1
ATOM 1639 N N . TYR A 1 216 ? 6.301 -11.203 -10.773 1 96.19 216 TYR A N 1
ATOM 1640 C CA . TYR A 1 216 ? 5.18 -12.094 -10.484 1 96.19 216 TYR A CA 1
ATOM 1641 C C . TYR A 1 216 ? 4.059 -11.906 -11.5 1 96.19 216 TYR A C 1
ATOM 1643 O O . TYR A 1 216 ? 4.059 -10.938 -12.266 1 96.19 216 TYR A O 1
ATOM 1651 N N . GLY A 1 217 ? 3.188 -12.859 -11.516 1 93.31 217 GLY A N 1
ATOM 1652 C CA . GLY A 1 217 ? 2.021 -12.758 -12.375 1 93.31 217 GLY A CA 1
ATOM 1653 C C . GLY A 1 217 ? 2.367 -12.789 -13.852 1 93.31 217 GLY A C 1
ATOM 1654 O O . GLY A 1 217 ? 3.236 -13.555 -14.273 1 93.31 217 GLY A O 1
ATOM 1655 N N . ALA A 1 218 ? 1.71 -12 -14.656 1 91.94 218 ALA A N 1
ATOM 1656 C CA . ALA A 1 218 ? 1.866 -12.008 -16.109 1 91.94 218 ALA A CA 1
ATOM 1657 C C . ALA A 1 218 ? 3.252 -11.523 -16.516 1 91.94 218 ALA A C 1
ATOM 1659 O O . ALA A 1 218 ? 3.799 -11.953 -17.531 1 91.94 218 ALA A O 1
ATOM 1660 N N . GLN A 1 219 ? 3.83 -10.695 -15.727 1 94.5 219 GLN A N 1
ATOM 1661 C CA . GLN A 1 219 ? 5.098 -10.062 -16.078 1 94.5 219 GLN A CA 1
ATOM 1662 C C . GLN A 1 219 ? 6.25 -11.062 -15.992 1 94.5 219 GLN A C 1
ATOM 1664 O O . GLN A 1 219 ? 7.355 -10.773 -16.453 1 94.5 219 GLN A O 1
ATOM 1669 N N . VAL A 1 220 ? 5.988 -12.227 -15.398 1 97.12 220 VAL A N 1
ATOM 1670 C CA . VAL A 1 220 ? 6.992 -13.289 -15.414 1 97.12 220 VAL A CA 1
ATOM 1671 C C . VAL A 1 220 ? 7.375 -13.609 -16.859 1 97.12 220 VAL A C 1
ATOM 1673 O O . VAL A 1 220 ? 8.555 -13.695 -17.188 1 97.12 220 VAL A O 1
ATOM 1676 N N . PHE A 1 221 ? 6.395 -13.703 -17.703 1 96.06 221 PHE A N 1
ATOM 1677 C CA . PHE A 1 221 ? 6.637 -14.07 -19.094 1 96.06 221 PHE A CA 1
ATOM 1678 C C . PHE A 1 221 ? 7.328 -12.945 -19.844 1 96.06 221 PHE A C 1
ATOM 1680 O O . PHE A 1 221 ? 8.242 -13.18 -20.641 1 96.06 221 PHE A O 1
ATOM 1687 N N . ASP A 1 222 ? 6.883 -11.68 -19.609 1 95.56 222 ASP A N 1
ATOM 1688 C CA . ASP A 1 222 ? 7.574 -10.523 -20.172 1 95.56 222 ASP A CA 1
ATOM 1689 C C . ASP A 1 222 ? 9.039 -10.492 -19.734 1 95.56 222 ASP A C 1
ATOM 1691 O O . ASP A 1 222 ? 9.914 -10.148 -20.531 1 95.56 222 ASP A O 1
ATOM 1695 N N . SER A 1 223 ? 9.266 -10.844 -18.516 1 98.12 223 SER A N 1
ATOM 1696 C CA . SER A 1 223 ? 10.609 -10.836 -17.953 1 98.12 223 SER A CA 1
ATOM 1697 C C . SER A 1 223 ? 11.469 -11.945 -18.562 1 98.12 223 SER A C 1
ATOM 1699 O O . SER A 1 223 ? 12.648 -11.734 -18.859 1 98.12 223 SER A O 1
ATOM 1701 N N . ILE A 1 224 ? 10.875 -13.164 -18.734 1 97.88 224 ILE A N 1
ATOM 1702 C CA . ILE A 1 224 ? 11.578 -14.266 -19.391 1 97.88 224 ILE A CA 1
ATOM 1703 C C . ILE A 1 224 ? 12.047 -13.82 -20.781 1 97.88 224 ILE A C 1
ATOM 1705 O O . ILE A 1 224 ? 13.211 -14.008 -21.125 1 97.88 224 ILE A O 1
ATOM 1709 N N . ASN A 1 225 ? 11.156 -13.188 -21.469 1 97.44 225 ASN A N 1
ATOM 1710 C CA . ASN A 1 225 ? 11.469 -12.734 -22.812 1 97.44 225 ASN A CA 1
ATOM 1711 C C . ASN A 1 225 ? 12.547 -11.648 -22.797 1 97.44 225 ASN A C 1
ATOM 1713 O O . ASN A 1 225 ? 13.461 -11.672 -23.625 1 97.44 225 ASN A O 1
ATOM 1717 N N . ALA A 1 226 ? 12.422 -10.703 -21.922 1 97.94 226 ALA A N 1
ATOM 1718 C CA . ALA A 1 226 ? 13.398 -9.625 -21.812 1 97.94 226 ALA A CA 1
ATOM 1719 C C . ALA A 1 226 ? 14.789 -10.164 -21.469 1 97.94 226 ALA A C 1
ATOM 1721 O O . ALA A 1 226 ? 15.789 -9.711 -22.031 1 97.94 226 ALA A O 1
ATOM 1722 N N . VAL A 1 227 ? 14.844 -11.109 -20.547 1 97.88 227 VAL A N 1
ATOM 1723 C CA . VAL A 1 227 ? 16.109 -11.719 -20.141 1 97.88 227 VAL A CA 1
ATOM 1724 C C . VAL A 1 227 ? 16.75 -12.438 -21.328 1 97.88 227 VAL A C 1
ATOM 1726 O O . VAL A 1 227 ? 17.953 -12.328 -21.562 1 97.88 227 VAL A O 1
ATOM 1729 N N . LYS A 1 228 ? 15.914 -13.188 -22.078 1 97.06 228 LYS A N 1
ATOM 1730 C CA . LYS A 1 228 ? 16.391 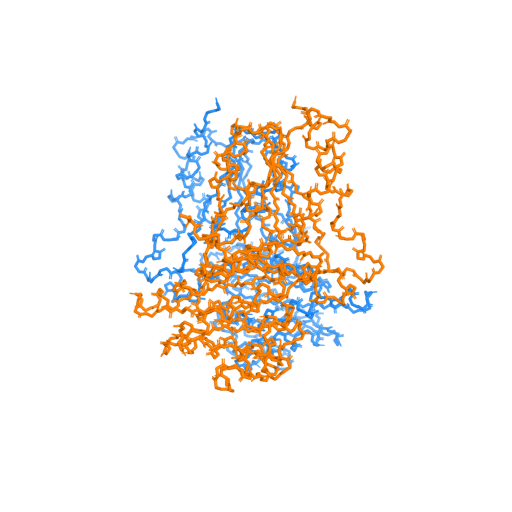-13.867 -23.281 1 97.06 228 LYS A CA 1
ATOM 1731 C C . LYS A 1 228 ? 16.969 -12.875 -24.297 1 97.06 228 LYS A C 1
ATOM 1733 O O . LYS A 1 228 ? 18.062 -13.086 -24.828 1 97.06 228 LYS A O 1
ATOM 1738 N N . LYS A 1 229 ? 16.234 -11.82 -24.484 1 97 229 LYS A N 1
ATOM 1739 C CA . LYS A 1 229 ? 16.688 -10.789 -25.422 1 97 229 LYS A CA 1
ATOM 1740 C C . LYS A 1 229 ? 18 -10.164 -24.953 1 97 229 LYS A C 1
ATOM 1742 O O . LYS A 1 229 ? 18.891 -9.922 -25.766 1 97 229 LYS A O 1
ATOM 1747 N N . TYR A 1 230 ? 18.109 -9.898 -23.734 1 97.62 230 TYR A N 1
ATOM 1748 C CA . TYR A 1 230 ? 19.344 -9.305 -23.219 1 97.62 230 TYR A CA 1
ATOM 1749 C C . TYR A 1 230 ? 20.531 -10.242 -23.406 1 97.62 230 TYR A C 1
ATOM 1751 O O . TYR A 1 230 ? 21.625 -9.805 -23.734 1 97.62 230 TYR A O 1
ATOM 1759 N N . LYS A 1 231 ? 20.297 -11.516 -23.156 1 95.81 231 LYS A N 1
ATOM 1760 C CA . LYS A 1 231 ? 21.359 -12.516 -23.297 1 95.81 231 LYS A CA 1
ATOM 1761 C C . LYS A 1 231 ? 21.844 -12.617 -24.75 1 95.81 231 LYS A C 1
ATOM 1763 O O . LYS A 1 231 ? 23 -12.93 -25 1 95.81 231 LYS A O 1
ATOM 1768 N N . GLU A 1 232 ? 20.922 -12.375 -25.609 1 96.12 232 GLU A N 1
ATOM 1769 C CA . GLU A 1 232 ? 21.297 -12.383 -27.016 1 96.12 232 GLU A CA 1
ATOM 1770 C C . GLU A 1 232 ? 22.297 -11.266 -27.328 1 96.12 232 GLU A C 1
ATOM 1772 O O . GLU A 1 232 ? 23.203 -11.445 -28.141 1 96.12 232 GLU A O 1
ATOM 1777 N N . ILE A 1 233 ? 22.172 -10.188 -26.703 1 94.69 233 ILE A N 1
ATOM 1778 C CA . ILE A 1 233 ? 23.031 -9.023 -26.922 1 94.69 233 ILE A CA 1
ATOM 1779 C C . ILE A 1 233 ? 24.281 -9.125 -26.047 1 94.69 233 ILE A C 1
ATOM 1781 O O . ILE A 1 233 ? 25.359 -8.695 -26.453 1 94.69 233 ILE A O 1
ATOM 1785 N N . ASN A 1 234 ? 24.078 -9.664 -24.875 1 96.19 234 ASN A N 1
ATOM 1786 C CA . ASN A 1 234 ? 25.156 -9.859 -23.906 1 96.19 234 ASN A CA 1
ATOM 1787 C C . ASN A 1 234 ? 25.266 -11.312 -23.453 1 96.19 234 ASN A C 1
ATOM 1789 O O . ASN A 1 234 ? 24.859 -11.648 -22.344 1 96.19 234 ASN A O 1
ATOM 1793 N N . PRO A 1 235 ? 25.922 -12.109 -24.172 1 95 235 PRO A N 1
ATOM 1794 C CA . PRO A 1 235 ? 25.922 -13.562 -23.953 1 95 235 PRO A CA 1
ATOM 1795 C C . PRO A 1 235 ? 26.516 -13.945 -22.594 1 95 235 PRO A C 1
ATOM 1797 O O . PRO A 1 235 ? 26.188 -15.008 -22.062 1 95 235 PRO A O 1
ATOM 1800 N N . ASN A 1 236 ? 27.281 -13.094 -22.031 1 95.44 236 ASN A N 1
ATOM 1801 C CA . ASN A 1 236 ? 27.922 -13.414 -20.75 1 95.44 236 ASN A CA 1
ATOM 1802 C C . ASN A 1 236 ? 27.078 -12.93 -19.578 1 95.44 236 ASN A C 1
ATOM 1804 O O . ASN A 1 236 ? 27.406 -13.203 -18.422 1 95.44 236 ASN A O 1
ATOM 1808 N N . ALA A 1 237 ? 26.047 -12.25 -19.875 1 95 237 ALA A N 1
ATOM 1809 C CA . ALA A 1 237 ? 25.188 -11.742 -18.812 1 95 237 ALA A CA 1
ATOM 1810 C C . ALA A 1 237 ? 24.5 -12.891 -18.078 1 95 237 ALA A C 1
ATOM 1812 O O . ALA A 1 237 ? 24.094 -13.883 -18.703 1 95 237 ALA A O 1
ATOM 1813 N N . SER A 1 238 ? 24.469 -12.773 -16.797 1 97.38 238 SER A N 1
ATOM 1814 C CA . SER A 1 238 ? 23.875 -13.781 -15.922 1 97.38 238 SER A CA 1
ATOM 1815 C C . SER A 1 238 ? 22.812 -13.164 -15.008 1 97.38 238 SER A C 1
ATOM 1817 O O . SER A 1 238 ? 23.125 -12.688 -13.922 1 97.38 238 SER A O 1
ATOM 1819 N N . ILE A 1 239 ? 21.609 -13.297 -15.422 1 98.44 239 ILE A N 1
ATOM 1820 C CA . ILE A 1 239 ? 20.516 -12.672 -14.688 1 98.44 239 ILE A CA 1
ATOM 1821 C C . ILE A 1 239 ? 19.734 -13.742 -13.922 1 98.44 239 ILE A C 1
ATOM 1823 O O . ILE A 1 239 ? 19.359 -14.773 -14.484 1 98.44 239 ILE A O 1
ATOM 1827 N N . GLU A 1 240 ? 19.609 -13.602 -12.648 1 98.81 240 GLU A N 1
ATOM 1828 C CA . GLU A 1 240 ? 18.75 -14.461 -11.844 1 98.81 240 GLU A CA 1
ATOM 1829 C C . GLU A 1 240 ? 17.312 -13.977 -11.867 1 98.81 240 GLU A C 1
ATOM 1831 O O . GLU A 1 240 ? 17.031 -12.828 -11.5 1 98.81 240 GLU A O 1
ATOM 1836 N N . LEU A 1 241 ? 16.406 -14.781 -12.375 1 98.88 241 LEU A N 1
ATOM 1837 C CA . LEU A 1 241 ? 15 -14.43 -12.492 1 98.88 241 LEU A CA 1
ATOM 1838 C C . LEU A 1 241 ? 14.172 -15.141 -11.43 1 98.88 241 LEU A C 1
ATOM 1840 O O . LEU A 1 241 ? 14.141 -16.375 -11.383 1 98.88 241 LEU A O 1
ATOM 1844 N N . ILE A 1 242 ? 13.492 -14.344 -10.609 1 98.94 242 ILE A N 1
ATOM 1845 C CA . ILE A 1 242 ? 12.719 -14.859 -9.484 1 98.94 242 ILE A CA 1
ATOM 1846 C C . ILE A 1 242 ? 11.234 -14.578 -9.711 1 98.94 242 ILE A C 1
ATOM 1848 O O . ILE A 1 242 ? 10.836 -13.422 -9.867 1 98.94 242 ILE A O 1
ATOM 1852 N N . ASP A 1 243 ? 10.453 -15.609 -9.758 1 98.75 243 ASP A N 1
ATOM 1853 C CA . ASP A 1 243 ? 8.992 -15.531 -9.688 1 98.75 243 ASP A CA 1
ATOM 1854 C C . ASP A 1 243 ? 8.5 -15.625 -8.25 1 98.75 243 ASP A C 1
ATOM 1856 O O . ASP A 1 243 ? 8.602 -16.688 -7.617 1 98.75 243 ASP A O 1
ATOM 1860 N N . LEU A 1 244 ? 7.941 -14.562 -7.734 1 98.56 244 LEU A N 1
ATOM 1861 C CA . LEU A 1 244 ? 7.582 -14.492 -6.32 1 98.56 244 LEU A CA 1
ATOM 1862 C C . LEU A 1 244 ? 6.543 -15.555 -5.973 1 98.56 244 LEU A C 1
ATOM 1864 O O . LEU A 1 244 ? 6.629 -16.188 -4.918 1 98.56 244 LEU A O 1
ATOM 1868 N N . ARG A 1 245 ? 5.535 -15.711 -6.816 1 98.06 245 ARG A N 1
ATOM 1869 C CA . ARG A 1 245 ? 4.383 -16.578 -6.605 1 98.06 245 ARG A CA 1
ATOM 1870 C C . ARG A 1 245 ? 3.48 -16.047 -5.504 1 98.06 245 ARG A C 1
ATOM 1872 O O . ARG A 1 245 ? 2.256 -16.172 -5.578 1 98.06 245 ARG A O 1
ATOM 1879 N N . THR A 1 246 ? 4.059 -15.586 -4.418 1 98.25 246 THR A N 1
ATOM 1880 C CA . THR A 1 246 ? 3.365 -15.062 -3.246 1 98.25 246 THR A CA 1
ATOM 1881 C C . THR A 1 246 ? 3.797 -13.633 -2.955 1 98.25 246 THR A C 1
ATOM 1883 O O . THR A 1 246 ? 4.992 -13.336 -2.906 1 98.25 246 THR A O 1
ATOM 1886 N N . ILE A 1 247 ? 2.84 -12.766 -2.797 1 97 247 ILE A N 1
ATOM 1887 C CA . ILE A 1 247 ? 3.113 -11.367 -2.486 1 97 247 ILE A CA 1
ATOM 1888 C C . ILE A 1 247 ? 3.215 -11.188 -0.974 1 97 247 ILE A C 1
ATOM 1890 O O . ILE A 1 247 ? 4.035 -10.398 -0.491 1 97 247 ILE A O 1
ATOM 1894 N N . LYS A 1 248 ? 2.359 -11.867 -0.294 1 95.38 248 LYS A N 1
ATOM 1895 C CA . LYS A 1 248 ? 2.34 -11.883 1.166 1 95.38 248 LYS A CA 1
ATOM 1896 C C . LYS A 1 248 ? 2.02 -13.281 1.697 1 95.38 248 LYS A C 1
ATOM 1898 O O . LYS A 1 248 ? 0.929 -13.805 1.463 1 95.38 248 LYS A O 1
ATOM 1903 N N . PRO A 1 249 ? 2.889 -13.906 2.439 1 96.75 249 PRO A N 1
ATOM 1904 C CA . PRO A 1 249 ? 4.188 -13.383 2.871 1 96.75 249 PRO A CA 1
ATOM 1905 C C . PRO A 1 249 ? 5.223 -13.375 1.748 1 96.75 249 PRO A C 1
ATOM 1907 O O . PRO A 1 249 ? 5.25 -14.289 0.922 1 96.75 249 PRO A O 1
ATOM 1910 N N . LEU A 1 250 ? 6.059 -12.336 1.826 1 97 250 LEU A N 1
ATOM 1911 C CA . LEU A 1 250 ? 7.137 -12.203 0.853 1 97 250 LEU A CA 1
ATOM 1912 C C . LEU A 1 250 ? 8.297 -13.133 1.197 1 97 250 LEU A C 1
ATOM 1914 O O . LEU A 1 250 ? 8.695 -13.234 2.359 1 97 250 LEU A O 1
ATOM 1918 N N . ASP A 1 251 ? 8.797 -13.859 0.227 1 98.44 251 ASP A N 1
ATOM 1919 C CA . ASP A 1 251 ? 10 -14.664 0.416 1 98.44 251 ASP A CA 1
ATOM 1920 C C . ASP A 1 251 ? 11.25 -13.789 0.465 1 98.44 251 ASP A C 1
ATOM 1922 O O . ASP A 1 251 ? 12.102 -13.859 -0.419 1 98.44 251 ASP A O 1
ATOM 1926 N N . THR A 1 252 ? 11.352 -13.07 1.491 1 98.44 252 THR A N 1
ATOM 1927 C CA . THR A 1 252 ? 12.43 -12.094 1.663 1 98.44 252 THR A CA 1
ATOM 1928 C C . THR A 1 252 ? 13.789 -12.781 1.608 1 98.44 252 THR A C 1
ATOM 1930 O O . THR A 1 252 ? 14.727 -12.266 0.995 1 98.44 252 THR A O 1
ATOM 1933 N N . LYS A 1 253 ? 13.898 -13.875 2.182 1 98.62 253 LYS A N 1
ATOM 1934 C CA . LYS A 1 253 ? 15.172 -14.586 2.256 1 98.62 253 LYS A CA 1
ATOM 1935 C C . LYS A 1 253 ? 15.727 -14.875 0.861 1 98.62 253 LYS A C 1
ATOM 1937 O O . LYS A 1 253 ? 16.875 -14.57 0.573 1 98.62 253 LYS A O 1
ATOM 1942 N N . THR A 1 254 ? 14.883 -15.43 0.001 1 98.81 254 THR A N 1
ATOM 1943 C CA . THR A 1 254 ? 15.312 -15.773 -1.351 1 98.81 254 THR A CA 1
ATOM 1944 C C . THR A 1 254 ? 15.766 -14.523 -2.102 1 98.81 254 THR A C 1
ATOM 1946 O O . THR A 1 254 ? 16.812 -14.531 -2.752 1 98.81 254 THR A O 1
ATOM 1949 N N . ILE A 1 255 ? 15.055 -13.445 -1.982 1 98.88 255 ILE A N 1
ATOM 1950 C CA . ILE A 1 255 ? 15.367 -12.203 -2.688 1 98.88 255 ILE A CA 1
ATOM 1951 C C . ILE A 1 255 ? 16.688 -11.633 -2.168 1 98.88 255 ILE A C 1
ATOM 1953 O O . ILE A 1 255 ? 17.578 -11.289 -2.955 1 98.88 255 ILE A O 1
ATOM 1957 N N . VAL A 1 256 ? 16.812 -11.594 -0.849 1 98.81 256 VAL A N 1
ATOM 1958 C CA . VAL A 1 256 ? 17.969 -10.977 -0.209 1 98.81 256 VAL A CA 1
ATOM 1959 C C . VAL A 1 256 ? 19.219 -11.773 -0.542 1 98.81 256 VAL A C 1
ATOM 1961 O O . VAL A 1 256 ? 20.25 -11.203 -0.895 1 98.81 256 VAL A O 1
ATOM 1964 N N . GLU A 1 257 ? 19.141 -13.086 -0.442 1 98.81 257 GLU A N 1
ATOM 1965 C CA . GLU A 1 257 ? 20.297 -13.922 -0.766 1 98.81 257 GLU A CA 1
ATOM 1966 C C . GLU A 1 257 ? 20.703 -13.766 -2.229 1 98.81 257 GLU A C 1
ATOM 1968 O O . GLU A 1 257 ? 21.891 -13.758 -2.551 1 98.81 257 GLU A O 1
ATOM 1973 N N . SER A 1 258 ? 19.734 -13.648 -3.062 1 98.88 258 SER A N 1
ATOM 1974 C CA . SER A 1 258 ? 20 -13.422 -4.477 1 98.88 258 SER A CA 1
ATOM 1975 C C . SER A 1 258 ? 20.703 -12.086 -4.691 1 98.88 258 SER A C 1
ATOM 1977 O O . SER A 1 258 ? 21.703 -12.008 -5.422 1 98.88 258 SER A O 1
ATOM 1979 N N . VAL A 1 259 ? 20.234 -11.055 -4.043 1 98.81 259 VAL A N 1
ATOM 1980 C CA . VAL A 1 259 ? 20.797 -9.727 -4.211 1 98.81 259 VAL A CA 1
ATOM 1981 C C . VAL A 1 259 ? 22.219 -9.688 -3.625 1 98.81 259 VAL A C 1
ATOM 1983 O O . VAL A 1 259 ? 23.094 -9.023 -4.164 1 98.81 259 VAL A O 1
ATOM 1986 N N . LYS A 1 260 ? 22.406 -10.391 -2.535 1 98.69 260 LYS A N 1
ATOM 1987 C CA . LYS A 1 260 ? 23.75 -10.461 -1.972 1 98.69 260 LYS A CA 1
ATOM 1988 C C . LYS A 1 260 ? 24.734 -11.07 -2.969 1 98.69 260 LYS A C 1
ATOM 1990 O O . LYS A 1 260 ? 25.906 -10.688 -3.004 1 98.69 260 LYS A O 1
ATOM 1995 N N . LYS A 1 261 ? 24.203 -11.984 -3.732 1 98.56 261 LYS A N 1
ATOM 1996 C CA . LYS A 1 261 ? 25.016 -12.641 -4.75 1 98.56 261 LYS A CA 1
ATOM 1997 C C . LYS A 1 261 ? 25.219 -11.742 -5.965 1 98.56 261 LYS A C 1
ATOM 1999 O O . LYS A 1 261 ? 26.328 -11.625 -6.48 1 98.56 261 LYS A O 1
ATOM 2004 N N . THR A 1 262 ? 24.25 -10.98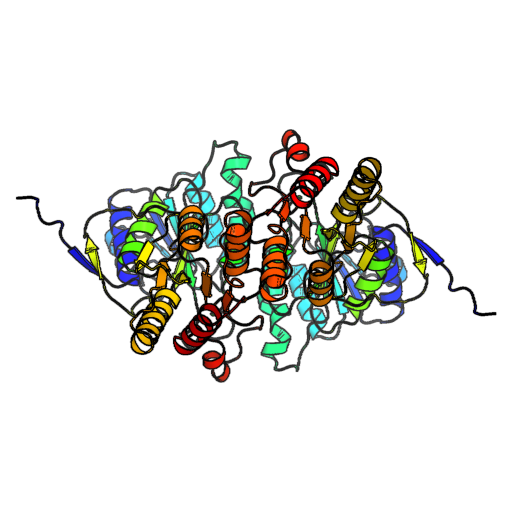4 -6.406 1 98.38 262 THR A N 1
ATOM 2005 C CA . THR A 1 262 ? 24.281 -10.289 -7.688 1 98.38 262 THR A CA 1
ATOM 2006 C C . THR A 1 262 ? 24.656 -8.82 -7.496 1 98.38 262 THR A C 1
ATOM 2008 O O . THR A 1 262 ? 25.188 -8.18 -8.406 1 98.38 262 THR A O 1
ATOM 2011 N N . GLY A 1 263 ? 24.25 -8.266 -6.348 1 98.12 263 GLY A N 1
ATOM 2012 C CA . GLY A 1 263 ? 24.516 -6.879 -6.016 1 98.12 263 GLY A CA 1
ATOM 2013 C C . GLY A 1 263 ? 23.609 -5.902 -6.727 1 98.12 263 GLY A C 1
ATOM 2014 O O . GLY A 1 263 ? 23.766 -4.688 -6.598 1 98.12 263 GLY A O 1
ATOM 2015 N N . ARG A 1 264 ? 22.688 -6.379 -7.547 1 98.62 264 ARG A N 1
ATOM 2016 C CA . ARG A 1 264 ? 21.766 -5.547 -8.32 1 98.62 264 ARG A CA 1
ATOM 2017 C C . ARG A 1 264 ? 20.344 -6.098 -8.25 1 98.62 264 ARG A C 1
ATOM 2019 O O . ARG A 1 264 ? 20.141 -7.312 -8.242 1 98.62 264 ARG A O 1
ATOM 2026 N N . LEU A 1 265 ? 19.312 -5.18 -8.203 1 98.88 265 LEU A N 1
ATOM 2027 C CA . LEU A 1 265 ? 17.906 -5.586 -8.102 1 98.88 265 LEU A CA 1
ATOM 2028 C C . LEU A 1 265 ? 17.047 -4.805 -9.078 1 98.88 265 LEU A C 1
ATOM 2030 O O . LEU A 1 265 ? 17.141 -3.578 -9.156 1 98.88 265 LEU A O 1
ATOM 2034 N N . LEU A 1 266 ? 16.297 -5.484 -9.867 1 98.88 266 LEU A N 1
ATOM 2035 C CA . LEU A 1 266 ? 15.211 -4.945 -10.664 1 98.88 266 LEU A CA 1
ATOM 2036 C C . LEU A 1 266 ? 13.891 -5.617 -10.305 1 98.88 266 LEU A C 1
ATOM 2038 O O . LEU A 1 266 ? 13.773 -6.844 -10.367 1 98.88 266 LEU A O 1
ATOM 2042 N N . VAL A 1 267 ? 12.93 -4.855 -9.898 1 98.69 267 VAL A N 1
ATOM 2043 C CA . VAL A 1 267 ? 11.602 -5.383 -9.617 1 98.69 267 VAL A CA 1
ATOM 2044 C C . VAL A 1 267 ? 10.641 -4.988 -10.734 1 98.69 267 VAL A C 1
ATOM 2046 O O . VAL A 1 267 ? 10.562 -3.816 -11.109 1 98.69 267 VAL A O 1
ATOM 2049 N N . VAL A 1 268 ? 9.867 -5.973 -11.234 1 97.25 268 VAL A N 1
ATOM 2050 C CA . VAL A 1 268 ? 9 -5.734 -12.383 1 97.25 268 VAL A CA 1
ATOM 2051 C C . VAL A 1 268 ? 7.559 -6.102 -12.031 1 97.25 268 VAL A C 1
ATOM 2053 O O . VAL A 1 268 ? 7.293 -7.203 -11.547 1 97.25 268 VAL A O 1
ATOM 2056 N N . HIS A 1 269 ? 6.684 -5.18 -12.258 1 93 269 HIS A N 1
ATOM 2057 C CA . HIS A 1 269 ? 5.258 -5.473 -12.172 1 93 269 HIS A CA 1
ATOM 2058 C C . HIS A 1 269 ? 4.43 -4.41 -12.883 1 93 269 HIS A C 1
ATOM 2060 O O . HIS A 1 269 ? 4.938 -3.33 -13.203 1 93 269 HIS A O 1
ATOM 2066 N N . GLU A 1 270 ? 3.188 -4.656 -13.07 1 87.75 270 GLU A N 1
ATOM 2067 C CA . GLU A 1 270 ? 2.371 -3.766 -13.891 1 87.75 270 GLU A CA 1
ATOM 2068 C C . GLU A 1 270 ? 1.592 -2.779 -13.023 1 87.75 270 GLU A C 1
ATOM 2070 O O . GLU A 1 270 ? 1.083 -1.773 -13.516 1 87.75 270 GLU A O 1
ATOM 2075 N N . ALA A 1 271 ? 1.466 -3.035 -11.742 1 86.12 271 ALA A N 1
ATOM 2076 C CA . ALA A 1 271 ? 0.732 -2.137 -10.859 1 86.12 271 ALA A CA 1
ATOM 2077 C C . ALA A 1 271 ? 1.372 -0.752 -10.828 1 86.12 271 ALA A C 1
ATOM 2079 O O . ALA A 1 271 ? 2.451 -0.548 -11.391 1 86.12 271 ALA A O 1
ATOM 2080 N N . VAL A 1 272 ? 0.695 0.169 -10.195 1 87 272 VAL A N 1
ATOM 2081 C CA . VAL A 1 272 ? 1.215 1.526 -10.055 1 87 272 VAL A CA 1
ATOM 2082 C C . VAL A 1 272 ? 2.562 1.494 -9.344 1 87 272 VAL A C 1
ATOM 2084 O O . VAL A 1 272 ? 2.852 0.56 -8.586 1 87 272 VAL A O 1
ATOM 2087 N N . LYS A 1 273 ? 3.256 2.504 -9.555 1 90.94 273 LYS A N 1
ATOM 2088 C CA . LYS A 1 273 ? 4.613 2.574 -9.031 1 90.94 273 LYS A CA 1
ATOM 2089 C C . LYS A 1 273 ? 4.609 2.838 -7.527 1 90.94 273 LYS A C 1
ATOM 2091 O O . LYS A 1 273 ? 5.25 2.117 -6.758 1 90.94 273 LYS A O 1
ATOM 2096 N N . SER A 1 274 ? 3.838 3.826 -7.121 1 91.62 274 SER A N 1
ATOM 2097 C CA . SER A 1 274 ? 3.928 4.328 -5.754 1 91.62 274 SER A CA 1
ATOM 2098 C C . SER A 1 274 ? 3.184 3.416 -4.781 1 91.62 274 SER A C 1
ATOM 2100 O O . SER A 1 274 ? 2.082 2.949 -5.078 1 91.62 274 SER A O 1
ATOM 2102 N N . PHE A 1 275 ? 3.857 3.203 -3.609 1 91.94 275 PHE A N 1
ATOM 2103 C CA . PHE A 1 275 ? 3.268 2.416 -2.533 1 91.94 275 PHE A CA 1
ATOM 2104 C C . PHE A 1 275 ? 2.92 1.013 -3.016 1 91.94 275 PHE A C 1
ATOM 2106 O O . PHE A 1 275 ? 1.83 0.508 -2.738 1 91.94 275 PHE A O 1
ATOM 2113 N N . SER A 1 276 ? 3.818 0.453 -3.801 1 92.25 276 SER A N 1
ATOM 2114 C CA . SER A 1 276 ? 3.566 -0.833 -4.441 1 92.25 276 SER A CA 1
ATOM 2115 C C . SER A 1 276 ? 4.438 -1.931 -3.84 1 92.25 276 SER A C 1
ATOM 2117 O O . SER A 1 276 ? 5.172 -1.69 -2.877 1 92.25 276 SER A O 1
ATOM 2119 N N . VAL A 1 277 ? 4.32 -3.109 -4.418 1 95 277 VAL A N 1
ATOM 2120 C CA . VAL A 1 277 ? 5.094 -4.266 -3.982 1 95 277 VAL A CA 1
ATOM 2121 C C . VAL A 1 277 ? 6.582 -3.996 -4.18 1 95 277 VAL A C 1
ATOM 2123 O O . VAL A 1 277 ? 7.406 -4.375 -3.344 1 95 277 VAL A O 1
ATOM 2126 N N . SER A 1 278 ? 6.91 -3.291 -5.227 1 96.81 278 SER A N 1
ATOM 2127 C CA . SER A 1 278 ? 8.312 -3.021 -5.523 1 96.81 278 SER A CA 1
ATOM 2128 C C . SER A 1 278 ? 8.961 -2.193 -4.418 1 96.81 278 SER A C 1
ATOM 2130 O O . SER A 1 278 ? 10.102 -2.451 -4.031 1 96.81 278 SER A O 1
ATOM 2132 N N . SER A 1 279 ? 8.203 -1.18 -3.881 1 96.5 279 SER A N 1
ATOM 2133 C CA . SER A 1 279 ? 8.75 -0.35 -2.811 1 96.5 279 SER A CA 1
ATOM 2134 C C . SER A 1 279 ? 9.102 -1.188 -1.588 1 96.5 279 SER A C 1
ATOM 2136 O O . SER A 1 279 ? 10.148 -0.985 -0.972 1 96.5 279 SER A O 1
ATOM 2138 N N . GLU A 1 280 ? 8.25 -2.133 -1.267 1 96.62 280 GLU A N 1
ATOM 2139 C CA . GLU A 1 280 ? 8.492 -2.965 -0.091 1 96.62 280 GLU A CA 1
ATOM 2140 C C . GLU A 1 280 ? 9.68 -3.898 -0.307 1 96.62 280 GLU A C 1
ATOM 2142 O O . GLU A 1 280 ? 10.5 -4.09 0.594 1 96.62 280 GLU A O 1
ATOM 2147 N N . ILE A 1 281 ? 9.773 -4.484 -1.494 1 98.56 281 ILE A N 1
ATOM 2148 C CA . ILE A 1 281 ? 10.898 -5.355 -1.802 1 98.56 281 ILE A CA 1
ATOM 2149 C C . ILE A 1 281 ? 12.203 -4.57 -1.676 1 98.56 281 ILE A C 1
ATOM 2151 O O . ILE A 1 281 ? 13.156 -5.035 -1.047 1 98.56 281 ILE A O 1
ATOM 2155 N N . MET A 1 282 ? 12.25 -3.396 -2.234 1 98.56 282 MET A N 1
ATOM 2156 C CA . MET A 1 282 ? 13.438 -2.545 -2.176 1 98.56 282 MET A CA 1
ATOM 2157 C C . MET A 1 282 ? 13.789 -2.199 -0.734 1 98.56 282 MET A C 1
ATOM 2159 O O . MET A 1 282 ? 14.961 -2.203 -0.36 1 98.56 282 MET A O 1
ATOM 2163 N N . ALA A 1 283 ? 12.75 -1.897 0.072 1 98 283 ALA A N 1
ATOM 2164 C CA . ALA A 1 283 ? 12.977 -1.562 1.477 1 98 283 ALA A CA 1
ATOM 2165 C C . ALA A 1 283 ? 13.602 -2.734 2.227 1 98 283 ALA A C 1
ATOM 2167 O O . ALA A 1 283 ? 14.562 -2.559 2.975 1 98 283 ALA A O 1
ATOM 2168 N N . ARG A 1 284 ? 13.086 -3.91 2.014 1 98.25 284 ARG A N 1
ATOM 2169 C CA . ARG A 1 284 ? 13.594 -5.094 2.705 1 98.25 284 ARG A CA 1
ATOM 2170 C C . ARG A 1 284 ? 15.016 -5.414 2.27 1 98.25 284 ARG A C 1
ATOM 2172 O O . ARG A 1 284 ? 15.859 -5.789 3.096 1 98.25 284 ARG A O 1
ATOM 2179 N N . VAL A 1 285 ? 15.242 -5.277 0.989 1 98.75 285 VAL A N 1
ATOM 2180 C CA . VAL A 1 285 ? 16.594 -5.527 0.489 1 98.75 285 VAL A CA 1
ATOM 2181 C C . VAL A 1 285 ? 17.562 -4.5 1.076 1 98.75 285 VAL A C 1
ATOM 2183 O O . VAL A 1 285 ? 18.672 -4.852 1.485 1 98.75 285 VAL A O 1
ATOM 2186 N N . ASN A 1 286 ? 17.172 -3.199 1.102 1 98.12 286 ASN A N 1
ATOM 2187 C CA . ASN A 1 286 ? 17.969 -2.176 1.762 1 98.12 286 ASN A CA 1
ATOM 2188 C C . ASN A 1 286 ? 18.312 -2.566 3.199 1 98.12 286 ASN A C 1
ATOM 2190 O O . ASN A 1 286 ? 19.453 -2.439 3.629 1 98.12 286 ASN A O 1
ATOM 2194 N N . GLU A 1 287 ? 17.406 -3.066 3.885 1 97.25 287 GLU A N 1
ATOM 2195 C CA . GLU A 1 287 ? 17.562 -3.369 5.305 1 97.25 287 GLU A CA 1
ATOM 2196 C C . GLU A 1 287 ? 18.484 -4.562 5.516 1 97.25 287 GLU A C 1
ATOM 2198 O O . GLU A 1 287 ? 19.188 -4.641 6.527 1 97.25 287 GLU A O 1
ATOM 2203 N N . LYS A 1 288 ? 18.516 -5.48 4.52 1 98.06 288 LYS A N 1
ATOM 2204 C CA . LYS A 1 288 ? 19.156 -6.762 4.805 1 98.06 288 LYS A CA 1
ATOM 2205 C C . LYS A 1 288 ? 20.359 -6.992 3.896 1 98.06 288 LYS A C 1
ATOM 2207 O O . LYS A 1 288 ? 21.156 -7.898 4.133 1 98.06 288 LYS A O 1
ATOM 2212 N N . ALA A 1 289 ? 20.5 -6.117 2.885 1 98.06 289 ALA A N 1
ATOM 2213 C CA . ALA A 1 289 ? 21.562 -6.371 1.925 1 98.06 289 ALA A CA 1
ATOM 2214 C C . ALA A 1 289 ? 22.203 -5.066 1.46 1 98.06 289 ALA A C 1
ATOM 2216 O O . ALA A 1 289 ? 22.766 -5 0.361 1 98.06 289 ALA A O 1
ATOM 2217 N N . PHE A 1 290 ? 22.141 -4.059 2.225 1 97.88 290 PHE A N 1
ATOM 2218 C CA . PHE A 1 290 ? 22.609 -2.729 1.872 1 97.88 290 PHE A CA 1
ATOM 2219 C C . PHE A 1 290 ? 24.078 -2.777 1.441 1 97.88 290 PHE A C 1
ATOM 2221 O O . PHE A 1 290 ? 24.438 -2.227 0.4 1 97.88 290 PHE A O 1
ATOM 2228 N N . GLU A 1 291 ? 24.859 -3.467 2.111 1 96.69 291 GLU A N 1
ATOM 2229 C CA . GLU A 1 291 ? 26.312 -3.465 1.909 1 96.69 291 GLU A CA 1
ATOM 2230 C C . GLU A 1 291 ? 26.688 -4.215 0.637 1 96.69 291 GLU A C 1
ATOM 2232 O O . GLU A 1 291 ? 27.828 -4.109 0.16 1 96.69 291 GLU A O 1
ATOM 2237 N N . TYR A 1 292 ? 25.766 -4.906 0.095 1 97.62 292 TYR A N 1
ATOM 2238 C CA . TYR A 1 292 ? 26.062 -5.738 -1.067 1 97.62 292 TYR A CA 1
ATOM 2239 C C . TYR A 1 292 ? 25.656 -5.031 -2.357 1 97.62 292 TYR A C 1
ATOM 2241 O O . TYR A 1 292 ? 26.016 -5.477 -3.451 1 97.62 292 TYR A O 1
ATOM 2249 N N . LEU A 1 293 ? 24.953 -3.92 -2.229 1 97.62 293 LEU A N 1
ATOM 2250 C CA . LEU A 1 293 ? 24.391 -3.266 -3.402 1 97.62 293 LEU A CA 1
ATOM 2251 C C . LEU A 1 293 ? 25.469 -2.568 -4.215 1 97.62 293 LEU A C 1
ATOM 2253 O O . LEU A 1 293 ? 26.281 -1.821 -3.664 1 97.62 293 LEU A O 1
ATOM 2257 N N . LYS A 1 294 ? 25.406 -2.842 -5.504 1 97.06 294 LYS A N 1
ATOM 2258 C CA . LYS A 1 294 ? 26.391 -2.27 -6.43 1 97.06 294 LYS A CA 1
ATOM 2259 C C . LYS A 1 294 ? 25.766 -1.15 -7.262 1 97.06 294 LYS A C 1
ATOM 2261 O O . LYS A 1 294 ? 26.469 -0.399 -7.93 1 97.06 294 LYS A O 1
ATOM 2266 N N . ALA A 1 295 ? 24.484 -1.062 -7.273 1 97.62 295 ALA A N 1
ATOM 2267 C CA . ALA A 1 295 ? 23.719 -0.077 -8.031 1 97.62 295 ALA A CA 1
ATOM 2268 C C . ALA A 1 295 ? 22.406 0.251 -7.336 1 97.62 295 ALA A C 1
ATOM 2270 O O . ALA A 1 295 ? 21.938 -0.52 -6.496 1 97.62 295 ALA A O 1
ATOM 2271 N N . PRO A 1 296 ? 21.844 1.479 -7.625 1 97.94 296 PRO A N 1
ATOM 2272 C CA . PRO A 1 296 ? 20.5 1.735 -7.121 1 97.94 296 PRO A CA 1
ATOM 2273 C C . PRO A 1 296 ? 19.5 0.658 -7.535 1 97.94 296 PRO A C 1
ATOM 2275 O O . PRO A 1 296 ? 19.469 0.248 -8.695 1 97.94 296 PRO A O 1
ATOM 2278 N N . MET A 1 297 ? 18.766 0.16 -6.539 1 98.44 297 MET A N 1
ATOM 2279 C CA . MET A 1 297 ? 17.672 -0.738 -6.891 1 98.44 297 MET A CA 1
ATOM 2280 C C . MET A 1 297 ? 16.672 -0.045 -7.812 1 98.44 297 MET A C 1
ATOM 2282 O O . MET A 1 297 ? 16.406 1.145 -7.652 1 98.44 297 MET A O 1
ATOM 2286 N N . THR A 1 298 ? 16.172 -0.781 -8.75 1 97.5 298 THR A N 1
ATOM 2287 C CA . THR A 1 298 ? 15.312 -0.187 -9.773 1 97.5 298 THR A CA 1
ATOM 2288 C C . THR A 1 298 ? 13.992 -0.95 -9.883 1 97.5 298 THR A C 1
ATOM 2290 O O . THR A 1 298 ? 13.891 -2.088 -9.422 1 97.5 298 THR A O 1
ATOM 2293 N N . ARG A 1 299 ? 13 -0.318 -10.422 1 96.94 299 ARG A N 1
ATOM 2294 C CA . ARG A 1 299 ? 11.711 -0.964 -10.633 1 96.94 299 ARG A CA 1
ATOM 2295 C C . ARG A 1 299 ? 11.125 -0.582 -11.984 1 96.94 299 ARG A C 1
ATOM 2297 O O . ARG A 1 299 ? 11.328 0.538 -12.461 1 96.94 299 ARG A O 1
ATOM 2304 N N . CYS A 1 300 ? 10.586 -1.463 -12.656 1 96.19 300 CYS A N 1
ATOM 2305 C CA . CYS A 1 300 ? 9.805 -1.312 -13.883 1 96.19 300 CYS A CA 1
ATOM 2306 C C . CYS A 1 300 ? 8.328 -1.566 -13.617 1 96.19 300 CYS A C 1
ATOM 2308 O O . CYS A 1 300 ? 7.906 -2.715 -13.469 1 96.19 300 CYS A O 1
ATOM 2310 N N . THR A 1 301 ? 7.605 -0.479 -13.555 1 92.31 301 THR A N 1
ATOM 2311 C CA . THR A 1 301 ? 6.227 -0.563 -13.094 1 92.31 301 THR A CA 1
ATOM 2312 C C . THR A 1 301 ? 5.309 0.269 -13.984 1 92.31 301 THR A C 1
ATOM 2314 O O . THR A 1 301 ? 5.77 0.918 -14.93 1 92.31 301 THR A O 1
ATOM 2317 N N . GLY A 1 302 ? 4.043 0.173 -13.719 1 85.94 302 GLY A N 1
ATOM 2318 C CA . GLY A 1 302 ? 3.113 1.122 -14.305 1 85.94 302 GLY A CA 1
ATOM 2319 C C . GLY A 1 302 ? 3.291 2.535 -13.781 1 85.94 302 GLY A C 1
ATOM 2320 O O . GLY A 1 302 ? 4.199 2.801 -12.992 1 85.94 302 GLY A O 1
ATOM 2321 N N . TYR A 1 303 ? 2.484 3.434 -14.312 1 78.06 303 TYR A N 1
ATOM 2322 C CA . TYR A 1 303 ? 2.549 4.832 -13.906 1 78.06 303 TYR A CA 1
ATOM 2323 C C . TYR A 1 303 ? 1.471 5.156 -12.875 1 78.06 303 TYR A C 1
ATOM 2325 O O . TYR A 1 303 ? 0.45 4.469 -12.805 1 78.06 303 TYR A O 1
ATOM 2333 N N . ASP A 1 304 ? 1.751 6.148 -12.086 1 75.81 304 ASP A N 1
ATOM 2334 C CA . ASP A 1 304 ? 0.782 6.594 -11.086 1 75.81 304 ASP A CA 1
ATOM 2335 C C . ASP A 1 304 ? -0.343 7.398 -11.734 1 75.81 304 ASP A C 1
ATOM 2337 O O . ASP A 1 304 ? -0.555 8.562 -11.391 1 75.81 304 ASP A O 1
ATOM 2341 N N . VAL A 1 305 ? -0.94 6.859 -12.664 1 68.81 305 VAL A N 1
ATOM 2342 C CA . VAL A 1 305 ? -2.055 7.508 -13.344 1 68.81 305 VAL A CA 1
ATOM 2343 C C . VAL A 1 305 ? -3.227 6.531 -13.461 1 68.81 305 VAL A C 1
ATOM 2345 O O . VAL A 1 305 ? -3.045 5.316 -13.359 1 68.81 305 VAL A O 1
ATOM 2348 N N . THR A 1 306 ? -4.379 7.207 -13.453 1 58.81 306 THR A N 1
ATOM 2349 C CA . THR A 1 306 ? -5.543 6.395 -13.773 1 58.81 306 THR A CA 1
ATOM 2350 C C . THR A 1 306 ? -5.426 5.809 -15.18 1 58.81 306 THR A C 1
ATOM 2352 O O . THR A 1 306 ? -4.926 6.473 -16.094 1 58.81 306 THR A O 1
ATOM 2355 N N . VAL A 1 307 ? -5.555 4.508 -15.273 1 52.03 307 VAL A N 1
ATOM 2356 C CA . VAL A 1 307 ? -5.355 3.779 -16.516 1 52.03 307 VAL A CA 1
ATOM 2357 C C . VAL A 1 307 ? -6.023 4.531 -17.672 1 52.03 307 VAL A C 1
ATOM 2359 O O . VAL A 1 307 ? -7.195 4.91 -17.578 1 52.03 307 VAL A O 1
ATOM 2362 N N . PRO A 1 308 ? -5.062 4.98 -18.531 1 49.81 308 PRO A N 1
ATOM 2363 C CA . PRO A 1 308 ? -5.605 5.699 -19.688 1 49.81 308 PRO A CA 1
ATOM 2364 C C . PRO A 1 308 ? -6.473 4.816 -20.578 1 49.81 308 PRO A C 1
ATOM 2366 O O . PRO A 1 308 ? -6.469 3.59 -20.422 1 49.81 308 PRO A O 1
ATOM 2369 N N . LEU A 1 309 ? -7.34 5.395 -21.344 1 52.47 309 LEU A N 1
ATOM 2370 C CA . LEU A 1 309 ? -8.141 4.719 -22.359 1 52.47 309 LEU A CA 1
ATOM 2371 C C . LEU A 1 309 ? -7.262 3.873 -23.266 1 52.47 309 LEU A C 1
ATOM 2373 O O . LEU A 1 309 ? -6.035 3.988 -23.234 1 52.47 309 LEU A O 1
ATOM 2377 N N . ALA A 1 310 ? -7.789 2.973 -24.062 1 47.06 310 ALA A N 1
ATOM 2378 C CA . ALA A 1 310 ? -7.266 1.896 -24.906 1 47.06 310 ALA A CA 1
ATOM 2379 C C . ALA A 1 310 ? -5.996 2.332 -25.625 1 47.06 310 ALA A C 1
ATOM 2381 O O . ALA A 1 310 ? -5.012 1.589 -25.672 1 47.06 310 ALA A O 1
ATOM 2382 N N . LYS A 1 311 ? -5.977 3.512 -26.219 1 47.94 311 LYS A N 1
ATOM 2383 C CA . LYS A 1 311 ? -4.844 3.912 -27.047 1 47.94 311 LYS A CA 1
ATOM 2384 C C . LYS A 1 311 ? -3.594 4.141 -26.203 1 47.94 311 LYS A C 1
ATOM 2386 O O . LYS A 1 311 ? -2.473 3.984 -26.703 1 47.94 311 LYS A O 1
ATOM 2391 N N . GLY A 1 312 ? -3.852 4.379 -24.906 1 49.72 312 GLY A N 1
ATOM 2392 C CA . GLY A 1 312 ? -2.74 4.676 -24.016 1 49.72 312 GLY A CA 1
ATOM 2393 C C . GLY A 1 312 ? -2.266 3.471 -23.234 1 49.72 312 GLY A C 1
ATOM 2394 O O . GLY A 1 312 ? -1.215 3.518 -22.594 1 49.72 312 GLY A O 1
ATOM 2395 N N . GLU A 1 313 ? -3.01 2.406 -23.438 1 54.62 313 GLU A N 1
ATOM 2396 C CA . GLU A 1 313 ? -2.729 1.211 -22.656 1 54.62 313 GLU A CA 1
ATOM 2397 C C . GLU A 1 313 ? -1.359 0.631 -23 1 54.62 313 GLU A C 1
ATOM 2399 O O . GLU A 1 313 ? -0.614 0.212 -22.109 1 54.62 313 GLU A O 1
ATOM 2404 N N . ALA A 1 314 ? -1.135 0.631 -24.375 1 54.31 314 ALA A N 1
ATOM 2405 C CA . ALA A 1 314 ? 0.131 0.036 -24.797 1 54.31 314 ALA A CA 1
ATOM 2406 C C . ALA A 1 314 ? 1.315 0.792 -24.203 1 54.31 314 ALA A C 1
ATOM 2408 O O . ALA A 1 314 ? 2.363 0.201 -23.938 1 54.31 314 ALA A O 1
ATOM 2409 N N . TRP A 1 315 ? 1.037 2.049 -24.016 1 54.44 315 TRP A N 1
ATOM 2410 C CA . TRP A 1 315 ? 2.119 2.857 -23.469 1 54.44 315 TRP A CA 1
ATOM 2411 C C . TRP A 1 315 ? 2.279 2.604 -21.969 1 54.44 315 TRP A C 1
ATOM 2413 O O . TRP A 1 315 ? 3.391 2.664 -21.438 1 54.44 315 TRP A O 1
ATOM 2423 N N . MET A 1 316 ? 1.273 2.125 -21.406 1 62.12 316 MET A N 1
ATOM 2424 C CA . MET A 1 316 ? 1.29 1.986 -19.953 1 62.12 316 MET A CA 1
ATOM 2425 C C . MET A 1 316 ? 1.668 0.566 -19.547 1 62.12 316 MET A C 1
ATOM 2427 O O . MET A 1 316 ? 2.211 0.35 -18.469 1 62.12 316 MET A O 1
ATOM 2431 N N . CYS A 1 317 ? 1.539 -0.269 -20.531 1 73.62 317 CYS A N 1
ATOM 2432 C CA . CYS A 1 317 ? 1.736 -1.673 -20.172 1 73.62 317 CYS A CA 1
ATOM 2433 C C . CYS A 1 317 ? 3.219 -2.023 -20.156 1 73.62 317 CYS A C 1
ATOM 2435 O O . CYS A 1 317 ? 3.992 -1.541 -20.984 1 73.62 317 CYS A O 1
ATOM 2437 N N . ILE A 1 318 ? 3.539 -2.73 -19.234 1 85.44 318 ILE A N 1
ATOM 2438 C CA . ILE A 1 318 ? 4.887 -3.279 -19.156 1 85.44 318 ILE A CA 1
ATOM 2439 C C . ILE A 1 318 ? 5.094 -4.301 -20.281 1 85.44 318 ILE A C 1
ATOM 2441 O O . ILE A 1 318 ? 4.211 -5.121 -20.547 1 85.44 318 ILE A O 1
ATOM 2445 N N . ASN A 1 319 ? 6.113 -4.164 -21 1 89.31 319 ASN A N 1
ATOM 2446 C CA . ASN A 1 319 ? 6.484 -5.148 -22.016 1 89.31 319 ASN A CA 1
ATOM 2447 C C . ASN A 1 319 ? 7.977 -5.457 -21.969 1 89.31 319 ASN A C 1
ATOM 2449 O O . ASN A 1 319 ? 8.711 -4.879 -21.172 1 89.31 319 ASN A O 1
ATOM 2453 N N . GLU A 1 320 ? 8.328 -6.375 -22.828 1 94.12 320 GLU A N 1
ATOM 2454 C CA . GLU A 1 320 ? 9.703 -6.871 -22.812 1 94.12 320 GLU A CA 1
ATOM 2455 C C . GLU A 1 320 ? 10.703 -5.754 -23.125 1 94.12 320 GLU A C 1
ATOM 2457 O O . GLU A 1 320 ? 11.805 -5.734 -22.578 1 94.12 320 GLU A O 1
ATOM 2462 N N . ASP A 1 321 ? 10.328 -4.785 -23.875 1 94.62 321 ASP A N 1
ATOM 2463 C CA . ASP A 1 321 ? 11.242 -3.709 -24.25 1 94.62 321 ASP A CA 1
ATOM 2464 C C . ASP A 1 321 ? 11.508 -2.775 -23.078 1 94.62 321 ASP A C 1
ATOM 2466 O O . ASP A 1 321 ? 12.633 -2.32 -22.875 1 94.62 321 ASP A O 1
ATOM 2470 N N . LYS A 1 322 ? 10.469 -2.496 -22.359 1 95.06 322 LYS A N 1
ATOM 2471 C CA . LYS A 1 322 ? 10.633 -1.66 -21.172 1 95.06 322 LYS A CA 1
ATOM 2472 C C . LYS A 1 322 ? 11.5 -2.357 -20.125 1 95.06 322 LYS A C 1
ATOM 2474 O O . LYS A 1 322 ? 12.344 -1.724 -19.484 1 95.06 322 LYS A O 1
ATOM 2479 N N . ILE A 1 323 ? 11.242 -3.629 -19.969 1 97.75 323 ILE A N 1
ATOM 2480 C CA . ILE A 1 323 ? 12.031 -4.402 -19.016 1 97.75 323 ILE A CA 1
ATOM 2481 C C . ILE A 1 323 ? 13.484 -4.449 -19.469 1 97.75 323 ILE A C 1
ATOM 2483 O O . ILE A 1 323 ? 14.406 -4.27 -18.656 1 97.75 323 ILE A O 1
ATOM 2487 N N . LEU A 1 324 ? 13.664 -4.68 -20.766 1 97.56 324 LEU A N 1
ATOM 2488 C CA . LEU A 1 324 ? 15.016 -4.719 -21.328 1 97.56 324 LEU A CA 1
ATOM 2489 C C . LEU A 1 324 ? 15.742 -3.404 -21.078 1 97.56 324 LEU A C 1
ATOM 2491 O O . LEU A 1 324 ? 16.922 -3.406 -20.703 1 97.56 324 LEU A O 1
ATOM 2495 N N . ALA A 1 325 ? 15.109 -2.295 -21.297 1 97.12 325 ALA A N 1
ATOM 2496 C CA . ALA A 1 325 ? 15.703 -0.979 -21.062 1 97.12 325 ALA A CA 1
ATOM 2497 C C . ALA A 1 325 ? 16.141 -0.828 -19.609 1 97.12 325 ALA A C 1
ATOM 2499 O O . ALA A 1 325 ? 17.203 -0.273 -19.328 1 97.12 325 ALA A O 1
ATOM 2500 N N . LYS A 1 326 ? 15.32 -1.328 -18.688 1 97.69 326 LYS A N 1
ATOM 2501 C CA . LYS A 1 326 ? 15.648 -1.23 -17.281 1 97.69 326 LYS A CA 1
ATOM 2502 C C . LYS A 1 326 ? 16.797 -2.16 -16.906 1 97.69 326 LYS A C 1
ATOM 2504 O O . LYS A 1 326 ? 17.625 -1.83 -16.062 1 97.69 326 LYS A O 1
ATOM 2509 N N . ILE A 1 327 ? 16.797 -3.336 -17.516 1 98.19 327 ILE A N 1
ATOM 2510 C CA . ILE A 1 327 ? 17.938 -4.23 -17.312 1 98.19 327 ILE A CA 1
ATOM 2511 C C . ILE A 1 327 ? 19.234 -3.52 -17.719 1 98.19 327 ILE A C 1
ATOM 2513 O O . ILE A 1 327 ? 20.203 -3.504 -16.969 1 98.19 327 ILE A O 1
ATOM 2517 N N . LYS A 1 328 ? 19.219 -2.916 -18.875 1 97.25 328 LYS A N 1
ATOM 2518 C CA . LYS A 1 328 ? 20.391 -2.207 -19.375 1 97.25 328 LYS A CA 1
ATOM 2519 C C . LYS A 1 328 ? 20.812 -1.092 -18.406 1 97.25 328 LYS A C 1
ATOM 2521 O O . LYS A 1 328 ? 21.984 -0.938 -18.094 1 97.25 328 LYS A O 1
ATOM 2526 N N . GLU A 1 329 ? 19.828 -0.368 -17.953 1 96.56 329 GLU A N 1
ATOM 2527 C CA . GLU A 1 329 ? 20.078 0.741 -17.031 1 96.56 329 GLU A CA 1
ATOM 2528 C C . GLU A 1 329 ? 20.812 0.272 -15.781 1 96.56 329 GLU A C 1
ATOM 2530 O O . GLU A 1 329 ? 21.812 0.865 -15.391 1 96.56 329 GLU A O 1
ATOM 2535 N N . VAL A 1 330 ? 20.359 -0.796 -15.164 1 97 330 VAL A N 1
ATOM 2536 C CA . VAL A 1 330 ? 20.906 -1.262 -13.898 1 97 330 VAL A CA 1
ATOM 2537 C C . VAL A 1 330 ? 22.266 -1.905 -14.133 1 97 330 VAL A C 1
ATOM 2539 O O . VAL A 1 330 ? 23.203 -1.711 -13.336 1 97 330 VAL A O 1
ATOM 2542 N N . MET A 1 331 ? 22.422 -2.633 -15.227 1 96.62 331 MET A N 1
ATOM 2543 C CA . MET A 1 331 ? 23.656 -3.361 -15.516 1 96.62 331 MET A CA 1
ATOM 2544 C C . MET A 1 331 ? 24.766 -2.402 -15.906 1 96.62 331 MET A C 1
ATOM 2546 O O . MET A 1 331 ? 25.953 -2.682 -15.656 1 96.62 331 MET A O 1
ATOM 2550 N N . GLU A 1 332 ? 24.406 -1.244 -16.422 1 95 332 GLU A N 1
ATOM 2551 C CA . GLU A 1 332 ? 25.406 -0.307 -16.922 1 95 332 GLU A CA 1
ATOM 2552 C C . GLU A 1 332 ? 25.797 0.713 -15.859 1 95 332 GLU A C 1
ATOM 2554 O O . GLU A 1 332 ? 26.703 1.517 -16.062 1 95 332 GLU A O 1
ATOM 2559 N N . PHE A 1 333 ? 25.094 0.657 -14.766 1 94.81 333 PHE A N 1
ATOM 2560 C CA . PHE A 1 333 ? 25.422 1.604 -13.703 1 94.81 333 PHE A CA 1
ATOM 2561 C C . PHE A 1 333 ? 26.859 1.43 -13.234 1 94.81 333 PHE A C 1
ATOM 2563 O O . PHE A 1 333 ? 27.328 0.303 -13.047 1 94.81 333 PHE A O 1
ATOM 2570 N N . LYS A 1 334 ? 27.594 2.523 -13.18 1 86.94 334 LYS A N 1
ATOM 2571 C CA . LYS A 1 334 ? 28.953 2.551 -12.656 1 86.94 334 LYS A CA 1
ATOM 2572 C C . LYS A 1 334 ? 29.047 3.467 -11.438 1 86.94 334 LYS A C 1
ATOM 2574 O O . LYS A 1 334 ? 28.594 4.609 -11.477 1 86.94 334 LYS A O 1
ATOM 2579 N N . PHE A 1 335 ? 29.438 2.887 -10.32 1 79.81 335 PHE A N 1
ATOM 2580 C CA . PHE A 1 335 ? 29.562 3.662 -9.094 1 79.81 335 PHE A CA 1
ATOM 2581 C C . PHE A 1 335 ? 30.672 4.691 -9.219 1 79.81 335 PHE A C 1
ATOM 2583 O O . PHE A 1 335 ? 31.766 4.375 -9.688 1 79.81 335 PHE A O 1
ATOM 2590 N N . MET B 1 1 ? 2.621 51 9.695 1 30.75 1 MET B N 1
ATOM 2591 C CA . MET B 1 1 ? 2.303 50.094 10.781 1 30.75 1 MET B CA 1
ATOM 2592 C C . MET B 1 1 ? 1.828 48.75 10.242 1 30.75 1 MET B C 1
ATOM 2594 O O . MET B 1 1 ? 0.815 48.688 9.547 1 30.75 1 MET B O 1
ATOM 2598 N N . ILE B 1 2 ? 2.646 47.906 9.781 1 44.75 2 ILE B N 1
ATOM 2599 C CA . ILE B 1 2 ? 2.266 46.625 9.172 1 44.75 2 ILE B CA 1
ATOM 2600 C C . ILE B 1 2 ? 1.238 45.938 10.055 1 44.75 2 ILE B C 1
ATOM 2602 O O . ILE B 1 2 ? 1.506 45.625 11.227 1 44.75 2 ILE B O 1
ATOM 2606 N N . MET B 1 3 ? -0.016 46.25 10.031 1 46.91 3 MET B N 1
ATOM 2607 C CA . MET B 1 3 ? -1.123 45.781 10.867 1 46.91 3 MET B CA 1
ATOM 2608 C C . MET B 1 3 ? -0.918 44.344 11.312 1 46.91 3 MET B C 1
ATOM 2610 O O . MET B 1 3 ? -0.614 43.469 10.492 1 46.91 3 MET B O 1
ATOM 2614 N N . ALA B 1 4 ? -0.372 44.219 12.445 1 55.78 4 ALA B N 1
ATOM 2615 C CA . ALA B 1 4 ? -0.048 42.938 13.07 1 55.78 4 ALA B CA 1
ATOM 2616 C C . ALA B 1 4 ? -1.155 41.938 12.836 1 55.78 4 ALA B C 1
ATOM 2618 O O . ALA B 1 4 ? -2.326 42.188 13.125 1 55.78 4 ALA B O 1
ATOM 2619 N N . GLU B 1 5 ? -1.106 40.969 11.93 1 74.12 5 GLU B N 1
ATOM 2620 C CA . GLU B 1 5 ? -2.121 39.969 11.586 1 74.12 5 GLU B CA 1
ATOM 2621 C C . GLU B 1 5 ? -2.662 39.281 12.836 1 74.12 5 GLU B C 1
ATOM 2623 O O . GLU B 1 5 ? -1.894 38.875 13.711 1 74.12 5 GLU B O 1
ATOM 2628 N N . GLU B 1 6 ? -3.918 39.625 13.289 1 91.44 6 GLU B N 1
ATOM 2629 C CA . GLU B 1 6 ? -4.609 38.969 14.406 1 91.44 6 GLU B CA 1
ATOM 2630 C C . GLU B 1 6 ? -4.309 37.5 14.469 1 91.44 6 GLU B C 1
ATOM 2632 O O . GLU B 1 6 ? -4.227 36.812 13.43 1 91.44 6 GLU B O 1
ATOM 2637 N N . LYS B 1 7 ? -3.881 37.062 15.664 1 96.12 7 LYS B N 1
ATOM 2638 C CA . LYS B 1 7 ? -3.551 35.656 15.867 1 96.12 7 LYS B CA 1
ATOM 2639 C C . LYS B 1 7 ? -4.559 35 16.797 1 96.12 7 LYS B C 1
ATOM 2641 O O . LYS B 1 7 ? -5.25 35.656 17.562 1 96.12 7 LYS B O 1
ATOM 2646 N N . LEU B 1 8 ? -4.699 33.656 16.625 1 96.69 8 LEU B N 1
ATOM 2647 C CA . LEU B 1 8 ? -5.504 32.781 17.484 1 96.69 8 LEU B CA 1
ATOM 2648 C C . LEU B 1 8 ? -4.664 31.641 18.047 1 96.69 8 LEU B C 1
ATOM 2650 O O . LEU B 1 8 ? -3.748 31.156 17.375 1 96.69 8 LEU B O 1
ATOM 2654 N N . THR B 1 9 ? -4.973 31.281 19.25 1 97.62 9 THR B N 1
ATOM 2655 C CA . THR B 1 9 ? -4.379 30.094 19.828 1 97.62 9 THR B CA 1
ATOM 2656 C C . THR B 1 9 ? -5.336 28.906 19.703 1 97.62 9 THR B C 1
ATOM 2658 O O . THR B 1 9 ? -6.406 28.906 20.328 1 97.62 9 THR B O 1
ATOM 2661 N N . LEU B 1 10 ? -4.949 27.969 18.906 1 97.62 10 LEU B N 1
ATOM 2662 C CA . LEU B 1 10 ? -5.852 26.875 18.594 1 97.62 10 LEU B CA 1
ATOM 2663 C C . LEU B 1 10 ? -5.168 25.531 18.828 1 97.62 10 LEU B C 1
ATOM 2665 O O . LEU B 1 10 ? -3.947 25.422 18.688 1 97.62 10 LEU B O 1
ATOM 2669 N N . ASN B 1 11 ? -5.863 24.594 19.25 1 97.06 11 ASN B N 1
ATOM 2670 C CA . ASN B 1 11 ? -5.441 23.219 19.047 1 97.06 11 ASN B CA 1
ATOM 2671 C C . ASN B 1 11 ? -5.887 22.688 17.688 1 97.06 11 ASN B C 1
ATOM 2673 O O . ASN B 1 11 ? -6.469 23.422 16.891 1 97.06 11 ASN B O 1
ATOM 2677 N N . ASN B 1 12 ? -5.598 21.438 17.391 1 97 12 ASN B N 1
ATOM 2678 C CA . ASN B 1 12 ? -5.844 20.906 16.047 1 97 12 ASN B CA 1
ATOM 2679 C C . ASN B 1 12 ? -7.336 20.891 15.719 1 97 12 ASN B C 1
ATOM 2681 O O . ASN B 1 12 ? -7.734 21.25 14.609 1 97 12 ASN B O 1
ATOM 2685 N N . VAL B 1 13 ? -8.203 20.469 16.672 1 96.12 13 VAL B N 1
ATOM 2686 C CA . VAL B 1 13 ? -9.633 20.391 16.391 1 96.12 13 VAL B CA 1
ATOM 2687 C C . VAL B 1 13 ? -10.195 21.797 16.188 1 96.12 13 VAL B C 1
ATOM 2689 O O . VAL B 1 13 ? -11.039 22.016 15.312 1 96.12 13 VAL B O 1
ATOM 2692 N N . GLN B 1 14 ? -9.734 22.703 16.984 1 97.06 14 GLN B N 1
ATOM 2693 C CA . GLN B 1 14 ? -10.156 24.094 16.828 1 97.06 14 GLN B CA 1
ATOM 2694 C C . GLN B 1 14 ? -9.664 24.672 15.508 1 97.06 14 GLN B C 1
ATOM 2696 O O . GLN B 1 14 ? -10.344 25.5 14.906 1 97.06 14 GLN B O 1
ATOM 2701 N N . ALA B 1 15 ? -8.469 24.266 15.078 1 97.75 15 ALA B N 1
ATOM 2702 C CA . ALA B 1 15 ? -7.941 24.688 13.789 1 97.75 15 ALA B CA 1
ATOM 2703 C C . ALA B 1 15 ? -8.828 24.203 12.648 1 97.75 15 ALA B C 1
ATOM 2705 O O . ALA B 1 15 ? -9.07 24.922 11.68 1 97.75 15 ALA B O 1
ATOM 2706 N N . VAL B 1 16 ? -9.273 22.969 12.727 1 97.38 16 VAL B N 1
ATOM 2707 C CA . VAL B 1 16 ? -10.227 22.438 11.75 1 97.38 16 VAL B CA 1
ATOM 2708 C C . VAL B 1 16 ? -11.477 23.312 11.719 1 97.38 16 VAL B C 1
ATOM 2710 O O . VAL B 1 16 ? -11.898 23.75 10.648 1 97.38 16 VAL B O 1
ATOM 2713 N N . ASN B 1 17 ? -12.023 23.547 12.883 1 97.38 17 ASN B N 1
ATOM 2714 C CA . ASN B 1 17 ? -13.242 24.328 13 1 97.38 17 ASN B CA 1
ATOM 2715 C C . ASN B 1 17 ? -13.062 25.734 12.414 1 97.38 17 ASN B C 1
ATOM 2717 O O . ASN B 1 17 ? -13.914 26.203 11.664 1 97.38 17 ASN B O 1
ATOM 2721 N N . ASN B 1 18 ? -12.008 26.328 12.781 1 97.88 18 ASN B N 1
ATOM 2722 C CA . ASN B 1 18 ? -11.727 27.672 12.289 1 97.88 18 ASN B CA 1
ATOM 2723 C C . ASN B 1 18 ? -11.586 27.688 10.766 1 97.88 18 ASN B C 1
ATOM 2725 O O . ASN B 1 18 ? -12.078 28.609 10.109 1 97.88 18 ASN B O 1
ATOM 2729 N N . ALA B 1 19 ? -10.891 26.734 10.211 1 97.88 19 ALA B N 1
ATOM 2730 C CA . ALA B 1 19 ? -10.742 26.625 8.758 1 97.88 19 ALA B CA 1
ATOM 2731 C C . ALA B 1 19 ? -12.102 26.469 8.086 1 97.88 19 ALA B C 1
ATOM 2733 O O . ALA B 1 19 ? -12.367 27.094 7.059 1 97.88 19 ALA B O 1
ATOM 2734 N N . LEU B 1 20 ? -12.93 25.625 8.633 1 97.44 20 LEU B N 1
ATOM 2735 C CA . LEU B 1 20 ? -14.266 25.422 8.102 1 97.44 20 LEU B CA 1
ATOM 2736 C C . LEU B 1 20 ? -15.078 26.703 8.141 1 97.44 20 LEU B C 1
ATOM 2738 O O . LEU B 1 20 ? -15.758 27.047 7.168 1 97.44 20 LEU B O 1
ATOM 2742 N N . ASP B 1 21 ? -15.008 27.375 9.219 1 97.56 21 ASP B N 1
ATOM 2743 C CA . ASP B 1 21 ? -15.711 28.641 9.383 1 97.56 21 ASP B CA 1
ATOM 2744 C C . ASP B 1 21 ? -15.297 29.641 8.312 1 97.56 21 ASP B C 1
ATOM 2746 O O . ASP B 1 21 ? -16.156 30.25 7.656 1 97.56 21 ASP B O 1
ATOM 2750 N N . ILE B 1 22 ? -14.039 29.766 8.156 1 97.5 22 ILE B N 1
ATOM 2751 C CA . ILE B 1 22 ? -13.5 30.688 7.156 1 97.5 22 ILE B CA 1
ATOM 2752 C C . ILE B 1 22 ? -13.992 30.281 5.77 1 97.5 22 ILE B C 1
ATOM 2754 O O . ILE B 1 22 ? -14.445 31.125 4.992 1 97.5 22 ILE B O 1
ATOM 2758 N N . ALA B 1 23 ? -13.883 29.031 5.465 1 96.56 23 ALA B N 1
ATOM 2759 C CA . ALA B 1 23 ? -14.273 28.516 4.156 1 96.56 23 ALA B CA 1
ATOM 2760 C C . ALA B 1 23 ? -15.75 28.766 3.879 1 96.56 23 ALA B C 1
ATOM 2762 O O . ALA B 1 23 ? -16.109 29.219 2.789 1 96.56 23 ALA B O 1
ATOM 2763 N N . MET B 1 24 ? -16.562 28.484 4.848 1 96.94 24 MET B N 1
ATOM 2764 C CA . MET B 1 24 ? -18 28.594 4.68 1 96.94 24 MET B CA 1
ATOM 2765 C C . MET B 1 24 ? -18.422 30.062 4.594 1 96.94 24 MET B C 1
ATOM 2767 O O . MET B 1 24 ? -19.375 30.406 3.873 1 96.94 24 MET B O 1
ATOM 2771 N N . ALA B 1 25 ? -17.75 30.875 5.285 1 97.06 25 ALA B N 1
ATOM 2772 C CA . ALA B 1 25 ? -18.031 32.312 5.203 1 97.06 25 ALA B CA 1
ATOM 2773 C C . ALA B 1 25 ? -17.719 32.844 3.811 1 97.06 25 ALA B C 1
ATOM 2775 O O . ALA B 1 25 ? -18.422 33.719 3.305 1 97.06 25 ALA B O 1
ATOM 2776 N N . LYS B 1 26 ? -16.797 32.344 3.23 1 96.25 26 LYS B N 1
ATOM 2777 C CA . LYS B 1 26 ? -16.266 32.875 1.976 1 96.25 26 LYS B CA 1
ATOM 2778 C C . LYS B 1 26 ? -17.016 32.281 0.777 1 96.25 26 LYS B C 1
ATOM 2780 O O . LYS B 1 26 ? -17.156 32.969 -0.25 1 96.25 26 LYS B O 1
ATOM 2785 N N . ASP B 1 27 ? -17.422 31.078 0.859 1 96.5 27 ASP B N 1
ATOM 2786 C CA . ASP B 1 27 ? -17.938 30.375 -0.301 1 96.5 27 ASP B CA 1
ATOM 2787 C C . ASP B 1 27 ? -19.266 29.672 0.038 1 96.5 27 ASP B C 1
ATOM 2789 O O . ASP B 1 27 ? -19.266 28.656 0.751 1 96.5 27 ASP B O 1
ATOM 2793 N N . PRO B 1 28 ? -20.281 30.109 -0.54 1 96.12 28 PRO B N 1
ATOM 2794 C CA . PRO B 1 28 ? -21.578 29.5 -0.228 1 96.12 28 PRO B CA 1
ATOM 2795 C C . PRO B 1 28 ? -21.719 2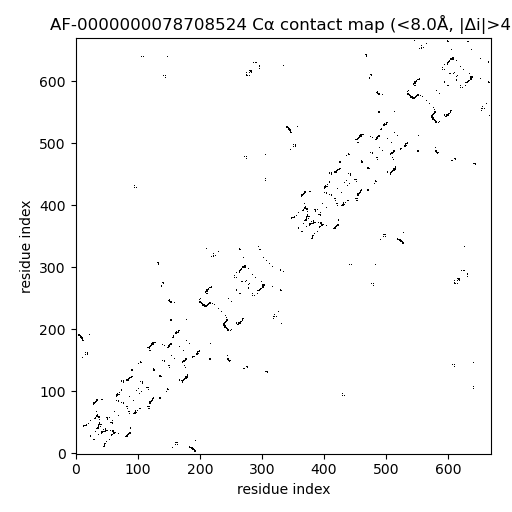8.078 -0.764 1 96.12 28 PRO B C 1
ATOM 2797 O O . PRO B 1 28 ? -22.656 27.359 -0.401 1 96.12 28 PRO B O 1
ATOM 2800 N N . ARG B 1 29 ? -20.859 27.688 -1.533 1 96.38 29 ARG B N 1
ATOM 2801 C CA . ARG B 1 29 ? -20.906 26.344 -2.102 1 96.38 29 ARG B CA 1
ATOM 2802 C C . ARG B 1 29 ? -20.344 25.312 -1.13 1 96.38 29 ARG B C 1
ATOM 2804 O O . ARG B 1 29 ? -20.5 24.109 -1.33 1 96.38 29 ARG B O 1
ATOM 2811 N N . VAL B 1 30 ? -19.672 25.672 -0.093 1 97.25 30 VAL B N 1
ATOM 2812 C CA . VAL B 1 30 ? -19.047 24.781 0.877 1 97.25 30 VAL B CA 1
ATOM 2813 C C . VAL B 1 30 ? -20.125 24.203 1.809 1 97.25 30 VAL B C 1
ATOM 2815 O O . VAL B 1 30 ? -20.859 24.953 2.438 1 97.25 30 VAL B O 1
ATOM 2818 N N . VAL B 1 31 ? -20.219 22.906 1.857 1 95.69 31 VAL B N 1
ATOM 2819 C CA . VAL B 1 31 ? -21.109 22.203 2.77 1 95.69 31 VAL B CA 1
ATOM 2820 C C . VAL B 1 31 ? -20.328 21.203 3.598 1 95.69 31 VAL B C 1
ATOM 2822 O O . VAL B 1 31 ? -19.344 20.609 3.111 1 95.69 31 VAL B O 1
ATOM 2825 N N . CYS B 1 32 ? -20.703 21.062 4.777 1 94.5 32 CYS B N 1
ATOM 2826 C CA . CYS B 1 32 ? -20.031 20.156 5.711 1 94.5 32 CYS B CA 1
ATOM 2827 C C . CYS B 1 32 ? -21.016 19.203 6.363 1 94.5 32 CYS B C 1
ATOM 2829 O O . CYS B 1 32 ? -22.047 19.641 6.891 1 94.5 32 CYS B O 1
ATOM 2831 N N . TYR B 1 33 ? -20.688 17.906 6.262 1 91.19 33 TYR B N 1
ATOM 2832 C CA . TYR B 1 33 ? -21.641 16.969 6.855 1 91.19 33 TYR B CA 1
ATOM 2833 C C . TYR B 1 33 ? -20.938 15.68 7.262 1 91.19 33 TYR B C 1
ATOM 2835 O O . TYR B 1 33 ? -19.828 15.406 6.816 1 91.19 33 TYR B O 1
ATOM 2843 N N . GLY B 1 34 ? -21.531 14.906 8.062 1 89.5 34 GLY B N 1
ATOM 2844 C CA . GLY B 1 34 ? -21.062 13.656 8.641 1 89.5 34 GLY B CA 1
ATOM 2845 C C . GLY B 1 34 ? -21.922 13.18 9.797 1 89.5 34 GLY B C 1
ATOM 2846 O O . GLY B 1 34 ? -22.969 13.773 10.094 1 89.5 34 GLY B O 1
ATOM 2847 N N . GLU B 1 35 ? -21.469 12.117 10.398 1 83.5 35 GLU B N 1
ATOM 2848 C CA . GLU B 1 35 ? -22.234 11.602 11.539 1 83.5 35 GLU B CA 1
ATOM 2849 C C . GLU B 1 35 ? -22.156 12.547 12.734 1 83.5 35 GLU B C 1
ATOM 2851 O O . GLU B 1 35 ? -21.062 12.805 13.25 1 83.5 35 GLU B O 1
ATOM 2856 N N . ASP B 1 36 ? -23.281 13.094 13.102 1 83.88 36 ASP B N 1
ATOM 2857 C CA . ASP B 1 36 ? -23.438 14 14.242 1 83.88 36 ASP B CA 1
ATOM 2858 C C . ASP B 1 36 ? -22.688 15.305 14.008 1 83.88 36 ASP B C 1
ATOM 2860 O O . ASP B 1 36 ? -22.25 15.961 14.953 1 83.88 36 ASP B O 1
ATOM 2864 N N . ALA B 1 37 ? -22.531 15.688 12.82 1 84.56 37 ALA B N 1
ATOM 2865 C CA . ALA B 1 37 ? -21.734 16.875 12.484 1 84.56 37 ALA B CA 1
ATOM 2866 C C . ALA B 1 37 ? -22.594 18.141 12.547 1 84.56 37 ALA B C 1
ATOM 2868 O O . ALA B 1 37 ? -22.078 19.25 12.57 1 84.56 37 ALA B O 1
ATOM 2869 N N . GLY B 1 38 ? -23.875 17.984 12.508 1 88.19 38 GLY B N 1
ATOM 2870 C CA . GLY B 1 38 ? -24.781 19.125 12.445 1 88.19 38 GLY B CA 1
ATOM 2871 C C . GLY B 1 38 ? -24.906 19.859 13.766 1 88.19 38 GLY B C 1
ATOM 2872 O O . GLY B 1 38 ? -24.109 20.75 14.07 1 88.19 38 GLY B O 1
ATOM 2873 N N . VAL B 1 39 ? -25.812 19.391 14.555 1 84.31 39 VAL B N 1
ATOM 2874 C CA . VAL B 1 39 ? -26.141 20.109 15.789 1 84.31 39 VAL B CA 1
ATOM 2875 C C . VAL B 1 39 ? -25.031 19.891 16.812 1 84.31 39 VAL B C 1
ATOM 2877 O O . VAL B 1 39 ? -24.547 20.844 17.438 1 84.31 39 VAL B O 1
ATOM 2880 N N . GLU B 1 40 ? -24.594 18.703 16.938 1 85.81 40 GLU B N 1
ATOM 2881 C CA . GLU B 1 40 ? -23.625 18.344 17.969 1 85.81 40 GLU B CA 1
ATOM 2882 C C . GLU B 1 40 ? -22.219 18.844 17.609 1 85.81 40 GLU B C 1
ATOM 2884 O O . GLU B 1 40 ? -21.391 19.078 18.484 1 85.81 40 GLU B O 1
ATOM 2889 N N . GLY B 1 41 ? -21.984 18.953 16.281 1 85.94 41 GLY B N 1
ATOM 2890 C CA . GLY B 1 41 ? -20.688 19.422 15.828 1 85.94 41 GLY B CA 1
ATOM 2891 C C . GLY B 1 41 ? -19.688 18.312 15.625 1 85.94 41 GLY B C 1
ATOM 2892 O O . GLY B 1 41 ? -18.484 18.531 15.695 1 85.94 41 GLY B O 1
ATOM 2893 N N . GLY B 1 42 ? -20.172 17.094 15.555 1 84.88 42 GLY B N 1
ATOM 2894 C CA . GLY B 1 42 ? -19.297 15.938 15.406 1 84.88 42 GLY B CA 1
ATOM 2895 C C . GLY B 1 42 ? -18.906 15.312 16.734 1 84.88 42 GLY B C 1
ATOM 2896 O O . GLY B 1 42 ? -19.047 15.945 17.781 1 84.88 42 GLY B O 1
ATOM 2897 N N . VAL B 1 43 ? -18.359 14.172 16.672 1 80.75 43 VAL B N 1
ATOM 2898 C CA . VAL B 1 43 ? -17.969 13.453 17.891 1 80.75 43 VAL B CA 1
ATOM 2899 C C . VAL B 1 43 ? -16.828 14.18 18.578 1 80.75 43 VAL B C 1
ATOM 2901 O O . VAL B 1 43 ? -16.734 14.172 19.812 1 80.75 43 VAL B O 1
ATOM 2904 N N . PHE B 1 44 ? -16.078 14.891 17.812 1 86.88 44 PHE B N 1
ATOM 2905 C CA . PHE B 1 44 ? -14.93 15.594 18.391 1 86.88 44 PHE B CA 1
ATOM 2906 C C . PHE B 1 44 ? -15.164 17.094 18.375 1 86.88 44 PHE B C 1
ATOM 2908 O O . PHE B 1 44 ? -14.25 17.875 18.656 1 86.88 44 PHE B O 1
ATOM 2915 N N . ARG B 1 45 ? -16.312 17.469 17.875 1 90 45 ARG B N 1
ATOM 2916 C CA . ARG B 1 45 ? -16.766 18.859 17.922 1 90 45 ARG B CA 1
ATOM 2917 C C . ARG B 1 45 ? -16 19.719 16.922 1 90 45 ARG B C 1
ATOM 2919 O O . ARG B 1 45 ? -15.781 20.906 17.156 1 90 45 ARG B O 1
ATOM 2926 N N . ALA B 1 46 ? -15.539 19.078 15.922 1 92.69 46 ALA B N 1
ATOM 2927 C CA . ALA B 1 46 ? -14.797 19.781 14.875 1 92.69 46 ALA B CA 1
ATOM 2928 C C . ALA B 1 46 ? -15.688 20.781 14.141 1 92.69 46 ALA B C 1
ATOM 2930 O O . ALA B 1 46 ? -15.203 21.75 13.562 1 92.69 46 ALA B O 1
ATOM 2931 N N . THR B 1 47 ? -17 20.625 14.18 1 94.69 47 THR B N 1
ATOM 2932 C CA . THR B 1 47 ? -17.922 21.484 13.438 1 94.69 47 THR B CA 1
ATOM 2933 C C . THR B 1 47 ? -18.844 22.234 14.383 1 94.69 47 THR B C 1
ATOM 2935 O O . THR B 1 47 ? -19.891 22.734 13.969 1 94.69 47 THR B O 1
ATOM 2938 N N . GLU B 1 48 ? -18.469 22.297 15.578 1 94.62 48 GLU B N 1
ATOM 2939 C CA . GLU B 1 48 ? -19.297 22.922 16.609 1 94.62 48 GLU B CA 1
ATOM 2940 C C . GLU B 1 48 ? -19.656 24.359 16.219 1 94.62 48 GLU B C 1
ATOM 2942 O O . GLU B 1 48 ? -18.781 25.156 15.859 1 94.62 48 GLU B O 1
ATOM 2947 N N . GLY B 1 49 ? -20.938 24.594 16.344 1 95.75 49 GLY B N 1
ATOM 2948 C CA . GLY B 1 49 ? -21.438 25.953 16.172 1 95.75 49 GLY B CA 1
ATOM 2949 C C . GLY B 1 49 ? -21.625 26.344 14.727 1 95.75 49 GLY B C 1
ATOM 2950 O O . GLY B 1 49 ? -22.266 27.359 14.43 1 95.75 49 GLY B O 1
ATOM 2951 N N . LEU B 1 50 ? -21.188 25.562 13.789 1 96.62 50 LEU B N 1
ATOM 2952 C CA . LEU B 1 50 ? -21.203 25.969 12.383 1 96.62 50 LEU B CA 1
ATOM 2953 C C . LEU B 1 50 ? -22.609 25.875 11.805 1 96.62 50 LEU B C 1
ATOM 2955 O O . LEU B 1 50 ? -23 26.703 10.984 1 96.62 50 LEU B O 1
ATOM 2959 N N . GLN B 1 51 ? -23.328 24.891 12.25 1 96 51 GLN B N 1
ATOM 2960 C CA . GLN B 1 51 ? -24.703 24.797 11.75 1 96 51 GLN B CA 1
ATOM 2961 C C . GLN B 1 51 ? -25.531 26 12.195 1 96 51 GLN B C 1
ATOM 2963 O O . GLN B 1 51 ? -26.344 26.516 11.43 1 96 51 GLN B O 1
ATOM 2968 N N . LYS B 1 52 ? -25.406 26.359 13.445 1 96.31 52 LYS B N 1
ATOM 2969 C CA . LYS B 1 52 ? -26.094 27.531 13.961 1 96.31 52 LYS B CA 1
ATOM 2970 C C . LYS B 1 52 ? -25.766 28.766 13.133 1 96.31 52 LYS B C 1
ATOM 2972 O O . LYS B 1 52 ? -26.641 29.594 12.852 1 96.31 52 LYS B O 1
ATOM 2977 N N . LYS B 1 53 ? -24.578 28.844 12.734 1 96.81 53 LYS B N 1
ATOM 2978 C CA . LYS B 1 53 ? -24.078 30.031 12.039 1 96.81 53 LYS B CA 1
ATOM 2979 C C . LYS B 1 53 ? -24.484 30 10.57 1 96.81 53 LYS B C 1
ATOM 2981 O O . LYS B 1 53 ? -24.859 31.047 10.008 1 96.81 53 LYS B O 1
ATOM 2986 N N . TYR B 1 54 ? -24.438 28.844 9.938 1 97 54 TYR B N 1
ATOM 2987 C CA . TYR B 1 54 ? -24.578 28.828 8.484 1 97 54 TYR B CA 1
ATOM 2988 C C . TYR B 1 54 ? -25.859 28.109 8.07 1 97 54 TYR B C 1
ATOM 2990 O O . TYR B 1 54 ? -26.25 28.156 6.902 1 97 54 TYR B O 1
ATOM 2998 N N . GLY B 1 55 ? -26.469 27.344 8.984 1 95.88 55 GLY B N 1
ATOM 2999 C CA . GLY B 1 55 ? -27.766 26.75 8.711 1 95.88 55 GLY B CA 1
ATOM 3000 C C . GLY B 1 55 ? -27.703 25.266 8.445 1 95.88 55 GLY B C 1
ATOM 3001 O O . GLY B 1 55 ? -26.625 24.734 8.133 1 95.88 55 GLY B O 1
ATOM 3002 N N . LYS B 1 56 ? -28.828 24.625 8.43 1 94.56 56 LYS B N 1
ATOM 3003 C CA . LYS B 1 56 ? -28.969 23.188 8.344 1 94.56 56 LYS B CA 1
ATOM 3004 C C . LYS B 1 56 ? -28.719 22.688 6.918 1 94.56 56 LYS B C 1
ATOM 3006 O O . LYS B 1 56 ? -28.438 21.5 6.707 1 94.56 56 LYS B O 1
ATOM 3011 N N . SER B 1 57 ? -28.812 23.578 6.035 1 94.25 57 SER B N 1
ATOM 3012 C CA . SER B 1 57 ? -28.609 23.172 4.648 1 94.25 57 SER B CA 1
ATOM 3013 C C . SER B 1 57 ? -27.125 23.094 4.305 1 94.25 57 SER B C 1
ATOM 3015 O O . SER B 1 57 ? -26.75 22.469 3.311 1 94.25 57 SER B O 1
ATOM 3017 N N . ARG B 1 58 ? -26.297 23.688 5.094 1 95.62 58 ARG B N 1
ATOM 3018 C CA . ARG B 1 58 ? -24.875 23.75 4.785 1 95.62 58 ARG B CA 1
ATOM 3019 C C . ARG B 1 58 ? -24.078 22.859 5.727 1 95.62 58 ARG B C 1
ATOM 3021 O O . ARG B 1 58 ? -22.969 22.422 5.391 1 95.62 58 ARG B O 1
ATOM 3028 N N . VAL B 1 59 ? -24.625 22.719 6.926 1 95.5 59 VAL B N 1
ATOM 3029 C CA . VAL B 1 59 ? -24.016 21.859 7.934 1 95.5 59 VAL B CA 1
ATOM 3030 C C . VAL B 1 59 ? -25.047 20.891 8.5 1 95.5 59 VAL B C 1
ATOM 3032 O O . VAL B 1 59 ? -26.016 21.328 9.148 1 95.5 59 VAL B O 1
ATOM 3035 N N . PHE B 1 60 ? -24.891 19.547 8.25 1 91.69 60 PHE B N 1
ATOM 3036 C CA . PHE B 1 60 ? -25.984 18.672 8.625 1 91.69 60 PHE B CA 1
ATOM 3037 C C . PHE B 1 60 ? -25.469 17.266 8.945 1 91.69 60 PHE B C 1
ATOM 3039 O O . PHE B 1 60 ? -24.328 16.938 8.625 1 91.69 60 PHE B O 1
ATOM 3046 N N . ASP B 1 61 ? -26.312 16.516 9.625 1 89.56 61 ASP B N 1
ATOM 3047 C CA . ASP B 1 61 ? -26.031 15.133 10.008 1 89.56 61 ASP B CA 1
ATOM 3048 C C . ASP B 1 61 ? -26.297 14.172 8.852 1 89.56 61 ASP B C 1
ATOM 3050 O O . ASP B 1 61 ? -27.109 14.461 7.973 1 89.56 61 ASP B O 1
ATOM 3054 N N . THR B 1 62 ? -25.547 13.141 8.906 1 86.88 62 THR B N 1
ATOM 3055 C CA . THR B 1 62 ? -25.781 12.07 7.945 1 86.88 62 THR B CA 1
ATOM 3056 C C . THR B 1 62 ? -26.203 10.789 8.664 1 86.88 62 THR B C 1
ATOM 3058 O O . THR B 1 62 ? -25.984 10.648 9.867 1 86.88 62 THR B O 1
ATOM 3061 N N . PRO B 1 63 ? -26.891 9.914 7.91 1 78.38 63 PRO B N 1
ATOM 3062 C CA . PRO B 1 63 ? -27.016 8.562 8.453 1 78.38 63 PRO B CA 1
ATOM 3063 C C . PRO B 1 63 ? -25.656 7.871 8.648 1 78.38 63 PRO B C 1
ATOM 3065 O O . PRO B 1 63 ? -24.641 8.352 8.148 1 78.38 63 PRO B O 1
ATOM 3068 N N . ILE B 1 64 ? -25.734 6.785 9.43 1 74.19 64 ILE B N 1
ATOM 3069 C CA . ILE B 1 64 ? -24.531 5.984 9.648 1 74.19 64 ILE B CA 1
ATOM 3070 C C . ILE B 1 64 ? -24.25 5.117 8.43 1 74.19 64 ILE B C 1
ATOM 3072 O O . ILE B 1 64 ? -24.594 3.934 8.406 1 74.19 64 ILE B O 1
ATOM 3076 N N . SER B 1 65 ? -23.844 5.656 7.359 1 76.38 65 SER B N 1
ATOM 3077 C CA . SER B 1 65 ? -23.531 5.02 6.082 1 76.38 65 SER B CA 1
ATOM 3078 C C . SER B 1 65 ? -22.375 5.723 5.379 1 76.38 65 SER B C 1
ATOM 3080 O O . SER B 1 65 ? -22.594 6.684 4.641 1 76.38 65 SER B O 1
ATOM 3082 N N . GLU B 1 66 ? -21.25 5.184 5.594 1 76.94 66 GLU B N 1
ATOM 3083 C CA . GLU B 1 66 ? -20.031 5.812 5.09 1 76.94 66 GLU B CA 1
ATOM 3084 C C . GLU B 1 66 ? -20 5.801 3.564 1 76.94 66 GLU B C 1
ATOM 3086 O O . GLU B 1 66 ? -19.469 6.727 2.945 1 76.94 66 GLU B O 1
ATOM 3091 N N . ALA B 1 67 ? -20.578 4.742 3.008 1 76.38 67 ALA B N 1
ATOM 3092 C CA . ALA B 1 67 ? -20.672 4.691 1.551 1 76.38 67 ALA B CA 1
ATOM 3093 C C . ALA B 1 67 ? -21.516 5.84 1.018 1 76.38 67 ALA B C 1
ATOM 3095 O O . ALA B 1 67 ? -21.156 6.477 0.024 1 76.38 67 ALA B O 1
ATOM 3096 N N . THR B 1 68 ? -22.562 6.113 1.715 1 78.56 68 THR B N 1
ATOM 3097 C CA . THR B 1 68 ? -23.469 7.184 1.308 1 78.56 68 THR B CA 1
ATOM 3098 C C . THR B 1 68 ? -22.828 8.547 1.525 1 78.56 68 THR B C 1
ATOM 3100 O O . THR B 1 68 ? -22.969 9.445 0.695 1 78.56 68 THR B O 1
ATOM 3103 N N . ILE B 1 69 ? -22.141 8.688 2.57 1 83.56 69 ILE B N 1
ATOM 3104 C CA . ILE B 1 69 ? -21.469 9.945 2.873 1 83.56 69 ILE B CA 1
ATOM 3105 C C . ILE B 1 69 ? -20.484 10.297 1.751 1 83.56 69 ILE B C 1
ATOM 3107 O O . ILE B 1 69 ? -20.547 11.398 1.193 1 83.56 69 ILE B O 1
ATOM 3111 N N . ALA B 1 70 ? -19.672 9.367 1.413 1 84 70 ALA B N 1
ATOM 3112 C CA . ALA B 1 70 ? -18.672 9.602 0.366 1 84 70 ALA B CA 1
ATOM 3113 C C . ALA B 1 70 ? -19.344 9.766 -0.996 1 84 70 ALA B C 1
ATOM 3115 O O . ALA B 1 70 ? -18.984 10.656 -1.767 1 84 70 ALA B O 1
ATOM 3116 N N . GLY B 1 71 ? -20.312 8.922 -1.28 1 84.81 71 GLY B N 1
ATOM 3117 C CA . GLY B 1 71 ? -21 8.984 -2.562 1 84.81 71 GLY B CA 1
ATOM 3118 C C . GLY B 1 71 ? -21.719 10.305 -2.787 1 84.81 71 GLY B C 1
ATOM 3119 O O . GLY B 1 71 ? -21.641 10.883 -3.869 1 84.81 71 GLY B O 1
ATOM 3120 N N . THR B 1 72 ? -22.406 10.734 -1.816 1 85.25 72 THR B N 1
ATOM 3121 C CA . THR B 1 72 ? -23.141 11.992 -1.938 1 85.25 72 THR B CA 1
ATOM 3122 C C . THR B 1 72 ? -22.172 13.164 -2.064 1 85.25 72 THR B C 1
ATOM 3124 O O . THR B 1 72 ? -22.469 14.148 -2.752 1 85.25 72 THR B O 1
ATOM 3127 N N . ALA B 1 73 ? -21.062 13.07 -1.422 1 88.56 73 ALA B N 1
ATOM 3128 C CA . ALA B 1 73 ? -20.047 14.117 -1.538 1 88.56 73 ALA B CA 1
ATOM 3129 C C . ALA B 1 73 ? -19.547 14.234 -2.973 1 88.56 73 ALA B C 1
ATOM 3131 O O . ALA B 1 73 ? -19.359 15.336 -3.486 1 88.56 73 ALA B O 1
ATOM 3132 N N . ILE B 1 74 ? -19.359 13.117 -3.58 1 87.25 74 ILE B N 1
ATOM 3133 C CA . ILE B 1 74 ? -18.891 13.094 -4.965 1 87.25 74 ILE B CA 1
ATOM 3134 C C . ILE B 1 74 ? -19.938 13.734 -5.871 1 87.25 74 ILE B C 1
ATOM 3136 O O . ILE B 1 74 ? -19.609 14.602 -6.691 1 87.25 74 ILE B O 1
ATOM 3140 N N . GLY B 1 75 ? -21.172 13.312 -5.707 1 85.69 75 GLY B N 1
ATOM 3141 C CA . GLY B 1 75 ? -22.25 13.906 -6.488 1 85.69 75 GLY B CA 1
ATOM 3142 C C . GLY B 1 75 ? -22.375 15.406 -6.285 1 85.69 75 GLY B C 1
ATOM 3143 O O . GLY B 1 75 ? -22.562 16.156 -7.242 1 85.69 75 GLY B O 1
ATOM 3144 N N . ALA B 1 76 ? -22.297 15.781 -5.086 1 89.5 76 ALA B N 1
ATOM 3145 C CA . ALA B 1 76 ? -22.375 17.203 -4.746 1 89.5 76 ALA B CA 1
ATOM 3146 C C . ALA B 1 76 ? -21.25 17.984 -5.398 1 89.5 76 ALA B C 1
ATOM 3148 O O . ALA B 1 76 ? -21.453 19.078 -5.922 1 89.5 76 ALA B O 1
ATOM 3149 N N . ALA B 1 77 ? -20.078 17.453 -5.363 1 89.5 77 ALA B N 1
ATOM 3150 C CA . ALA B 1 77 ? -18.922 18.109 -5.961 1 89.5 77 ALA B CA 1
ATOM 3151 C C . ALA B 1 77 ? -19.094 18.266 -7.469 1 89.5 77 ALA B C 1
ATOM 3153 O O . ALA B 1 77 ? -18.859 19.344 -8.016 1 89.5 77 ALA B O 1
ATOM 3154 N N . VAL B 1 78 ? -19.516 17.281 -8.039 1 88 78 VAL B N 1
ATOM 3155 C CA . VAL B 1 78 ? -19.734 17.297 -9.484 1 88 78 VAL B CA 1
ATOM 3156 C C . VAL B 1 78 ? -20.812 18.297 -9.836 1 88 78 VAL B C 1
ATOM 3158 O O . VAL B 1 78 ? -20.75 18.953 -10.883 1 88 78 VAL B O 1
ATOM 3161 N N . ALA B 1 79 ? -21.75 18.422 -8.953 1 89.81 79 ALA B N 1
ATOM 3162 C CA . ALA B 1 79 ? -22.875 19.312 -9.18 1 89.81 79 ALA B CA 1
ATOM 3163 C C . ALA B 1 79 ? -22.5 20.766 -8.859 1 89.81 79 ALA B C 1
ATOM 3165 O O . ALA B 1 79 ? -23.312 21.672 -8.992 1 89.81 79 ALA B O 1
ATOM 3166 N N . GLY B 1 80 ? -21.25 20.922 -8.352 1 91.62 80 GLY B N 1
ATOM 3167 C CA . GLY B 1 80 ? -20.766 22.297 -8.242 1 91.62 80 GLY B CA 1
ATOM 3168 C C . GLY B 1 80 ? -20.547 22.734 -6.809 1 91.62 80 GLY B C 1
ATOM 3169 O O . GLY B 1 80 ? -20.062 23.844 -6.559 1 91.62 80 GLY B O 1
ATOM 3170 N N . LEU B 1 81 ? -20.906 21.859 -5.883 1 94.12 81 LEU B N 1
ATOM 3171 C CA . LEU B 1 81 ? -20.672 22.188 -4.48 1 94.12 81 LEU B CA 1
ATOM 3172 C C . LEU B 1 81 ? -19.234 21.844 -4.074 1 94.12 81 LEU B C 1
ATOM 3174 O O . LEU B 1 81 ? -18.484 21.297 -4.875 1 94.12 81 LEU B O 1
ATOM 3178 N N . ARG B 1 82 ? -18.844 22.234 -2.928 1 94.94 82 ARG B N 1
ATOM 3179 C CA . ARG B 1 82 ? -17.562 21.922 -2.309 1 94.94 82 ARG B CA 1
ATOM 3180 C C . ARG B 1 82 ? -17.766 21.188 -0.987 1 94.94 82 ARG B C 1
ATOM 3182 O O . ARG B 1 82 ? -17.594 21.766 0.085 1 94.94 82 ARG B O 1
ATOM 3189 N N . PRO B 1 83 ? -18.031 19.953 -1.08 1 95 83 PRO B N 1
ATOM 3190 C CA . PRO B 1 83 ? -18.375 19.203 0.128 1 95 83 PRO B CA 1
ATOM 3191 C C . PRO B 1 83 ? -17.172 18.844 0.979 1 95 83 PRO B C 1
ATOM 3193 O O . PRO B 1 83 ? -16.109 18.5 0.44 1 95 83 PRO B O 1
ATOM 3196 N N . ILE B 1 84 ? -17.312 18.984 2.215 1 95.69 84 ILE B N 1
ATOM 3197 C CA . ILE B 1 84 ? -16.422 18.469 3.242 1 95.69 84 ILE B CA 1
ATOM 3198 C C . ILE B 1 84 ? -17.125 17.391 4.059 1 95.69 84 ILE B C 1
ATOM 3200 O O . ILE B 1 84 ? -17.906 17.703 4.961 1 95.69 84 ILE B O 1
ATOM 3204 N N . ALA B 1 85 ? -16.812 16.172 3.68 1 93.12 85 ALA B N 1
ATOM 3205 C CA . ALA B 1 85 ? -17.453 15.039 4.344 1 93.12 85 ALA B CA 1
ATOM 3206 C C . ALA B 1 85 ? -16.578 14.484 5.465 1 93.12 85 ALA B C 1
ATOM 3208 O O . ALA B 1 85 ? -15.359 14.398 5.316 1 93.12 85 ALA B O 1
ATOM 3209 N N . GLU B 1 86 ? -17.234 14.172 6.52 1 90.56 86 GLU B N 1
ATOM 3210 C CA . GLU B 1 86 ? -16.516 13.625 7.672 1 90.56 86 GLU B CA 1
ATOM 3211 C C . GLU B 1 86 ? -16.906 12.172 7.926 1 90.56 86 GLU B C 1
ATOM 3213 O O . GLU B 1 86 ? -18.094 11.859 8.055 1 90.56 86 GLU B O 1
ATOM 3218 N N . ILE B 1 87 ? -1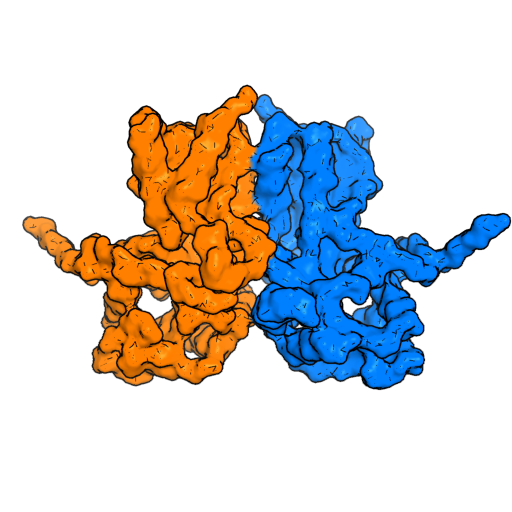5.891 11.312 7.895 1 84.88 87 ILE B N 1
ATOM 3219 C CA . ILE B 1 87 ? -16.062 9.961 8.43 1 84.88 87 ILE B CA 1
ATOM 3220 C C . ILE B 1 87 ? -15.656 9.93 9.898 1 84.88 87 ILE B C 1
ATOM 3222 O O . ILE B 1 87 ? -14.57 10.398 10.258 1 84.88 87 ILE B O 1
ATOM 3226 N N . GLN B 1 88 ? -16.578 9.414 10.703 1 76.62 88 GLN B N 1
ATOM 3227 C CA . GLN B 1 88 ? -16.406 9.539 12.141 1 76.62 88 GLN B CA 1
ATOM 3228 C C . GLN B 1 88 ? -15.094 8.914 12.602 1 76.62 88 GLN B C 1
ATOM 3230 O O . GLN B 1 88 ? -14.359 9.516 13.391 1 76.62 88 GLN B O 1
ATOM 3235 N N . PHE B 1 89 ? -14.852 7.621 12.078 1 72.12 89 PHE B N 1
ATOM 3236 C CA . PHE B 1 89 ? -13.578 6.961 12.344 1 72.12 89 PHE B CA 1
ATOM 3237 C C . PHE B 1 89 ? -13.031 6.32 11.078 1 72.12 89 PHE B C 1
ATOM 3239 O O . PHE B 1 89 ? -13.781 5.746 10.289 1 72.12 89 PHE B O 1
ATOM 3246 N N . GLN B 1 90 ? -11.75 6.441 11.016 1 67.56 90 GLN B N 1
ATOM 3247 C CA . GLN B 1 90 ? -11.102 5.895 9.828 1 67.56 90 GLN B CA 1
ATOM 3248 C C . GLN B 1 90 ? -11.438 4.418 9.656 1 67.56 90 GLN B C 1
ATOM 3250 O O . GLN B 1 90 ? -11.602 3.945 8.523 1 67.56 90 GLN B O 1
ATOM 3255 N N . GLY B 1 91 ? -11.531 3.775 10.719 1 58.12 91 GLY B N 1
ATOM 3256 C CA . GLY B 1 91 ? -11.836 2.355 10.641 1 58.12 91 GLY B CA 1
ATOM 3257 C C . GLY B 1 91 ? -13.18 2.07 9.984 1 58.12 91 GLY B C 1
ATOM 3258 O O . GLY B 1 91 ? -13.438 0.946 9.555 1 58.12 91 GLY B O 1
ATOM 3259 N N . PHE B 1 92 ? -14 3.186 9.859 1 63.03 92 PHE B N 1
ATOM 3260 C CA . PHE B 1 92 ? -15.312 3.023 9.258 1 63.03 92 PHE B CA 1
ATOM 3261 C C . PHE B 1 92 ? -15.281 3.375 7.777 1 63.03 92 PHE B C 1
ATOM 3263 O O . PHE B 1 92 ? -16.297 3.301 7.09 1 63.03 92 PHE B O 1
ATOM 3270 N N . SER B 1 93 ? -14.086 3.561 7.309 1 70.12 93 SER B N 1
ATOM 3271 C CA . SER B 1 93 ? -14.031 4.215 6.004 1 70.12 93 SER B CA 1
ATOM 3272 C C . SER B 1 93 ? -14.016 3.189 4.875 1 70.12 93 SER B C 1
ATOM 3274 O O . SER B 1 93 ? -14.094 3.555 3.699 1 70.12 93 SER B O 1
ATOM 3276 N N . TYR B 1 94 ? -14.055 1.954 5.133 1 72.12 94 TYR B N 1
ATOM 3277 C CA . TYR B 1 94 ? -13.914 0.928 4.109 1 72.12 94 TYR B CA 1
ATOM 3278 C C . TYR B 1 94 ? -15.031 1.025 3.08 1 72.12 94 TYR B C 1
ATOM 3280 O O . TYR B 1 94 ? -14.781 1.03 1.873 1 72.12 94 TYR B O 1
ATOM 3288 N N . PRO B 1 95 ? -16.266 1.285 3.559 1 68.69 95 PRO B N 1
ATOM 3289 C CA . PRO B 1 95 ? -17.328 1.437 2.564 1 68.69 95 PRO B CA 1
ATOM 3290 C C . PRO B 1 95 ? -17.156 2.682 1.698 1 68.69 95 PRO B C 1
ATOM 3292 O O . PRO B 1 95 ? -17.609 2.711 0.553 1 68.69 95 PRO B O 1
ATOM 3295 N N . ALA B 1 96 ? -16.469 3.645 2.275 1 72.5 96 ALA B N 1
ATOM 3296 C CA . ALA B 1 96 ? -16.25 4.898 1.559 1 72.5 96 ALA B CA 1
ATOM 3297 C C . ALA B 1 96 ? -15.148 4.738 0.514 1 72.5 96 ALA B C 1
ATOM 3299 O O . ALA B 1 96 ? -15.133 5.449 -0.494 1 72.5 96 ALA B O 1
ATOM 3300 N N . MET B 1 97 ? -14.344 3.818 0.716 1 73.81 97 MET B N 1
ATOM 3301 C CA . MET B 1 97 ? -13.195 3.611 -0.164 1 73.81 97 MET B CA 1
ATOM 3302 C C . MET B 1 97 ? -13.648 3.273 -1.58 1 73.81 97 MET B C 1
ATOM 3304 O O . MET B 1 97 ? -13.07 3.762 -2.555 1 73.81 97 MET B O 1
ATOM 3308 N N . GLN B 1 98 ? -14.656 2.498 -1.617 1 74.38 98 GLN B N 1
ATOM 3309 C CA . GLN B 1 98 ? -15.156 2.123 -2.938 1 74.38 98 GLN B CA 1
ATOM 3310 C C . GLN B 1 98 ? -15.555 3.354 -3.744 1 74.38 98 GLN B C 1
ATOM 3312 O O . GLN B 1 98 ? -15.18 3.49 -4.91 1 74.38 98 GLN B O 1
ATOM 3317 N N . GLN B 1 99 ? -16.234 4.238 -3.074 1 73.31 99 GLN B N 1
ATOM 3318 C CA . GLN B 1 99 ? -16.703 5.445 -3.752 1 73.31 99 GLN B CA 1
ATOM 3319 C C . GLN B 1 99 ? -15.531 6.34 -4.148 1 73.31 99 GLN B C 1
ATOM 3321 O O . GLN B 1 99 ? -15.492 6.867 -5.262 1 73.31 99 GLN B O 1
ATOM 3326 N N . LEU B 1 100 ? -14.641 6.414 -3.303 1 75.75 100 LEU B N 1
ATOM 3327 C CA . LEU B 1 100 ? -13.5 7.297 -3.527 1 75.75 100 LEU B CA 1
ATOM 3328 C C . LEU B 1 100 ? -12.594 6.75 -4.625 1 75.75 100 LEU B C 1
ATOM 3330 O O . LEU B 1 100 ? -12.219 7.477 -5.547 1 75.75 100 LEU B O 1
ATOM 3334 N N . PHE B 1 101 ? -12.383 5.512 -4.613 1 74.62 101 PHE B N 1
ATOM 3335 C CA . PHE B 1 101 ? -11.375 4.91 -5.48 1 74.62 101 PHE B CA 1
ATOM 3336 C C . PHE B 1 101 ? -11.938 4.68 -6.879 1 74.62 101 PHE B C 1
ATOM 3338 O O . PHE B 1 101 ? -11.219 4.836 -7.871 1 74.62 101 PHE B O 1
ATOM 3345 N N . THR B 1 102 ? -13.211 4.344 -6.898 1 71.88 102 THR B N 1
ATOM 3346 C CA . THR B 1 102 ? -13.766 3.959 -8.195 1 71.88 102 THR B CA 1
ATOM 3347 C C . THR B 1 102 ? -14.398 5.156 -8.891 1 71.88 102 THR B C 1
ATOM 3349 O O . THR B 1 102 ? -14.547 5.168 -10.117 1 71.88 102 THR B O 1
ATOM 3352 N N . HIS B 1 103 ? -14.75 6.203 -8.062 1 72.31 103 HIS B N 1
ATOM 3353 C CA . HIS B 1 103 ? -15.461 7.316 -8.672 1 72.31 103 HIS B CA 1
ATOM 3354 C C . HIS B 1 103 ? -14.688 8.617 -8.523 1 72.31 103 HIS B C 1
ATOM 3356 O O . HIS B 1 103 ? -14.164 9.148 -9.516 1 72.31 103 HIS B O 1
ATOM 3362 N N . ALA B 1 104 ? -14.453 9.008 -7.387 1 78.06 104 ALA B N 1
ATOM 3363 C CA . ALA B 1 104 ? -13.891 10.336 -7.156 1 78.06 104 ALA B CA 1
ATOM 3364 C C . ALA B 1 104 ? -12.508 10.461 -7.801 1 78.06 104 ALA B C 1
ATOM 3366 O O . ALA B 1 104 ? -12.219 11.453 -8.469 1 78.06 104 ALA B O 1
ATOM 3367 N N . ALA B 1 105 ? -11.766 9.492 -7.695 1 73.19 105 ALA B N 1
ATOM 3368 C CA . ALA B 1 105 ? -10.375 9.531 -8.148 1 73.19 105 ALA B CA 1
ATOM 3369 C C . ALA B 1 105 ? -10.297 9.508 -9.672 1 73.19 105 ALA B C 1
ATOM 3371 O O . ALA B 1 105 ? -9.266 9.859 -10.25 1 73.19 105 ALA B O 1
ATOM 3372 N N . ARG B 1 106 ? -11.375 9.18 -10.289 1 71.06 106 ARG B N 1
ATOM 3373 C CA . ARG B 1 106 ? -11.281 8.859 -11.711 1 71.06 106 ARG B CA 1
ATOM 3374 C C . ARG B 1 106 ? -12.086 9.852 -12.547 1 71.06 106 ARG B C 1
ATOM 3376 O O . ARG B 1 106 ? -11.945 9.898 -13.766 1 71.06 106 ARG B O 1
ATOM 3383 N N . TRP B 1 107 ? -12.875 10.656 -11.914 1 72 107 TRP B N 1
ATOM 3384 C CA . TRP B 1 107 ? -13.836 11.484 -12.633 1 72 107 TRP B CA 1
ATOM 3385 C C . TRP B 1 107 ? -13.125 12.43 -13.594 1 72 107 TRP B C 1
ATOM 3387 O O . TRP B 1 107 ? -13.586 12.648 -14.719 1 72 107 TRP B O 1
ATOM 3397 N N . ARG B 1 108 ? -12.016 12.914 -13.188 1 71.81 108 ARG B N 1
ATOM 3398 C CA . ARG B 1 108 ? -11.312 13.859 -14.031 1 71.81 108 ARG B CA 1
ATOM 3399 C C . ARG B 1 108 ? -10.797 13.188 -15.305 1 71.81 108 ARG B C 1
ATOM 3401 O O . ARG B 1 108 ? -10.969 13.711 -16.406 1 71.81 108 ARG B O 1
ATOM 3408 N N . ASN B 1 109 ? -10.234 12.07 -15.141 1 68.38 109 ASN B N 1
ATOM 3409 C CA . ASN B 1 109 ? -9.727 11.336 -16.297 1 68.38 109 ASN B CA 1
ATOM 3410 C C . ASN B 1 109 ? -10.867 10.828 -17.188 1 68.38 109 ASN B C 1
ATOM 3412 O O . ASN B 1 109 ? -10.812 10.961 -18.406 1 68.38 109 ASN B O 1
ATOM 3416 N N . ARG B 1 110 ? -11.867 10.367 -16.531 1 70.56 110 ARG B N 1
ATOM 3417 C CA . ARG B 1 110 ? -13.008 9.797 -17.234 1 70.56 110 ARG B CA 1
ATOM 3418 C C . ARG B 1 110 ? -13.711 10.844 -18.094 1 70.56 110 ARG B C 1
ATOM 3420 O O . ARG B 1 110 ? -14.203 10.539 -19.188 1 70.56 110 ARG B O 1
ATOM 3427 N N . SER B 1 111 ? -13.68 12.039 -17.625 1 71.44 111 SER B N 1
ATOM 3428 C CA . SER B 1 111 ? -14.406 13.102 -18.312 1 71.44 111 SER B CA 1
ATOM 3429 C C . SER B 1 111 ? -13.477 13.938 -19.188 1 71.44 111 SER B C 1
ATOM 3431 O O . SER B 1 111 ? -13.883 14.945 -19.75 1 71.44 111 SER B O 1
ATOM 3433 N N . ARG B 1 112 ? -12.18 13.469 -19.141 1 70.06 112 ARG B N 1
ATOM 3434 C CA . ARG B 1 112 ? -11.172 14.211 -19.891 1 70.06 112 ARG B CA 1
ATOM 3435 C C . ARG B 1 112 ? -11.094 15.664 -19.438 1 70.06 112 ARG B C 1
ATOM 3437 O O . ARG B 1 112 ? -11.047 16.578 -20.25 1 70.06 112 ARG B O 1
ATOM 3444 N N . GLY B 1 113 ? -11.266 15.781 -18.109 1 72.44 113 GLY B N 1
ATOM 3445 C CA . GLY B 1 113 ? -11.062 17.094 -17.5 1 72.44 113 GLY B CA 1
ATOM 3446 C C . GLY B 1 113 ? -12.328 17.922 -17.406 1 72.44 113 GLY B C 1
ATOM 3447 O O . GLY B 1 113 ? -12.32 19.016 -16.875 1 72.44 113 GLY B O 1
ATOM 3448 N N . ARG B 1 114 ? -13.484 17.391 -17.875 1 74.44 114 ARG B N 1
ATOM 3449 C CA . ARG B 1 114 ? -14.727 18.156 -17.859 1 74.44 114 ARG B CA 1
ATOM 3450 C C . ARG B 1 114 ? -15.266 18.297 -16.453 1 74.44 114 ARG B C 1
ATOM 3452 O O . ARG B 1 114 ? -15.867 19.312 -16.109 1 74.44 114 ARG B O 1
ATOM 3459 N N . PHE B 1 115 ? -15.023 17.219 -15.68 1 81.75 115 PHE B N 1
ATOM 3460 C CA . PHE B 1 115 ? -15.508 17.234 -14.305 1 81.75 115 PHE B CA 1
ATOM 3461 C C . PHE B 1 115 ? -14.359 16.969 -13.328 1 81.75 115 PHE B C 1
ATOM 3463 O O . PHE B 1 115 ? -13.469 16.172 -13.609 1 81.75 115 PHE B O 1
ATOM 3470 N N . THR B 1 116 ? -14.375 17.734 -12.359 1 84.69 116 THR B N 1
ATOM 3471 C CA . THR B 1 116 ? -13.5 17.484 -11.219 1 84.69 116 THR B CA 1
ATOM 3472 C C . THR B 1 116 ? -14.32 17.188 -9.969 1 84.69 116 THR B C 1
ATOM 3474 O O . THR B 1 116 ? -15.547 17.359 -9.961 1 84.69 116 THR B O 1
ATOM 3477 N N . VAL B 1 117 ? -13.688 16.594 -9.047 1 88.06 117 VAL B N 1
ATOM 3478 C CA . VAL B 1 117 ? -14.359 16.297 -7.785 1 88.06 117 VAL B CA 1
ATOM 3479 C C . VAL B 1 117 ? -13.664 17.016 -6.637 1 88.06 117 VAL B C 1
ATOM 3481 O O . VAL B 1 117 ? -12.898 16.406 -5.883 1 88.06 117 VAL B O 1
ATOM 3484 N N . PRO B 1 118 ? -13.961 18.266 -6.594 1 92.62 118 PRO B N 1
ATOM 3485 C CA . PRO B 1 118 ? -13.398 19.031 -5.477 1 92.62 118 PRO B CA 1
ATOM 3486 C C . PRO B 1 118 ? -14.102 18.75 -4.152 1 92.62 118 PRO B C 1
ATOM 3488 O O . PRO B 1 118 ? -15.133 19.344 -3.844 1 92.62 118 PRO B O 1
ATOM 3491 N N . MET B 1 119 ? -13.516 17.797 -3.414 1 93.62 119 MET B N 1
ATOM 3492 C CA . MET B 1 119 ? -14.102 17.391 -2.139 1 93.62 119 MET B CA 1
ATOM 3493 C C . MET B 1 119 ? -13.008 17.062 -1.121 1 93.62 119 MET B C 1
ATOM 3495 O O . MET B 1 119 ? -11.867 16.797 -1.494 1 93.62 119 MET B O 1
ATOM 3499 N N . ILE B 1 120 ? -13.414 17.219 0.077 1 94.69 120 ILE B N 1
ATOM 3500 C CA . ILE B 1 120 ? -12.547 16.812 1.175 1 94.69 120 ILE B CA 1
ATOM 3501 C C . ILE B 1 120 ? -13.211 15.695 1.975 1 94.69 120 ILE B C 1
ATOM 3503 O O . ILE B 1 120 ? -14.406 15.758 2.27 1 94.69 120 ILE B O 1
ATOM 3507 N N . LEU B 1 121 ? -12.5 14.68 2.117 1 93.56 121 LEU B N 1
ATOM 3508 C CA . LEU B 1 121 ? -12.898 13.633 3.049 1 93.56 121 LEU B CA 1
ATOM 3509 C C . LEU B 1 121 ? -12.031 13.664 4.301 1 93.56 121 LEU B C 1
ATOM 3511 O O . LEU B 1 121 ? -10.867 13.266 4.262 1 93.56 121 LEU B O 1
ATOM 3515 N N . ARG B 1 122 ? -12.672 14.117 5.383 1 93.12 122 ARG B N 1
ATOM 3516 C CA . ARG B 1 122 ? -11.961 14.195 6.656 1 93.12 122 ARG B CA 1
ATOM 3517 C C . ARG B 1 122 ? -12.164 12.93 7.48 1 93.12 122 ARG B C 1
ATOM 3519 O O . ARG B 1 122 ? -13.281 12.406 7.559 1 93.12 122 ARG B O 1
ATOM 3526 N N . MET B 1 123 ? -11.062 12.484 8.055 1 88.44 123 MET B N 1
ATOM 3527 C CA . MET B 1 123 ? -11.164 11.281 8.875 1 88.44 123 MET B CA 1
ATOM 3528 C C . MET B 1 123 ? -10.227 11.367 10.078 1 88.44 123 MET B C 1
ATOM 3530 O O . MET B 1 123 ? -9.008 11.414 9.914 1 88.44 123 MET B O 1
ATOM 3534 N N . PRO B 1 124 ? -10.82 11.414 11.242 1 82.75 124 PRO B N 1
ATOM 3535 C CA . PRO B 1 124 ? -9.953 11.195 12.406 1 82.75 124 PRO B CA 1
ATOM 3536 C C . PRO B 1 124 ? -9.359 9.789 12.438 1 82.75 124 PRO B C 1
ATOM 3538 O O . PRO B 1 124 ? -10.031 8.82 12.086 1 82.75 124 PRO B O 1
ATOM 3541 N N . MET B 1 125 ? -8.109 9.711 12.68 1 76.56 125 MET B N 1
ATOM 3542 C CA . MET B 1 125 ? -7.445 8.414 12.68 1 76.56 125 MET B CA 1
ATOM 3543 C C . MET B 1 125 ? -6.461 8.312 13.844 1 76.56 125 MET B C 1
ATOM 3545 O O . MET B 1 125 ? -6.258 9.281 14.578 1 76.56 125 MET B O 1
ATOM 3549 N N . GLY B 1 126 ? -5.762 7.035 13.867 1 62.59 126 GLY B N 1
ATOM 3550 C CA . GLY B 1 126 ? -4.672 6.781 14.789 1 62.59 126 GLY B CA 1
ATOM 3551 C C . GLY B 1 126 ? -5.141 6.223 16.125 1 62.59 126 GLY B C 1
ATOM 3552 O O . GLY B 1 126 ? -6.336 6.23 16.422 1 62.59 126 GLY B O 1
ATOM 3553 N N . GLY B 1 127 ? -4.105 5.34 16.719 1 57.06 127 GLY B N 1
ATOM 3554 C CA . GLY B 1 127 ? -4.309 4.73 18.016 1 57.06 127 GLY B CA 1
ATOM 3555 C C . GLY B 1 127 ? -4.012 5.672 19.172 1 57.06 127 GLY B C 1
ATOM 3556 O O . GLY B 1 127 ? -3.879 6.879 18.969 1 57.06 127 GLY B O 1
ATOM 3557 N N . GLY B 1 128 ? -4.086 5.328 20.469 1 49.91 128 GLY B N 1
ATOM 3558 C CA . GLY B 1 128 ? -3.613 5.926 21.719 1 49.91 128 GLY B CA 1
ATOM 3559 C C . GLY B 1 128 ? -4.738 6.348 22.641 1 49.91 128 GLY B C 1
ATOM 3560 O O . GLY B 1 128 ? -4.5 6.992 23.656 1 49.91 128 GLY B O 1
ATOM 3561 N N . ILE B 1 129 ? -5.848 6.191 21.891 1 43.19 129 ILE B N 1
ATOM 3562 C CA . ILE B 1 129 ? -6.934 6.52 22.797 1 43.19 129 ILE B CA 1
ATOM 3563 C C . ILE B 1 129 ? -7.516 5.238 23.391 1 43.19 129 ILE B C 1
ATOM 3565 O O . ILE B 1 129 ? -8.695 5.188 23.75 1 43.19 129 ILE B O 1
ATOM 3569 N N . LYS B 1 130 ? -6.613 4.262 23.734 1 40.72 130 LYS B N 1
ATOM 3570 C CA . LYS B 1 130 ? -7.098 3.02 24.328 1 40.72 130 LYS B CA 1
ATOM 3571 C C . LYS B 1 130 ? -8.234 2.42 23.516 1 40.72 130 LYS B C 1
ATOM 3573 O O . LYS B 1 130 ? -9.172 1.846 24.062 1 40.72 130 LYS B O 1
ATOM 3578 N N . ALA B 1 131 ? -8.258 2.93 22.266 1 43 131 ALA B N 1
ATOM 3579 C CA . ALA B 1 131 ? -9.438 2.496 21.516 1 43 131 ALA B CA 1
ATOM 3580 C C . ALA B 1 131 ? -9.234 1.098 20.953 1 43 131 ALA B C 1
ATOM 3582 O O . ALA B 1 131 ? -8.102 0.652 20.766 1 43 131 ALA B O 1
ATOM 3583 N N . MET B 1 132 ? -10.289 0.295 20.812 1 39.97 132 MET B N 1
ATOM 3584 C CA . MET B 1 132 ? -10.438 -1.095 20.391 1 39.97 132 MET B CA 1
ATOM 3585 C C . MET B 1 132 ? -9.805 -1.314 19.016 1 39.97 132 MET B C 1
ATOM 3587 O O . MET B 1 132 ? -9.422 -0.356 18.344 1 39.97 132 MET B O 1
ATOM 3591 N N . GLU B 1 133 ? -9.734 -2.479 18.438 1 44.41 133 GLU B N 1
ATOM 3592 C CA . GLU B 1 133 ? -9.078 -3.115 17.297 1 44.41 133 GLU B CA 1
ATOM 3593 C C . GLU B 1 133 ? -9.148 -2.232 16.047 1 44.41 133 GLU B C 1
ATOM 3595 O O . GLU B 1 133 ? -8.18 -2.141 15.297 1 44.41 133 GLU B O 1
ATOM 3600 N N . HIS B 1 134 ? -10.234 -1.572 15.852 1 43.12 134 HIS B N 1
ATOM 3601 C CA . HIS B 1 134 ? -10.43 -0.927 14.555 1 43.12 134 HIS B CA 1
ATOM 3602 C C . HIS B 1 134 ? -9.922 0.511 14.578 1 43.12 134 HIS B C 1
ATOM 3604 O O . HIS B 1 134 ? -10.133 1.263 13.625 1 43.12 134 HIS B O 1
ATOM 3610 N N . HIS B 1 135 ? -9.188 0.967 15.648 1 40.44 135 HIS B N 1
ATOM 3611 C CA . HIS B 1 135 ? -8.852 2.385 15.711 1 40.44 135 HIS B CA 1
ATOM 3612 C C . HIS B 1 135 ? -7.391 2.623 15.359 1 40.44 135 HIS B C 1
ATOM 3614 O O . HIS B 1 135 ? -6.875 3.729 15.539 1 40.44 135 HIS B O 1
ATOM 3620 N N . SER B 1 136 ? -6.75 1.553 15.016 1 42.44 136 SER B N 1
ATOM 3621 C CA . SER B 1 136 ? -5.309 1.726 14.883 1 42.44 136 SER B CA 1
ATOM 3622 C C . SER B 1 136 ? -4.844 1.452 13.461 1 42.44 136 SER B C 1
ATOM 3624 O O . SER B 1 136 ? -3.666 1.177 13.227 1 42.44 136 SER B O 1
ATOM 3626 N N . GLU B 1 137 ? -5.883 1.546 12.625 1 51.47 137 GLU B N 1
ATOM 3627 C CA . GLU B 1 137 ? -5.445 1.182 11.281 1 51.47 137 GLU B CA 1
ATOM 3628 C C . GLU B 1 137 ? -4.773 2.359 10.578 1 51.47 137 GLU B C 1
ATOM 3630 O O . GLU B 1 137 ? -5.125 3.516 10.828 1 51.47 137 GLU B O 1
ATOM 3635 N N . ALA B 1 138 ? -3.541 2.234 10.164 1 58.12 138 ALA B N 1
ATOM 3636 C CA . ALA B 1 138 ? -2.869 3.248 9.352 1 58.12 138 ALA B CA 1
ATOM 3637 C C . ALA B 1 138 ? -3.092 2.998 7.863 1 58.12 138 ALA B C 1
ATOM 3639 O O . ALA B 1 138 ? -2.23 2.432 7.188 1 58.12 138 ALA B O 1
ATOM 3640 N N . LEU B 1 139 ? -4.258 3.504 7.41 1 76.12 139 LEU B N 1
ATOM 3641 C CA . LEU B 1 139 ? -4.801 3.264 6.078 1 76.12 139 LEU B CA 1
ATOM 3642 C C . LEU B 1 139 ? -4.305 4.316 5.094 1 76.12 139 LEU B C 1
ATOM 3644 O O . LEU B 1 139 ? -4.668 4.289 3.912 1 76.12 139 LEU B O 1
ATOM 3648 N N . GLU B 1 140 ? -3.334 5.125 5.617 1 87.19 140 GLU B N 1
ATOM 3649 C CA . GLU B 1 140 ? -2.863 6.207 4.758 1 87.19 140 GLU B CA 1
ATOM 3650 C C . GLU B 1 140 ? -2.168 5.66 3.514 1 87.19 140 GLU B C 1
ATOM 3652 O O . GLU B 1 140 ? -2.275 6.242 2.432 1 87.19 140 GLU B O 1
ATOM 3657 N N . ALA B 1 141 ? -1.515 4.547 3.699 1 87.69 141 ALA B N 1
ATOM 3658 C CA . ALA B 1 141 ? -0.812 3.961 2.559 1 87.69 141 ALA B CA 1
ATOM 3659 C C . ALA B 1 141 ? -1.797 3.469 1.502 1 87.69 141 ALA B C 1
ATOM 3661 O O . ALA B 1 141 ? -1.527 3.562 0.302 1 87.69 141 ALA B O 1
ATOM 3662 N N . ILE B 1 142 ? -2.916 2.955 1.939 1 86.81 142 ILE B N 1
ATOM 3663 C CA . ILE B 1 142 ? -3.936 2.441 1.032 1 86.81 142 ILE B CA 1
ATOM 3664 C C . ILE B 1 142 ? -4.508 3.586 0.197 1 86.81 142 ILE B C 1
ATOM 3666 O O . ILE B 1 142 ? -4.613 3.477 -1.027 1 86.81 142 ILE B O 1
ATOM 3670 N N . TYR B 1 143 ? -4.789 4.68 0.857 1 87.94 143 TYR B N 1
ATOM 3671 C CA . TYR B 1 143 ? -5.309 5.844 0.144 1 87.94 143 TYR B CA 1
ATOM 3672 C C . TYR B 1 143 ? -4.262 6.41 -0.808 1 87.94 143 TYR B C 1
ATOM 3674 O O . TYR B 1 143 ? -4.586 6.816 -1.927 1 87.94 143 TYR B O 1
ATOM 3682 N N . ALA B 1 144 ? -3.039 6.367 -0.324 1 90.25 144 ALA B N 1
ATOM 3683 C CA . ALA B 1 144 ? -1.954 6.965 -1.099 1 90.25 144 ALA B CA 1
ATOM 3684 C C . ALA B 1 144 ? -1.637 6.129 -2.334 1 90.25 144 ALA B C 1
ATOM 3686 O O . ALA B 1 144 ? -1.07 6.637 -3.307 1 90.25 144 ALA B O 1
ATOM 3687 N N . HIS B 1 145 ? -1.996 4.887 -2.277 1 87.69 145 HIS B N 1
ATOM 3688 C CA . HIS B 1 145 ? -1.758 3.98 -3.395 1 87.69 145 HIS B CA 1
ATOM 3689 C C . HIS B 1 145 ? -2.654 4.32 -4.582 1 87.69 145 HIS B C 1
ATOM 3691 O O . HIS B 1 145 ? -2.348 3.961 -5.719 1 87.69 145 HIS B O 1
ATOM 3697 N N . ILE B 1 146 ? -3.727 5.047 -4.414 1 84.56 146 ILE B N 1
ATOM 3698 C CA . ILE B 1 146 ? -4.75 5.277 -5.43 1 84.56 146 ILE B CA 1
ATOM 3699 C C . ILE B 1 146 ? -4.434 6.562 -6.191 1 84.56 146 ILE B C 1
ATOM 3701 O O . ILE B 1 146 ? -4.441 7.652 -5.613 1 84.56 146 ILE B O 1
ATOM 3705 N N . PRO B 1 147 ? -4.266 6.438 -7.438 1 84.38 147 PRO B N 1
ATOM 3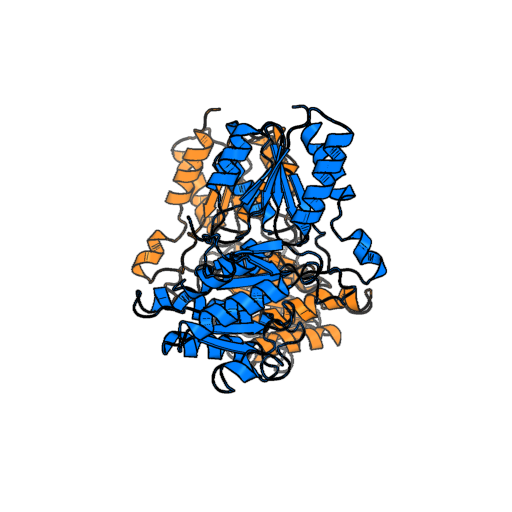706 C CA . PRO B 1 147 ? -4.059 7.664 -8.211 1 84.38 147 PRO B CA 1
ATOM 3707 C C . PRO B 1 147 ? -5.277 8.586 -8.188 1 84.38 147 PRO B C 1
ATOM 3709 O O . PRO B 1 147 ? -6.414 8.109 -8.203 1 84.38 147 PRO B O 1
ATOM 3712 N N . GLY B 1 148 ? -5.047 9.883 -8.156 1 85.69 148 GLY B N 1
ATOM 3713 C CA . GLY B 1 148 ? -6.121 10.852 -8.273 1 85.69 148 GLY B CA 1
ATOM 3714 C C . GLY B 1 148 ? -6.586 11.391 -6.934 1 85.69 148 GLY B C 1
ATOM 3715 O O . GLY B 1 148 ? -7.422 12.297 -6.879 1 85.69 148 GLY B O 1
ATOM 3716 N N . VAL B 1 149 ? -6.059 10.797 -5.91 1 89.12 149 VAL B N 1
ATOM 3717 C CA . VAL B 1 149 ? -6.41 11.273 -4.578 1 89.12 149 VAL B CA 1
ATOM 3718 C C . VAL B 1 149 ? -5.172 11.844 -3.889 1 89.12 149 VAL B C 1
ATOM 3720 O O . VAL B 1 149 ? -4.07 11.32 -4.039 1 89.12 149 VAL B O 1
ATOM 3723 N N . LYS B 1 150 ? -5.418 12.945 -3.234 1 94.38 150 LYS B N 1
ATOM 3724 C CA . LYS B 1 150 ? -4.375 13.484 -2.371 1 94.38 150 LYS B CA 1
ATOM 3725 C C . LYS B 1 150 ? -4.617 13.109 -0.912 1 94.38 150 LYS B C 1
ATOM 3727 O O . LYS B 1 150 ? -5.766 12.945 -0.489 1 94.38 150 LYS B O 1
ATOM 3732 N N . VAL B 1 151 ? -3.521 12.891 -0.204 1 95.25 151 VAL B N 1
ATOM 3733 C CA . VAL B 1 151 ? -3.623 12.469 1.188 1 95.25 151 VAL B CA 1
ATOM 3734 C C . VAL B 1 151 ? -2.76 13.367 2.068 1 95.25 151 VAL B C 1
ATOM 3736 O O . VAL B 1 151 ? -1.542 13.438 1.894 1 95.25 151 VAL B O 1
ATOM 3739 N N . VAL B 1 152 ? -3.363 14.047 3.047 1 96.75 152 VAL B N 1
ATOM 3740 C CA . VAL B 1 152 ? -2.629 14.93 3.941 1 96.75 152 VAL B CA 1
ATOM 3741 C C . VAL B 1 152 ? -2.826 14.484 5.391 1 96.75 152 VAL B C 1
ATOM 3743 O O . VAL B 1 152 ? -3.875 13.938 5.738 1 96.75 152 VAL B O 1
ATOM 3746 N N . MET B 1 153 ? -1.775 14.68 6.215 1 95.88 153 MET B N 1
ATOM 3747 C CA . MET B 1 153 ? -1.788 14.32 7.629 1 95.88 153 MET B CA 1
ATOM 3748 C C . MET B 1 153 ? -0.946 15.289 8.445 1 95.88 153 MET B C 1
ATOM 3750 O O . MET B 1 153 ? 0.162 14.953 8.867 1 95.88 153 MET B O 1
ATOM 3754 N N . PRO B 1 154 ? -1.535 16.422 8.781 1 96.81 154 PRO B N 1
ATOM 3755 C CA . PRO B 1 154 ? -0.783 17.453 9.492 1 96.81 154 PRO B CA 1
ATOM 3756 C C . PRO B 1 154 ? -0.604 17.141 10.977 1 96.81 154 PRO B C 1
ATOM 3758 O O . PRO B 1 154 ? -1.402 16.391 11.555 1 96.81 154 PRO B O 1
ATOM 3761 N N . ALA B 1 155 ? 0.401 17.734 11.555 1 96.81 155 ALA B N 1
ATOM 3762 C CA . ALA B 1 155 ? 0.714 17.484 12.961 1 96.81 155 ALA B CA 1
ATOM 3763 C C . ALA B 1 155 ? 0.361 18.703 13.82 1 96.81 155 ALA B C 1
ATOM 3765 O O . ALA B 1 155 ? 0.051 18.562 15.008 1 96.81 155 ALA B O 1
ATOM 3766 N N . PHE B 1 156 ? 0.396 19.922 13.227 1 97.56 156 PHE B N 1
ATOM 3767 C CA . PHE B 1 156 ? 0.274 21.156 13.992 1 97.56 156 PHE B CA 1
ATOM 3768 C C . PHE B 1 156 ? -0.952 21.953 13.555 1 97.56 156 PHE B C 1
ATOM 3770 O O . PHE B 1 156 ? -1.345 21.906 12.391 1 97.56 156 PHE B O 1
ATOM 3777 N N . PRO B 1 157 ? -1.5 22.75 14.492 1 98.12 157 PRO B N 1
ATOM 3778 C CA . PRO B 1 157 ? -2.678 23.562 14.172 1 98.12 157 PRO B CA 1
ATOM 3779 C C . PRO B 1 157 ? -2.455 24.469 12.969 1 98.12 157 PRO B C 1
ATOM 3781 O O . PRO B 1 157 ? -3.348 24.625 12.125 1 98.12 157 PRO B O 1
ATOM 3784 N N . TYR B 1 158 ? -1.312 25.062 12.875 1 98.31 158 TYR B N 1
ATOM 3785 C CA . TYR B 1 158 ? -1.011 25.906 11.734 1 98.31 158 TYR B CA 1
ATOM 3786 C C . TYR B 1 158 ? -1.185 25.156 10.422 1 98.31 158 TYR B C 1
ATOM 3788 O O . TYR B 1 158 ? -1.808 25.656 9.484 1 98.31 158 TYR B O 1
ATOM 3796 N N . ASP B 1 159 ? -0.648 23.984 10.383 1 98.38 159 ASP B N 1
ATOM 3797 C CA . ASP B 1 159 ? -0.701 23.172 9.18 1 98.38 159 ASP B CA 1
ATOM 3798 C C . ASP B 1 159 ? -2.107 22.625 8.953 1 98.38 159 ASP B C 1
ATOM 3800 O O . ASP B 1 159 ? -2.557 22.5 7.809 1 98.38 159 ASP B O 1
ATOM 3804 N N . VAL B 1 160 ? -2.781 22.234 10.016 1 98.06 160 VAL B N 1
ATOM 3805 C CA . VAL B 1 160 ? -4.148 21.734 9.906 1 98.06 160 VAL B CA 1
ATOM 3806 C C . VAL B 1 160 ? -5.023 22.766 9.195 1 98.06 160 VAL B C 1
ATOM 3808 O O . VAL B 1 160 ? -5.66 22.453 8.188 1 98.06 160 VAL B O 1
ATOM 3811 N N . LYS B 1 161 ? -5.023 23.969 9.742 1 98.25 161 LYS B N 1
ATOM 3812 C CA . LYS B 1 161 ? -5.836 25.047 9.18 1 98.25 161 LYS B CA 1
ATOM 3813 C C . LYS B 1 161 ? -5.414 25.359 7.746 1 98.25 161 LYS B C 1
ATOM 3815 O O . LYS B 1 161 ? -6.246 25.391 6.836 1 98.25 161 LYS B O 1
ATOM 3820 N N . GLY B 1 162 ? -4.156 25.531 7.527 1 98.56 162 GLY B N 1
ATOM 3821 C CA . GLY B 1 162 ? -3.639 25.906 6.223 1 98.56 162 GLY B CA 1
ATOM 3822 C C . GLY B 1 162 ? -3.863 24.844 5.164 1 98.56 162 GLY B C 1
ATOM 3823 O O . GLY B 1 162 ? -4.168 25.156 4.012 1 98.56 162 GLY B O 1
ATOM 3824 N N . LEU B 1 163 ? -3.664 23.578 5.488 1 98.62 163 LEU B N 1
ATOM 3825 C CA . LEU B 1 163 ? -3.832 22.484 4.535 1 98.62 163 LEU B CA 1
ATOM 3826 C C . LEU B 1 163 ? -5.309 22.25 4.23 1 98.62 163 LEU B C 1
ATOM 3828 O O . LEU B 1 163 ? -5.664 21.875 3.111 1 98.62 163 LEU B O 1
ATOM 3832 N N . LEU B 1 164 ? -6.145 22.406 5.266 1 98.12 164 LEU B N 1
ATOM 3833 C CA . LEU B 1 164 ? -7.574 22.25 5.016 1 98.12 164 LEU B CA 1
ATOM 3834 C C . LEU B 1 164 ? -8.078 23.297 4.035 1 98.12 164 LEU B C 1
ATOM 3836 O O . LEU B 1 164 ? -8.82 22.984 3.105 1 98.12 164 LEU B O 1
ATOM 3840 N N . LEU B 1 165 ? -7.652 24.531 4.215 1 98.12 165 LEU B N 1
ATOM 3841 C CA . LEU B 1 165 ? -8.047 25.609 3.312 1 98.12 165 LEU B CA 1
ATOM 3842 C C . LEU B 1 165 ? -7.453 25.391 1.923 1 98.12 165 LEU B C 1
ATOM 3844 O O . LEU B 1 165 ? -8.094 25.719 0.917 1 98.12 165 LEU B O 1
ATOM 3848 N N . ALA B 1 166 ? -6.23 24.859 1.895 1 98.12 166 ALA B N 1
ATOM 3849 C CA . ALA B 1 166 ? -5.645 24.5 0.606 1 98.12 166 ALA B CA 1
ATOM 3850 C C . ALA B 1 166 ? -6.457 23.406 -0.075 1 98.12 166 ALA B C 1
ATOM 3852 O O . ALA B 1 166 ? -6.68 23.453 -1.287 1 98.12 166 ALA B O 1
ATOM 3853 N N . ALA B 1 167 ? -6.836 22.453 0.668 1 97.06 167 ALA B N 1
ATOM 3854 C CA . ALA B 1 167 ? -7.613 21.328 0.149 1 97.06 167 ALA B CA 1
ATOM 3855 C C . ALA B 1 167 ? -8.938 21.812 -0.445 1 97.06 167 ALA B C 1
ATOM 3857 O O . ALA B 1 167 ? -9.398 21.281 -1.459 1 97.06 167 ALA B O 1
ATOM 3858 N N . LEU B 1 168 ? -9.523 22.781 0.167 1 94.88 168 LEU B N 1
ATOM 3859 C CA . LEU B 1 168 ? -10.789 23.344 -0.299 1 94.88 168 LEU B CA 1
ATOM 3860 C C . LEU B 1 168 ? -10.641 23.922 -1.697 1 94.88 168 LEU B C 1
ATOM 3862 O O . LEU B 1 168 ? -11.594 23.922 -2.484 1 94.88 168 LEU B O 1
ATOM 3866 N N . ASN B 1 169 ? -9.5 24.406 -1.943 1 93.5 169 ASN B N 1
ATOM 3867 C CA . ASN B 1 169 ? -9.25 25.047 -3.229 1 93.5 169 ASN B CA 1
ATOM 3868 C C . ASN B 1 169 ? -8.75 24.047 -4.266 1 93.5 169 ASN B C 1
ATOM 3870 O O . ASN B 1 169 ? -8.555 24.391 -5.43 1 93.5 169 ASN B O 1
ATOM 3874 N N . ASP B 1 170 ? -8.516 22.844 -3.898 1 93.44 170 ASP B N 1
ATOM 3875 C CA . ASP B 1 170 ? -8 21.828 -4.805 1 93.44 170 ASP B CA 1
ATOM 3876 C C . ASP B 1 170 ? -9.109 21.266 -5.688 1 93.44 170 ASP B C 1
ATOM 3878 O O . ASP B 1 170 ? -10.203 20.953 -5.199 1 93.44 170 ASP B O 1
ATOM 3882 N N . PRO B 1 171 ? -8.867 21.141 -6.887 1 91.62 171 PRO B N 1
ATOM 3883 C CA . PRO B 1 171 ? -9.906 20.609 -7.781 1 91.62 171 PRO B CA 1
ATOM 3884 C C . PRO B 1 171 ? -10.086 19.109 -7.656 1 91.62 171 PRO B C 1
ATOM 3886 O O . PRO B 1 171 ? -11.039 18.547 -8.203 1 91.62 171 PRO B O 1
ATOM 3889 N N . ASP B 1 172 ? -9.234 18.406 -7.016 1 90.88 172 ASP B N 1
ATOM 3890 C CA . ASP B 1 172 ? -9.281 16.953 -6.867 1 90.88 172 ASP B CA 1
ATOM 3891 C C . ASP B 1 172 ? -9.609 16.562 -5.426 1 90.88 172 ASP B C 1
ATOM 3893 O O . ASP B 1 172 ? -9.508 17.375 -4.516 1 90.88 172 ASP B O 1
ATOM 3897 N N . PRO B 1 173 ? -10.086 15.312 -5.254 1 92.81 173 PRO B N 1
ATOM 3898 C CA . PRO B 1 173 ? -10.406 14.875 -3.896 1 92.81 173 PRO B CA 1
ATOM 3899 C C . PRO B 1 173 ? -9.18 14.844 -2.982 1 92.81 173 PRO B C 1
ATOM 3901 O O . PRO B 1 173 ? -8.109 14.391 -3.393 1 92.81 173 PRO B O 1
ATOM 3904 N N . VAL B 1 174 ? -9.406 15.336 -1.803 1 94.69 174 VAL B N 1
ATOM 3905 C CA . VAL B 1 174 ? -8.344 15.328 -0.8 1 94.69 174 VAL B CA 1
ATOM 3906 C C . VAL B 1 174 ? -8.805 14.562 0.438 1 94.69 174 VAL B C 1
ATOM 3908 O O . VAL B 1 174 ? -9.852 14.875 1.013 1 94.69 174 VAL B O 1
ATOM 3911 N N . VAL B 1 175 ? -8.055 13.508 0.742 1 94.19 175 VAL B N 1
ATOM 3912 C CA . VAL B 1 175 ? -8.25 12.812 2.01 1 94.19 175 VAL B CA 1
ATOM 3913 C C . VAL B 1 175 ? -7.469 13.531 3.113 1 94.19 175 VAL B C 1
ATOM 3915 O O . VAL B 1 175 ? -6.242 13.648 3.041 1 94.19 175 VAL B O 1
ATOM 3918 N N . PHE B 1 176 ? -8.18 14.008 4.086 1 95.25 176 PHE B N 1
ATOM 3919 C CA . PHE B 1 176 ? -7.617 14.781 5.188 1 95.25 176 PHE B CA 1
ATOM 3920 C C . PHE B 1 176 ? -7.629 13.977 6.477 1 95.25 176 PHE B C 1
ATOM 3922 O O . PHE B 1 176 ? -8.664 13.852 7.133 1 95.25 176 PHE B O 1
ATOM 3929 N N . LEU B 1 177 ? -6.461 13.477 6.836 1 93.25 177 LEU B N 1
ATOM 3930 C CA . LEU B 1 177 ? -6.348 12.602 7.996 1 93.25 177 LEU B CA 1
ATOM 3931 C C . LEU B 1 177 ? -5.984 13.398 9.25 1 93.25 177 LEU B C 1
ATOM 3933 O O . LEU B 1 177 ? -5.066 14.219 9.219 1 93.25 177 LEU B O 1
ATOM 3937 N N . GLU B 1 178 ? -6.707 13.18 10.289 1 91.69 178 GLU B N 1
ATOM 3938 C CA . GLU B 1 178 ? -6.531 13.883 11.555 1 91.69 178 GLU B CA 1
ATOM 3939 C C . GLU B 1 178 ? -6.258 12.906 12.695 1 91.69 178 GLU B C 1
ATOM 3941 O O . GLU B 1 178 ? -7.102 12.07 13.016 1 91.69 178 GLU B O 1
ATOM 3946 N N . ASN B 1 179 ? -5.137 13.031 13.289 1 87.25 179 ASN B N 1
ATOM 3947 C CA . ASN B 1 179 ? -4.793 12.109 14.367 1 87.25 179 ASN B CA 1
ATOM 3948 C C . ASN B 1 179 ? -5.512 12.477 15.664 1 87.25 179 ASN B C 1
ATOM 3950 O O . ASN B 1 179 ? -5.348 13.586 16.172 1 87.25 179 ASN B O 1
ATOM 3954 N N . LYS B 1 180 ? -6.195 11.578 16.219 1 84.81 180 LYS B N 1
ATOM 3955 C CA . LYS B 1 180 ? -7.023 11.812 17.406 1 84.81 180 LYS B CA 1
ATOM 3956 C C . LYS B 1 180 ? -6.16 12.086 18.625 1 84.81 180 LYS B C 1
ATOM 3958 O O . LYS B 1 180 ? -6.551 12.859 19.5 1 84.81 180 LYS B O 1
ATOM 3963 N N . LYS B 1 181 ? -5.02 11.5 18.656 1 84.06 181 LYS B N 1
ATOM 3964 C CA . LYS B 1 181 ? -4.113 11.641 19.797 1 84.06 181 LYS B CA 1
ATOM 3965 C C . LYS B 1 181 ? -3.686 13.094 19.969 1 84.06 181 LYS B C 1
ATOM 3967 O O . LYS B 1 181 ? -3.469 13.547 21.094 1 84.06 181 LYS B O 1
ATOM 3972 N N . ILE B 1 182 ? -3.697 13.812 18.875 1 90.12 182 ILE B N 1
ATOM 3973 C CA . ILE B 1 182 ? -3.148 15.156 18.969 1 90.12 182 ILE B CA 1
ATOM 3974 C C . ILE B 1 182 ? -4.234 16.188 18.656 1 90.12 182 ILE B C 1
ATOM 3976 O O . ILE B 1 182 ? -3.936 17.344 18.359 1 90.12 182 ILE B O 1
ATOM 3980 N N . TYR B 1 183 ? -5.426 15.727 18.75 1 88.81 183 TYR B N 1
ATOM 3981 C CA . TYR B 1 183 ? -6.543 16.625 18.469 1 88.81 183 TYR B CA 1
ATOM 3982 C C . TYR B 1 183 ? -6.574 17.781 19.453 1 88.81 183 TYR B C 1
ATOM 3984 O O . TYR B 1 183 ? -6.828 18.922 19.047 1 88.81 183 TYR B O 1
ATOM 3992 N N . ARG B 1 184 ? -6.215 17.453 20.719 1 90.88 184 ARG B N 1
ATOM 3993 C CA . ARG B 1 184 ? -6.324 18.469 21.75 1 90.88 184 ARG B CA 1
ATOM 3994 C C . ARG B 1 184 ? -5.031 18.578 22.562 1 90.88 184 ARG B C 1
ATOM 3996 O O . ARG B 1 184 ? -4.996 19.203 23.609 1 90.88 184 ARG B O 1
ATOM 4003 N N . ALA B 1 185 ? -4.02 17.875 22.172 1 84.62 185 ALA B N 1
ATOM 4004 C CA . ALA B 1 185 ? -2.809 17.703 22.953 1 84.62 185 ALA B CA 1
ATOM 4005 C C . ALA B 1 185 ? -1.982 18.984 22.984 1 84.62 185 ALA B C 1
ATOM 4007 O O . ALA B 1 185 ? -1.186 19.203 23.891 1 84.62 185 ALA B O 1
ATOM 4008 N N . GLY B 1 186 ? -2.094 19.906 22 1 85.56 186 GLY B N 1
ATOM 4009 C CA . GLY B 1 186 ? -1.288 21.125 21.953 1 85.56 186 GLY B CA 1
ATOM 4010 C C . GLY B 1 186 ? -1.975 22.266 21.25 1 85.56 186 GLY B C 1
ATOM 4011 O O . GLY B 1 186 ? -2.939 22.062 20.5 1 85.56 186 GLY B O 1
ATOM 4012 N N . LYS B 1 187 ? -1.47 23.438 21.688 1 95.19 187 LYS B N 1
ATOM 4013 C CA . LYS B 1 187 ? -1.979 24.641 21.031 1 95.19 187 LYS B CA 1
ATOM 4014 C C . LYS B 1 187 ? -0.86 25.391 20.312 1 95.19 187 LYS B C 1
ATOM 4016 O O . LYS B 1 187 ? 0.319 25.188 20.625 1 95.19 187 LYS B O 1
ATOM 4021 N N . GLN B 1 188 ? -1.256 26.047 19.297 1 96.75 188 GLN B N 1
ATOM 4022 C CA . GLN B 1 188 ? -0.34 26.875 18.516 1 96.75 188 GLN B CA 1
ATOM 4023 C C . GLN B 1 188 ? -0.989 28.203 18.125 1 96.75 188 GLN B C 1
ATOM 4025 O O . GLN B 1 188 ? -2.188 28.25 17.844 1 96.75 188 GLN B O 1
ATOM 4030 N N . GLU B 1 189 ? -0.174 29.203 18.25 1 97.38 189 GLU B N 1
ATOM 4031 C CA . GLU B 1 189 ? -0.639 30.469 17.688 1 97.38 189 GLU B CA 1
ATOM 4032 C C . GLU B 1 189 ? -0.621 30.453 16.172 1 97.38 189 GLU B C 1
ATOM 4034 O O . GLU B 1 189 ? 0.396 30.109 15.562 1 97.38 189 GLU B O 1
ATOM 4039 N N . VAL B 1 190 ? -1.77 30.781 15.586 1 97.44 190 VAL B N 1
ATOM 4040 C CA . VAL B 1 190 ? -1.885 30.781 14.133 1 97.44 190 VAL B CA 1
ATOM 4041 C C . VAL B 1 190 ? -2.533 32.094 13.672 1 97.44 190 VAL B C 1
ATOM 4043 O O . VAL B 1 190 ? -3.264 32.719 14.43 1 97.44 190 VAL B O 1
ATOM 4046 N N . PRO B 1 191 ? -2.242 32.531 12.461 1 97.19 191 PRO B N 1
ATOM 4047 C CA . PRO B 1 191 ? -2.971 33.688 11.938 1 97.19 191 PRO B CA 1
ATOM 4048 C C . PRO B 1 191 ? -4.484 33.469 11.961 1 97.19 191 PRO B C 1
ATOM 4050 O O . PRO B 1 191 ? -4.977 32.406 11.609 1 97.19 191 PRO B O 1
ATOM 4053 N N . ALA B 1 192 ? -5.18 34.531 12.352 1 96.31 192 ALA B N 1
ATOM 4054 C CA . ALA B 1 192 ? -6.633 34.438 12.43 1 96.31 192 ALA B CA 1
ATOM 4055 C C . ALA B 1 192 ? -7.254 34.375 11.039 1 96.31 192 ALA B C 1
ATOM 4057 O O . ALA B 1 192 ? -8.266 33.719 10.828 1 96.31 192 ALA B O 1
ATOM 4058 N N . GLY B 1 193 ? -6.629 35.062 10.164 1 95.31 193 GLY B N 1
ATOM 4059 C CA . GLY B 1 193 ? -7.172 35.156 8.82 1 95.31 193 GLY B CA 1
ATOM 4060 C C . GLY B 1 193 ? -6.863 33.938 7.961 1 95.31 193 GLY B C 1
ATOM 4061 O O . GLY B 1 193 ? -6.309 32.969 8.453 1 95.31 193 GLY B O 1
ATOM 4062 N N . GLU B 1 194 ? -7.301 34 6.75 1 96.56 194 GLU B N 1
ATOM 4063 C CA . GLU B 1 194 ? -7.133 32.938 5.785 1 96.56 194 GLU B CA 1
ATOM 4064 C C . GLU B 1 194 ? -5.68 32.812 5.332 1 96.56 194 GLU B C 1
ATOM 4066 O O . GLU B 1 194 ? -5.02 33.812 5.082 1 96.56 194 GLU B O 1
ATOM 4071 N N . TYR B 1 195 ? -5.184 31.641 5.344 1 97.5 195 TYR B N 1
ATOM 4072 C CA . TYR B 1 195 ? -3.916 31.281 4.715 1 97.5 195 TYR B CA 1
ATOM 4073 C C . TYR B 1 195 ? -3.924 29.828 4.262 1 97.5 195 TYR B C 1
ATOM 4075 O O . TYR B 1 195 ? -4.809 29.062 4.641 1 97.5 195 TYR B O 1
ATOM 4083 N N . THR B 1 196 ? -2.955 29.516 3.428 1 98.19 196 THR B N 1
ATOM 4084 C CA . THR B 1 196 ? -2.859 28.141 2.986 1 98.19 196 THR B CA 1
ATOM 4085 C C . THR B 1 196 ? -1.45 27.594 3.205 1 98.19 196 THR B C 1
ATOM 4087 O O . THR B 1 196 ? -0.502 28.359 3.375 1 98.19 196 THR B O 1
ATOM 4090 N N . VAL B 1 197 ? -1.341 26.391 3.428 1 98.19 197 VAL B N 1
ATOM 4091 C CA . VAL B 1 197 ? -0.117 25.594 3.367 1 98.19 197 VAL B CA 1
ATOM 4092 C C . VAL B 1 197 ? -0.132 24.719 2.117 1 98.19 197 VAL B C 1
ATOM 4094 O O . VAL B 1 197 ? -1.141 24.078 1.812 1 98.19 197 VAL B O 1
ATOM 4097 N N . GLU B 1 198 ? 0.918 24.781 1.385 1 98.19 198 GLU B N 1
ATOM 4098 C CA . GLU B 1 198 ? 0.958 24.078 0.1 1 98.19 198 GLU B CA 1
ATOM 4099 C C . GLU B 1 198 ? 0.891 22.562 0.287 1 98.19 198 GLU B C 1
ATOM 4101 O O . GLU B 1 198 ? 1.682 22 1.039 1 98.19 198 GLU B O 1
ATOM 4106 N N . ILE B 1 199 ? -0.073 21.969 -0.385 1 98.19 199 ILE B N 1
ATOM 4107 C CA . ILE B 1 199 ? -0.155 20.516 -0.382 1 98.19 199 ILE B CA 1
ATOM 4108 C C . ILE B 1 199 ? 1.049 19.922 -1.116 1 98.19 199 ILE B C 1
ATOM 4110 O O . ILE B 1 199 ? 1.404 20.375 -2.205 1 98.19 199 ILE B O 1
ATOM 4114 N N . GLY B 1 200 ? 1.706 18.953 -0.508 1 98.06 200 GLY B N 1
ATOM 4115 C CA . GLY B 1 200 ? 2.838 18.312 -1.152 1 98.06 200 GLY B CA 1
ATOM 4116 C C . GLY B 1 200 ? 4.172 18.906 -0.756 1 98.06 200 GLY B C 1
ATOM 4117 O O . GLY B 1 200 ? 5.207 18.578 -1.345 1 98.06 200 GLY B O 1
ATOM 4118 N N . LYS B 1 201 ? 4.098 19.766 0.224 1 98.44 201 LYS B N 1
ATOM 4119 C CA . LYS B 1 201 ? 5.332 20.359 0.719 1 98.44 201 LYS B CA 1
ATOM 4120 C C . LYS B 1 201 ? 5.566 20.016 2.186 1 98.44 201 LYS B C 1
ATOM 4122 O O . LYS B 1 201 ? 4.703 20.25 3.031 1 98.44 201 LYS B O 1
ATOM 4127 N N . ALA B 1 202 ? 6.723 19.453 2.471 1 98.69 202 ALA B N 1
ATOM 4128 C CA . ALA B 1 202 ? 7.09 19.078 3.832 1 98.69 202 ALA B CA 1
ATOM 4129 C C . ALA B 1 202 ? 7.59 20.281 4.621 1 98.69 202 ALA B C 1
ATOM 4131 O O . ALA B 1 202 ? 7.828 21.344 4.055 1 98.69 202 ALA B O 1
ATOM 4132 N N . ASN B 1 203 ? 7.59 20.141 5.949 1 98.56 203 ASN B N 1
ATOM 4133 C CA . ASN B 1 203 ? 8.102 21.141 6.883 1 98.56 203 ASN B CA 1
ATOM 4134 C C . ASN B 1 203 ? 9.367 20.641 7.59 1 98.56 203 ASN B C 1
ATOM 4136 O O . ASN B 1 203 ? 9.312 19.688 8.375 1 98.56 203 ASN B O 1
ATOM 4140 N N . VAL B 1 204 ? 10.516 21.266 7.281 1 98.75 204 VAL B N 1
ATOM 4141 C CA . VAL B 1 204 ? 11.742 20.938 8 1 98.75 204 VAL B CA 1
ATOM 4142 C C . VAL B 1 204 ? 11.742 21.609 9.367 1 98.75 204 VAL B C 1
ATOM 4144 O O . VAL B 1 204 ? 11.992 22.812 9.469 1 98.75 204 VAL B O 1
ATOM 4147 N N . LEU B 1 205 ? 11.5 20.891 10.383 1 98.38 205 LEU B N 1
ATOM 4148 C CA . LEU B 1 205 ? 11.336 21.422 11.734 1 98.38 205 LEU B CA 1
ATOM 4149 C C . LEU B 1 205 ? 12.688 21.797 12.344 1 98.38 205 LEU B C 1
ATOM 4151 O O . LEU B 1 205 ? 12.781 22.75 13.109 1 98.38 205 LEU B O 1
ATOM 4155 N N . THR B 1 206 ? 13.656 20.953 12.102 1 97.81 206 THR B N 1
ATOM 4156 C CA . THR B 1 206 ? 15.023 21.156 12.555 1 97.81 206 THR B CA 1
ATOM 4157 C C . THR B 1 206 ? 16.016 20.859 11.43 1 97.81 206 THR B C 1
ATOM 4159 O O . THR B 1 206 ? 15.883 19.859 10.727 1 97.81 206 THR B O 1
ATOM 4162 N N . GLN B 1 207 ? 16.953 21.719 11.281 1 97.88 207 GLN B N 1
ATOM 4163 C CA . GLN B 1 207 ? 18.031 21.469 10.32 1 97.88 207 GLN B CA 1
ATOM 4164 C C . GLN B 1 207 ? 19.078 20.547 10.906 1 97.88 207 GLN B C 1
ATOM 4166 O O . GLN B 1 207 ? 19.297 20.516 12.117 1 97.88 207 GLN B O 1
ATOM 4171 N N . GLY B 1 208 ? 19.688 19.734 10.062 1 98.12 208 GLY B N 1
ATOM 4172 C CA . GLY B 1 208 ? 20.75 18.859 10.523 1 98.12 208 GLY B CA 1
ATOM 4173 C C . GLY B 1 208 ? 21.578 18.297 9.391 1 98.12 208 GLY B C 1
ATOM 4174 O O . GLY B 1 208 ? 21.234 18.453 8.219 1 98.12 208 GLY B O 1
ATOM 4175 N N . ASN B 1 209 ? 22.688 17.562 9.828 1 98.31 209 ASN B N 1
ATOM 4176 C CA . ASN B 1 209 ? 23.656 17.109 8.828 1 98.31 209 ASN B CA 1
ATOM 4177 C C . ASN B 1 209 ? 24.031 15.648 9.031 1 98.31 209 ASN B C 1
ATOM 4179 O O . ASN B 1 209 ? 24.781 15.078 8.234 1 98.31 209 ASN B O 1
ATOM 4183 N N . ASP B 1 210 ? 23.516 14.992 10 1 98.38 210 ASP B N 1
ATOM 4184 C CA . ASP B 1 210 ? 23.984 13.648 10.305 1 98.38 210 ASP B CA 1
ATOM 4185 C C . ASP B 1 210 ? 22.938 12.602 9.961 1 98.38 210 ASP B C 1
ATOM 4187 O O . ASP B 1 210 ? 23.266 11.453 9.648 1 98.38 210 ASP B O 1
ATOM 4191 N N . LEU B 1 211 ? 21.719 12.969 10.086 1 98.69 211 LEU B N 1
ATOM 4192 C CA . LEU B 1 211 ? 20.609 12.055 9.906 1 98.69 211 LEU B CA 1
ATOM 4193 C C . LEU B 1 211 ? 19.359 12.797 9.438 1 98.69 211 LEU B C 1
ATOM 4195 O O . LEU B 1 211 ? 19.031 13.867 9.961 1 98.69 211 LEU B O 1
ATOM 4199 N N . THR B 1 212 ? 18.734 12.344 8.438 1 98.94 212 THR B N 1
ATOM 4200 C CA . THR B 1 212 ? 17.391 12.781 8.039 1 98.94 212 THR B CA 1
ATOM 4201 C C . THR B 1 212 ? 16.328 11.906 8.695 1 98.94 212 THR B C 1
ATOM 4203 O O . THR B 1 212 ? 16.281 10.695 8.461 1 98.94 212 THR B O 1
ATOM 4206 N N . LEU B 1 213 ? 15.562 12.445 9.602 1 98.94 213 LEU B N 1
ATOM 4207 C CA . LEU B 1 213 ? 14.406 11.781 10.203 1 98.94 213 LEU B CA 1
ATOM 4208 C C . LEU B 1 213 ? 13.109 12.312 9.602 1 98.94 213 LEU B C 1
ATOM 4210 O O . LEU B 1 213 ? 12.812 13.5 9.711 1 98.94 213 LEU B O 1
ATOM 4214 N N . VAL B 1 214 ? 12.359 11.453 8.938 1 98.94 214 VAL B N 1
ATOM 4215 C CA . VAL B 1 214 ? 11.109 11.812 8.281 1 98.94 214 VAL B CA 1
ATOM 4216 C C . VAL B 1 214 ? 9.93 11.195 9.031 1 98.94 214 VAL B C 1
ATOM 4218 O O . VAL B 1 214 ? 9.953 10.008 9.359 1 98.94 214 VAL B O 1
ATOM 4221 N N . THR B 1 215 ? 8.969 11.945 9.32 1 98.31 215 THR B N 1
ATOM 4222 C CA . THR B 1 215 ? 7.789 11.469 10.031 1 98.31 215 THR B CA 1
ATOM 4223 C C . THR B 1 215 ? 6.566 12.305 9.664 1 98.31 215 THR B C 1
ATOM 4225 O O . THR B 1 215 ? 6.602 13.094 8.719 1 98.31 215 THR B O 1
ATOM 4228 N N . TYR B 1 216 ? 5.406 12.023 10.266 1 96.19 216 TYR B N 1
ATOM 4229 C CA . TYR B 1 216 ? 4.156 12.742 10.07 1 96.19 216 TYR B CA 1
ATOM 4230 C C . TYR B 1 216 ? 3.152 12.406 11.164 1 96.19 216 TYR B C 1
ATOM 4232 O O . TYR B 1 216 ? 3.344 11.453 11.922 1 96.19 216 TYR B O 1
ATOM 4240 N N . GLY B 1 217 ? 2.162 13.227 11.242 1 93.38 217 GLY B N 1
ATOM 4241 C CA . GLY B 1 217 ? 1.092 12.969 12.195 1 93.38 217 GLY B CA 1
ATOM 4242 C C . GLY B 1 217 ? 1.544 13.047 13.641 1 93.38 217 GLY B C 1
ATOM 4243 O O . GLY B 1 217 ? 2.33 13.93 14 1 93.38 217 GLY B O 1
ATOM 4244 N N . ALA B 1 218 ? 1.069 12.188 14.484 1 91.88 218 ALA B N 1
ATOM 4245 C CA . ALA B 1 218 ? 1.331 12.219 15.922 1 91.88 218 ALA B CA 1
ATOM 4246 C C . ALA B 1 218 ? 2.799 11.93 16.219 1 91.88 218 ALA B C 1
ATOM 4248 O O . ALA B 1 218 ? 3.354 12.438 17.188 1 91.88 218 ALA B O 1
ATOM 4249 N N . GLN B 1 219 ? 3.422 11.195 15.383 1 94.5 219 GLN B N 1
ATOM 4250 C CA . GLN B 1 219 ? 4.789 10.75 15.625 1 94.5 219 GLN B CA 1
ATOM 4251 C C . GLN B 1 219 ? 5.777 11.906 15.469 1 94.5 219 GLN B C 1
ATOM 4253 O O . GLN B 1 219 ? 6.945 11.781 15.852 1 94.5 219 GLN B O 1
ATOM 4258 N N . VAL B 1 220 ? 5.309 13.016 14.898 1 97.12 220 VAL B N 1
ATOM 4259 C CA . VAL B 1 220 ? 6.148 14.211 14.852 1 97.12 220 VAL B CA 1
ATOM 4260 C C . VAL B 1 220 ? 6.586 14.586 16.266 1 97.12 220 VAL B C 1
ATOM 4262 O O . VAL B 1 220 ? 7.77 14.852 16.5 1 97.12 220 VAL B O 1
ATOM 4265 N N . PHE B 1 221 ? 5.668 14.547 17.172 1 96.06 221 PHE B N 1
ATOM 4266 C CA . PHE B 1 221 ? 5.957 14.953 18.547 1 96.06 221 PHE B CA 1
ATOM 4267 C C . PHE B 1 221 ? 6.855 13.938 19.234 1 96.06 221 PHE B C 1
ATOM 4269 O O . PHE B 1 221 ? 7.785 14.312 19.969 1 96.06 221 PHE B O 1
ATOM 4276 N N . ASP B 1 222 ? 6.59 12.625 19.031 1 95.56 222 ASP B N 1
ATOM 4277 C CA . ASP B 1 222 ? 7.477 11.586 19.531 1 95.56 222 ASP B CA 1
ATOM 4278 C C . ASP B 1 222 ? 8.891 11.758 19 1 95.56 222 ASP B C 1
ATOM 4280 O O . ASP B 1 222 ? 9.875 11.547 19.719 1 95.56 222 ASP B O 1
ATOM 4284 N N . SER B 1 223 ? 8.977 12.133 17.75 1 98.12 223 SER B N 1
ATOM 4285 C CA . SER B 1 223 ? 10.266 12.312 17.094 1 98.12 223 SER B CA 1
ATOM 4286 C C . SER B 1 223 ? 11 13.531 17.641 1 98.12 223 SER B C 1
ATOM 4288 O O . SER B 1 223 ? 12.211 13.492 17.844 1 98.12 223 SER B O 1
ATOM 4290 N N . ILE B 1 224 ? 10.25 14.664 17.859 1 97.88 224 ILE B N 1
ATOM 4291 C CA . ILE B 1 224 ? 10.836 15.852 18.469 1 97.88 224 ILE B CA 1
ATOM 4292 C C . ILE B 1 224 ? 11.469 15.484 19.812 1 97.88 224 ILE B C 1
ATOM 4294 O O . ILE B 1 224 ? 12.617 15.844 20.078 1 97.88 224 ILE B O 1
ATOM 4298 N N . ASN B 1 225 ? 10.727 14.734 20.562 1 97.38 225 ASN B N 1
ATOM 4299 C CA . ASN B 1 225 ? 11.203 14.336 21.891 1 97.38 225 ASN B CA 1
ATOM 4300 C C . ASN B 1 225 ? 12.422 13.422 21.781 1 97.38 225 ASN B C 1
ATOM 4302 O O . ASN B 1 225 ? 13.383 13.578 22.547 1 97.38 225 ASN B O 1
ATOM 4306 N N . ALA B 1 226 ? 12.367 12.469 20.906 1 97.94 226 ALA B N 1
ATOM 4307 C CA . ALA B 1 226 ? 13.477 11.531 20.719 1 97.94 226 ALA B CA 1
ATOM 4308 C C . ALA B 1 226 ? 14.742 12.266 20.281 1 97.94 226 ALA B C 1
ATOM 4310 O O . ALA B 1 226 ? 15.836 11.961 20.766 1 97.94 226 ALA B O 1
ATOM 4311 N N . VAL B 1 227 ? 14.609 13.211 19.359 1 97.88 227 VAL B N 1
ATOM 4312 C CA . VAL B 1 227 ? 15.742 13.984 18.859 1 97.88 227 VAL B CA 1
ATOM 4313 C C . VAL B 1 227 ? 16.344 14.789 20 1 97.88 227 VAL B C 1
ATOM 4315 O O . VAL B 1 227 ? 17.578 14.859 20.141 1 97.88 227 VAL B O 1
ATOM 4318 N N . LYS B 1 228 ? 15.469 15.422 20.828 1 97.06 228 LYS B N 1
ATOM 4319 C CA . LYS B 1 228 ? 15.938 16.172 21.984 1 97.06 228 LYS B CA 1
ATOM 4320 C C . LYS B 1 228 ? 16.719 15.273 22.938 1 97.06 228 LYS B C 1
ATOM 4322 O O . LYS B 1 228 ? 17.812 15.648 23.391 1 97.06 228 LYS B O 1
ATOM 4327 N N . LYS B 1 229 ? 16.172 14.125 23.188 1 97 229 LYS B N 1
ATOM 4328 C CA . LYS B 1 229 ? 16.828 13.18 24.078 1 97 229 LYS B CA 1
ATOM 4329 C C . LYS B 1 229 ? 18.188 12.75 23.516 1 97 229 LYS B C 1
ATOM 4331 O O . LYS B 1 229 ? 19.172 12.641 24.266 1 97 229 LYS B O 1
ATOM 4336 N N . TYR B 1 230 ? 18.25 12.492 22.297 1 97.62 230 TYR B N 1
ATOM 4337 C CA . TYR B 1 230 ? 19.5 12.078 21.672 1 97.62 230 TYR B CA 1
ATOM 4338 C C . TYR B 1 230 ? 20.547 13.18 21.781 1 97.62 230 TYR B C 1
ATOM 4340 O O . TYR B 1 230 ? 21.719 12.906 22.016 1 97.62 230 TYR B O 1
ATOM 4348 N N . LYS B 1 231 ? 20.125 14.414 21.547 1 95.88 231 LYS B N 1
ATOM 4349 C CA . LYS B 1 231 ? 21.031 15.555 21.609 1 95.88 231 LYS B CA 1
ATOM 4350 C C . LYS B 1 231 ? 21.609 15.727 23.016 1 95.88 231 LYS B C 1
ATOM 4352 O O . LYS B 1 231 ? 22.734 16.203 23.188 1 95.88 231 LYS B O 1
ATOM 4357 N N . GLU B 1 232 ? 20.797 15.352 23.953 1 96.19 232 GLU B N 1
ATOM 4358 C CA . GLU B 1 232 ? 21.281 15.422 25.328 1 96.19 232 GLU B CA 1
ATOM 4359 C C . GLU B 1 232 ? 22.453 14.461 25.547 1 96.19 232 GLU B C 1
ATOM 4361 O O . GLU B 1 232 ? 23.391 14.773 26.297 1 96.19 232 GLU B O 1
ATOM 4366 N N . ILE B 1 233 ? 22.438 13.375 24.938 1 94.69 233 ILE B N 1
ATOM 4367 C CA . ILE B 1 233 ? 23.469 12.344 25.078 1 94.69 233 ILE B CA 1
ATOM 4368 C C . ILE B 1 233 ? 24.625 12.633 24.125 1 94.69 233 ILE B C 1
ATOM 4370 O O . ILE B 1 233 ? 25.781 12.367 24.453 1 94.69 233 ILE B O 1
ATOM 4374 N N . ASN B 1 234 ? 24.25 13.125 22.953 1 96.19 234 ASN B N 1
ATOM 4375 C CA . ASN B 1 234 ? 25.219 13.461 21.922 1 96.19 234 ASN B CA 1
ATOM 4376 C C . ASN B 1 234 ? 25.078 14.914 21.469 1 96.19 234 ASN B C 1
ATOM 4378 O O . ASN B 1 234 ? 24.547 15.188 20.391 1 96.19 234 ASN B O 1
ATOM 4382 N N . PRO B 1 235 ? 25.672 15.805 22.156 1 95 235 PRO B N 1
ATOM 4383 C CA . PRO B 1 235 ? 25.453 17.234 21.938 1 95 235 PRO B CA 1
ATOM 4384 C C . PRO B 1 235 ? 25.859 17.688 20.531 1 95 235 PRO B C 1
ATOM 4386 O O . PRO B 1 235 ? 25.344 18.688 20.031 1 95 235 PRO B O 1
ATOM 4389 N N . ASN B 1 236 ? 26.719 16.969 19.922 1 95.44 236 ASN B N 1
ATOM 4390 C CA . ASN B 1 236 ? 27.203 17.359 18.594 1 95.44 236 ASN B CA 1
ATOM 4391 C C . ASN B 1 236 ? 26.344 16.766 17.484 1 95.44 236 ASN B C 1
ATOM 4393 O O . ASN B 1 236 ? 26.547 17.062 16.312 1 95.44 236 ASN B O 1
ATOM 4397 N N . ALA B 1 237 ? 25.453 15.938 17.859 1 95.12 237 ALA B N 1
ATOM 4398 C CA . ALA B 1 237 ? 24.578 15.312 16.859 1 95.12 237 ALA B CA 1
ATOM 4399 C C . ALA B 1 237 ? 23.672 16.344 16.188 1 95.12 237 ALA B C 1
ATOM 4401 O O . ALA B 1 237 ? 23.188 17.266 16.844 1 95.12 237 ALA B O 1
ATOM 4402 N N . SER B 1 238 ? 23.562 16.219 14.906 1 97.38 238 SER B N 1
ATOM 4403 C CA . SER B 1 238 ? 22.766 17.125 14.086 1 97.38 238 SER B CA 1
ATOM 4404 C C . SER B 1 238 ? 21.734 16.359 13.258 1 97.38 238 SER B C 1
ATOM 4406 O O . SER B 1 238 ? 22.031 15.914 12.141 1 97.38 238 SER B O 1
ATOM 4408 N N . ILE B 1 239 ? 20.562 16.312 13.758 1 98.44 239 ILE B N 1
ATOM 4409 C CA . ILE B 1 239 ? 19.516 15.531 13.102 1 98.44 239 ILE B CA 1
ATOM 4410 C C . ILE B 1 239 ? 18.531 16.484 12.406 1 98.44 239 ILE B C 1
ATOM 4412 O O . ILE B 1 239 ? 18.047 17.438 13.008 1 98.44 239 ILE B O 1
ATOM 4416 N N . GLU B 1 240 ? 18.328 16.328 11.148 1 98.81 240 GLU B N 1
ATOM 4417 C CA . GLU B 1 240 ? 17.297 17.047 10.406 1 98.81 240 GLU B CA 1
ATOM 4418 C C . GLU B 1 240 ? 15.945 16.359 10.539 1 98.81 240 GLU B C 1
ATOM 4420 O O . GLU B 1 240 ? 15.805 15.18 10.188 1 98.81 240 GLU B O 1
ATOM 4425 N N . LEU B 1 241 ? 14.984 17.016 11.125 1 98.88 241 LEU B N 1
ATOM 4426 C CA . LEU B 1 241 ? 13.656 16.469 11.344 1 98.88 241 LEU B CA 1
ATOM 4427 C C . LEU B 1 241 ? 12.656 17.047 10.352 1 98.88 241 LEU B C 1
ATOM 4429 O O . LEU B 1 241 ? 12.445 18.266 10.312 1 98.88 241 LEU B O 1
ATOM 4433 N N . ILE B 1 242 ? 12.031 16.156 9.578 1 98.94 242 ILE B N 1
ATOM 4434 C CA . ILE B 1 242 ? 11.109 16.562 8.523 1 98.94 242 ILE B CA 1
ATOM 4435 C C . ILE B 1 242 ? 9.703 16.062 8.852 1 98.94 242 ILE B C 1
ATOM 4437 O O . ILE B 1 242 ? 9.484 14.867 9.031 1 98.94 242 ILE B O 1
ATOM 4441 N N . ASP B 1 243 ? 8.781 16.969 8.961 1 98.75 243 ASP B N 1
ATOM 4442 C CA . ASP B 1 243 ? 7.352 16.688 9.008 1 98.75 243 ASP B CA 1
ATOM 4443 C C . ASP B 1 243 ? 6.746 16.703 7.605 1 98.75 243 ASP B C 1
ATOM 4445 O O . ASP B 1 243 ? 6.652 17.766 6.973 1 98.75 243 ASP B O 1
ATOM 4449 N N . LEU B 1 244 ? 6.312 15.57 7.129 1 98.56 244 LEU B N 1
ATOM 4450 C CA . LEU B 1 244 ? 5.859 15.445 5.746 1 98.56 244 LEU B CA 1
ATOM 4451 C C . LEU B 1 244 ? 4.656 16.344 5.48 1 98.56 244 LEU B C 1
ATOM 4453 O O . LEU B 1 244 ? 4.566 16.969 4.43 1 98.56 244 LEU B O 1
ATOM 4457 N N . ARG B 1 245 ? 3.701 16.359 6.395 1 98.06 245 ARG B N 1
ATOM 4458 C CA . ARG B 1 245 ? 2.422 17.047 6.277 1 98.06 245 ARG B CA 1
ATOM 4459 C C . ARG B 1 245 ? 1.526 16.375 5.242 1 98.06 245 ARG B C 1
ATOM 4461 O O . ARG B 1 245 ? 0.306 16.328 5.406 1 98.06 245 ARG B O 1
ATOM 4468 N N . THR B 1 246 ? 2.084 16 4.113 1 98.25 246 THR B N 1
ATOM 4469 C CA . THR B 1 246 ? 1.388 15.383 2.992 1 98.25 246 THR B CA 1
ATOM 4470 C C . THR B 1 246 ? 2 14.031 2.66 1 98.25 246 THR B C 1
ATOM 4472 O O . THR B 1 246 ? 3.219 13.914 2.512 1 98.25 246 THR B O 1
ATOM 4475 N N . ILE B 1 247 ? 1.168 13.031 2.572 1 96.94 247 ILE B N 1
ATOM 4476 C CA . ILE B 1 247 ? 1.614 11.688 2.236 1 96.94 247 ILE B CA 1
ATOM 4477 C C . ILE B 1 247 ? 1.628 11.508 0.719 1 96.94 247 ILE B C 1
ATOM 4479 O O . ILE B 1 247 ? 2.514 10.852 0.172 1 96.94 247 ILE B O 1
ATOM 4483 N N . LYS B 1 248 ? 0.644 12.055 0.113 1 95.31 248 LYS B N 1
ATOM 4484 C CA . LYS B 1 248 ? 0.509 12.062 -1.341 1 95.31 248 LYS B CA 1
ATOM 4485 C C . LYS B 1 248 ? -0.049 13.391 -1.839 1 95.31 248 LYS B C 1
ATOM 4487 O O . LYS B 1 248 ? -1.184 13.75 -1.521 1 95.31 248 LYS B O 1
ATOM 4492 N N . PRO B 1 249 ? 0.657 14.141 -2.645 1 96.75 249 PRO B N 1
ATOM 4493 C CA . PRO B 1 249 ? 1.981 13.805 -3.176 1 96.75 249 PRO B CA 1
ATOM 4494 C C . PRO B 1 249 ? 3.088 13.953 -2.135 1 96.75 249 PRO B C 1
ATOM 4496 O O . PRO B 1 249 ? 3.043 14.867 -1.306 1 96.75 249 PRO B O 1
ATOM 4499 N N . LEU B 1 250 ? 4.055 13.047 -2.285 1 97 250 LEU B N 1
ATOM 4500 C CA . LEU B 1 250 ? 5.211 13.078 -1.396 1 97 250 LEU B CA 1
ATOM 4501 C C . LEU B 1 250 ? 6.195 14.156 -1.821 1 97 250 LEU B C 1
ATOM 4503 O O . LEU B 1 250 ? 6.488 14.305 -3.01 1 97 250 LEU B O 1
ATOM 4507 N N . ASP B 1 251 ? 6.66 14.961 -0.884 1 98.44 251 ASP B N 1
ATOM 4508 C CA . ASP B 1 251 ? 7.719 15.93 -1.158 1 98.44 251 ASP B CA 1
ATOM 4509 C C . ASP B 1 251 ? 9.07 15.234 -1.306 1 98.44 251 ASP B C 1
ATOM 4511 O O . ASP B 1 251 ? 9.969 15.438 -0.487 1 98.44 251 ASP B O 1
ATOM 4515 N N . THR B 1 252 ? 9.195 14.547 -2.348 1 98.44 252 THR B N 1
ATOM 4516 C CA . THR B 1 252 ? 10.383 13.742 -2.604 1 98.44 252 THR B CA 1
ATOM 4517 C C . THR B 1 252 ? 11.633 14.617 -2.645 1 98.44 252 THR B C 1
ATOM 4519 O O . THR B 1 252 ? 12.68 14.242 -2.105 1 98.44 252 THR B O 1
ATOM 4522 N N . LYS B 1 253 ? 11.539 15.711 -3.215 1 98.62 253 LYS B N 1
ATOM 4523 C CA . LYS B 1 253 ? 12.688 16.594 -3.377 1 98.62 253 LYS B CA 1
ATOM 4524 C C . LYS B 1 253 ? 13.289 16.969 -2.025 1 98.62 253 LYS B C 1
ATOM 4526 O O . LYS B 1 253 ? 14.5 16.828 -1.826 1 98.62 253 LYS B O 1
ATOM 4531 N N . THR B 1 254 ? 12.445 17.391 -1.1 1 98.81 254 THR B N 1
ATOM 4532 C CA . THR B 1 254 ? 12.922 17.797 0.218 1 98.81 254 THR B CA 1
ATOM 4533 C C . THR B 1 254 ? 13.609 16.641 0.923 1 98.81 254 THR B C 1
ATOM 4535 O O . THR B 1 254 ? 14.688 16.797 1.492 1 98.81 254 THR B O 1
ATOM 4538 N N . ILE B 1 255 ? 13.055 15.461 0.851 1 98.88 255 ILE B N 1
ATOM 4539 C CA . ILE B 1 255 ? 13.594 14.289 1.521 1 98.88 255 ILE B CA 1
ATOM 4540 C C . ILE B 1 255 ? 14.938 13.914 0.899 1 98.88 255 ILE B C 1
ATOM 4542 O O . ILE B 1 255 ? 15.922 13.703 1.613 1 98.88 255 ILE B O 1
ATOM 4546 N N . VAL B 1 256 ? 14.969 13.883 -0.423 1 98.81 256 VAL B N 1
ATOM 4547 C CA . VAL B 1 256 ? 16.156 13.445 -1.153 1 98.81 256 VAL B CA 1
ATOM 4548 C C . VAL B 1 256 ? 17.312 14.414 -0.91 1 98.81 256 VAL B C 1
ATOM 4550 O O . VAL B 1 256 ? 18.438 13.992 -0.639 1 98.81 256 VAL B O 1
ATOM 4553 N N . GLU B 1 257 ? 17.031 15.703 -0.998 1 98.81 257 GLU B N 1
ATOM 4554 C CA . GLU B 1 257 ? 18.062 16.703 -0.756 1 98.81 257 GLU B CA 1
ATOM 4555 C C . GLU B 1 257 ? 18.594 16.594 0.671 1 98.81 257 GLU B C 1
ATOM 4557 O O . GLU B 1 257 ? 19.797 16.766 0.904 1 98.81 257 GLU B O 1
ATOM 4562 N N . SER B 1 258 ? 17.719 16.359 1.58 1 98.88 258 SER B N 1
ATOM 4563 C CA . SER B 1 258 ? 18.125 16.172 2.967 1 98.88 258 SER B CA 1
ATOM 4564 C C . SER B 1 258 ? 19.031 14.953 3.117 1 98.88 258 SER B C 1
ATOM 4566 O O . SER B 1 258 ? 20.078 15.023 3.775 1 98.88 258 SER B O 1
ATOM 4568 N N . VAL B 1 259 ? 18.672 13.859 2.5 1 98.81 259 VAL B N 1
ATOM 4569 C CA . VAL B 1 259 ? 19.438 12.625 2.615 1 98.81 259 VAL B CA 1
ATOM 4570 C C . VAL B 1 259 ? 20.781 12.797 1.923 1 98.81 259 VAL B C 1
ATOM 4572 O O . VAL B 1 259 ? 21.797 12.273 2.391 1 98.81 259 VAL B O 1
ATOM 4575 N N . LYS B 1 260 ? 20.797 13.508 0.823 1 98.75 260 LYS B N 1
ATOM 4576 C CA . LYS B 1 260 ? 22.078 13.773 0.16 1 98.75 260 LYS B CA 1
ATOM 4577 C C . LYS B 1 260 ? 23.031 14.516 1.086 1 98.75 260 LYS B C 1
ATOM 4579 O O . LYS B 1 260 ? 24.25 14.305 1.03 1 98.75 260 LYS B O 1
ATOM 4584 N N . LYS B 1 261 ? 22.438 15.344 1.896 1 98.56 261 LYS B N 1
ATOM 4585 C CA . LYS B 1 261 ? 23.219 16.125 2.855 1 98.56 261 LYS B CA 1
ATOM 4586 C C . LYS B 1 261 ? 23.641 15.266 4.043 1 98.56 261 LYS B C 1
ATOM 4588 O O . LYS B 1 261 ? 24.797 15.312 4.473 1 98.56 261 LYS B O 1
ATOM 4593 N N . THR B 1 262 ? 22.828 14.375 4.555 1 98.38 262 THR B N 1
ATOM 4594 C CA . THR B 1 262 ? 23.062 13.703 5.828 1 98.38 262 THR B CA 1
ATOM 4595 C C . THR B 1 262 ? 23.625 12.297 5.598 1 98.38 262 THR B C 1
ATOM 4597 O O . THR B 1 262 ? 24.297 11.742 6.469 1 98.38 262 THR B O 1
ATOM 4600 N N . GLY B 1 263 ? 23.203 11.695 4.484 1 98.12 263 GLY B N 1
ATOM 4601 C CA . GLY B 1 263 ? 23.656 10.359 4.121 1 98.12 263 GLY B CA 1
ATOM 4602 C C . GLY B 1 263 ? 22.938 9.258 4.891 1 98.12 263 GLY B C 1
ATOM 4603 O O . GLY B 1 263 ? 23.266 8.078 4.738 1 98.12 263 GLY B O 1
ATOM 4604 N N . ARG B 1 264 ? 22.031 9.594 5.781 1 98.62 264 ARG B N 1
ATOM 4605 C CA . ARG B 1 264 ? 21.297 8.641 6.613 1 98.62 264 ARG B CA 1
ATOM 4606 C C . ARG B 1 264 ? 19.812 8.977 6.656 1 98.62 264 ARG B C 1
ATOM 4608 O O . ARG B 1 264 ? 19.438 10.156 6.668 1 98.62 264 ARG B O 1
ATOM 4615 N N . LEU B 1 265 ? 18.922 7.93 6.68 1 98.88 265 LEU B N 1
ATOM 4616 C CA . LEU B 1 265 ? 17.469 8.133 6.684 1 98.88 265 LEU B CA 1
ATOM 4617 C C . LEU B 1 265 ? 16.797 7.234 7.719 1 98.88 265 LEU B C 1
ATOM 4619 O O . LEU B 1 265 ? 17.078 6.035 7.781 1 98.88 265 LEU B O 1
ATOM 4623 N N . LEU B 1 266 ? 16.031 7.801 8.57 1 98.88 266 LEU B N 1
ATOM 4624 C CA . LEU B 1 266 ? 15.094 7.113 9.445 1 98.88 266 LEU B CA 1
ATOM 4625 C C . LEU B 1 266 ? 13.664 7.586 9.188 1 98.88 266 LEU B C 1
ATOM 4627 O O . LEU B 1 266 ? 13.383 8.781 9.266 1 98.88 266 LEU B O 1
ATOM 4631 N N . VAL B 1 267 ? 12.805 6.691 8.852 1 98.69 267 VAL B N 1
ATOM 4632 C CA . VAL B 1 267 ? 11.391 7.02 8.672 1 98.69 267 VAL B CA 1
ATOM 4633 C C . VAL B 1 267 ? 10.586 6.496 9.859 1 98.69 267 VAL B C 1
ATOM 4635 O O . VAL B 1 267 ? 10.703 5.328 10.227 1 98.69 267 VAL B O 1
ATOM 4638 N N . VAL B 1 268 ? 9.719 7.359 10.414 1 97.19 268 VAL B N 1
ATOM 4639 C CA . VAL B 1 268 ? 8.984 7.004 11.625 1 97.19 268 VAL B CA 1
ATOM 4640 C C . VAL B 1 268 ? 7.48 7.156 11.383 1 97.19 268 VAL B C 1
ATOM 4642 O O . VAL B 1 268 ? 7.023 8.203 10.93 1 97.19 268 VAL B O 1
ATOM 4645 N N . HIS B 1 269 ? 6.773 6.113 11.672 1 93.12 269 HIS B N 1
ATOM 4646 C CA . HIS B 1 269 ? 5.32 6.199 11.695 1 93.12 269 HIS B CA 1
ATOM 4647 C C . HIS B 1 269 ? 4.711 5.035 12.469 1 93.12 269 HIS B C 1
ATOM 4649 O O . HIS B 1 269 ? 5.391 4.047 12.742 1 93.12 269 HIS B O 1
ATOM 4655 N N . GLU B 1 270 ? 3.459 5.105 12.742 1 87.75 270 GLU B N 1
ATOM 4656 C CA . GLU B 1 270 ? 2.842 4.113 13.617 1 87.75 270 GLU B CA 1
ATOM 4657 C C . GLU B 1 270 ? 2.145 3.023 12.812 1 87.75 270 GLU B C 1
ATOM 4659 O O . GLU B 1 270 ? 1.823 1.958 13.344 1 87.75 270 GLU B O 1
ATOM 4664 N N . ALA B 1 271 ? 1.891 3.248 11.555 1 86.19 271 ALA B N 1
ATOM 4665 C CA . ALA B 1 271 ? 1.226 2.25 10.719 1 86.19 271 ALA B CA 1
ATOM 4666 C C . ALA B 1 271 ? 2.053 0.97 10.633 1 86.19 271 ALA B C 1
ATOM 4668 O O . ALA B 1 271 ? 3.189 0.924 11.109 1 86.19 271 ALA B O 1
ATOM 4669 N N . VAL B 1 272 ? 1.465 -0.04 10.039 1 87.06 272 VAL B N 1
ATOM 4670 C CA . VAL B 1 272 ? 2.162 -1.309 9.852 1 87.06 272 VAL B CA 1
ATOM 4671 C C . VAL B 1 272 ? 3.434 -1.085 9.039 1 87.06 272 VAL B C 1
ATOM 4673 O O . VAL B 1 272 ? 3.527 -0.123 8.273 1 87.06 272 VAL B O 1
ATOM 4676 N N . LYS B 1 273 ? 4.285 -1.977 9.195 1 91.06 273 LYS B N 1
ATOM 4677 C CA . LYS B 1 273 ? 5.602 -1.849 8.57 1 91.06 273 LYS B CA 1
ATOM 4678 C C . LYS B 1 273 ? 5.523 -2.117 7.07 1 91.06 273 LYS B C 1
ATOM 4680 O O . LYS B 1 273 ? 6.004 -1.316 6.266 1 91.06 273 LYS B O 1
ATOM 4685 N N . SER B 1 274 ? 4.875 -3.203 6.711 1 91.62 274 SER B N 1
ATOM 4686 C CA . SER B 1 274 ? 4.938 -3.691 5.34 1 91.62 274 SER B CA 1
ATOM 4687 C C . SER B 1 274 ? 4 -2.904 4.43 1 91.62 274 SER B C 1
ATOM 4689 O O . SER B 1 274 ? 2.867 -2.598 4.812 1 91.62 274 SER B O 1
ATOM 4691 N N . PHE B 1 275 ? 4.543 -2.615 3.203 1 92 275 PHE B N 1
ATOM 4692 C CA . PHE B 1 275 ? 3.766 -1.93 2.178 1 92 275 PHE B CA 1
ATOM 4693 C C . PHE B 1 275 ? 3.252 -0.59 2.693 1 92 275 PHE B C 1
ATOM 4695 O O . PHE B 1 275 ? 2.082 -0.254 2.506 1 92 275 PHE B O 1
ATOM 4702 N N . SER B 1 276 ? 4.121 0.103 3.416 1 92.19 276 SER B N 1
ATOM 4703 C CA . SER B 1 276 ? 3.732 1.342 4.082 1 92.19 276 SER B CA 1
ATOM 4704 C C . SER B 1 276 ? 4.391 2.551 3.426 1 92.19 276 SER B C 1
ATOM 4706 O O . 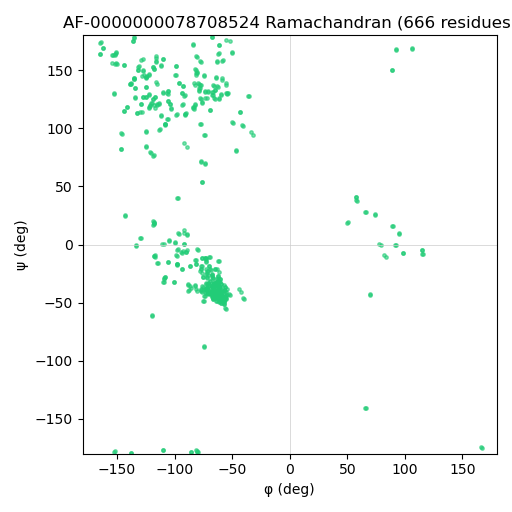SER B 1 276 ? 5.074 2.418 2.41 1 92.19 276 SER B O 1
ATOM 4708 N N . VAL B 1 277 ? 4.141 3.705 4.023 1 94.88 277 VAL B N 1
ATOM 4709 C CA . VAL B 1 277 ? 4.707 4.961 3.541 1 94.88 277 VAL B CA 1
ATOM 4710 C C . VAL B 1 277 ? 6.23 4.906 3.623 1 94.88 277 VAL B C 1
ATOM 4712 O O . VAL B 1 277 ? 6.926 5.398 2.73 1 94.88 277 VAL B O 1
ATOM 4715 N N . SER B 1 278 ? 6.738 4.258 4.637 1 96.75 278 SER B N 1
ATOM 4716 C CA . SER B 1 278 ? 8.188 4.195 4.824 1 96.75 278 SER B CA 1
ATOM 4717 C C . SER B 1 278 ? 8.859 3.465 3.668 1 96.75 278 SER B C 1
ATOM 4719 O O . SER B 1 278 ? 9.922 3.883 3.197 1 96.75 278 SER B O 1
ATOM 4721 N N . SER B 1 279 ? 8.211 2.35 3.178 1 96.44 279 SER B N 1
ATOM 4722 C CA . SER B 1 279 ? 8.789 1.604 2.064 1 96.44 279 SER B CA 1
ATOM 4723 C C . SER B 1 279 ? 8.922 2.479 0.824 1 96.44 279 SER B C 1
ATOM 4725 O O . SER B 1 279 ? 9.938 2.426 0.128 1 96.44 279 SER B O 1
ATOM 4727 N N . GLU B 1 280 ? 7.926 3.289 0.581 1 96.56 280 GLU B N 1
ATOM 4728 C CA . GLU B 1 280 ? 7.945 4.141 -0.604 1 96.56 280 GLU B CA 1
ATOM 4729 C C . GLU B 1 280 ? 9 5.238 -0.473 1 96.56 280 GLU B C 1
ATOM 4731 O O . GLU B 1 280 ? 9.711 5.539 -1.434 1 96.56 280 GLU B O 1
ATOM 4736 N N . ILE B 1 281 ? 9.102 5.836 0.701 1 98.56 281 ILE B N 1
ATOM 4737 C CA . ILE B 1 281 ? 10.117 6.859 0.927 1 98.56 281 ILE B CA 1
ATOM 4738 C C . ILE B 1 281 ? 11.508 6.273 0.695 1 98.56 281 ILE B C 1
ATOM 4740 O O . ILE B 1 281 ? 12.328 6.867 -0.003 1 98.56 281 ILE B O 1
ATOM 4744 N N . MET B 1 282 ? 11.758 5.117 1.242 1 98.62 282 MET B N 1
ATOM 4745 C CA . MET B 1 282 ? 13.047 4.449 1.089 1 98.62 282 MET B CA 1
ATOM 4746 C C . MET B 1 282 ? 13.336 4.152 -0.379 1 98.62 282 MET B C 1
ATOM 4748 O O . MET B 1 282 ? 14.461 4.324 -0.841 1 98.62 282 MET B O 1
ATOM 4752 N N . ALA B 1 283 ? 12.289 3.697 -1.103 1 98 283 ALA B N 1
ATOM 4753 C CA . ALA B 1 283 ? 12.453 3.393 -2.521 1 98 283 ALA B CA 1
ATOM 4754 C C . ALA B 1 283 ? 12.844 4.641 -3.309 1 98 283 ALA B C 1
ATOM 4756 O O . ALA B 1 283 ? 13.766 4.605 -4.133 1 98 283 ALA B O 1
ATOM 4757 N N . ARG B 1 284 ? 12.188 5.734 -3.051 1 98.25 284 ARG B N 1
ATOM 4758 C CA . ARG B 1 284 ? 12.461 6.977 -3.768 1 98.25 284 ARG B CA 1
ATOM 4759 C C . ARG B 1 284 ? 13.859 7.5 -3.441 1 98.25 284 ARG B C 1
ATOM 4761 O O . ARG B 1 284 ? 14.562 7.988 -4.324 1 98.25 284 ARG B O 1
ATOM 4768 N N . VAL B 1 285 ? 14.203 7.395 -2.186 1 98.75 285 VAL B N 1
ATOM 4769 C CA . VAL B 1 285 ? 15.531 7.836 -1.789 1 98.75 285 VAL B CA 1
ATOM 4770 C C . VAL B 1 285 ? 16.594 6.957 -2.455 1 98.75 285 VAL B C 1
ATOM 4772 O O . VAL B 1 285 ? 17.609 7.461 -2.947 1 98.75 285 VAL B O 1
ATOM 4775 N N . ASN B 1 286 ? 16.391 5.621 -2.463 1 98.12 286 ASN B N 1
ATOM 4776 C CA . ASN B 1 286 ? 17.281 4.719 -3.191 1 98.12 286 ASN B CA 1
ATOM 4777 C C . ASN B 1 286 ? 17.438 5.148 -4.645 1 98.12 286 ASN B C 1
ATOM 4779 O O . ASN B 1 286 ? 18.562 5.184 -5.164 1 98.12 286 ASN B O 1
ATOM 4783 N N . GLU B 1 287 ? 16.422 5.512 -5.258 1 97.31 287 GLU B N 1
ATOM 4784 C CA . GLU B 1 287 ? 16.438 5.828 -6.684 1 97.31 287 GLU B CA 1
ATOM 4785 C C . GLU B 1 287 ? 17.156 7.145 -6.953 1 97.31 287 GLU B C 1
ATOM 4787 O O . GLU B 1 287 ? 17.766 7.32 -8.016 1 97.31 287 GLU B O 1
ATOM 4792 N N . LYS B 1 288 ? 17.125 8.062 -5.949 1 98.06 288 LYS B N 1
ATOM 4793 C CA . LYS B 1 288 ? 17.547 9.422 -6.273 1 98.06 288 LYS B CA 1
ATOM 4794 C C . LYS B 1 288 ? 18.766 9.82 -5.457 1 98.06 288 LYS B C 1
ATOM 4796 O O . LYS B 1 288 ? 19.406 10.836 -5.746 1 98.06 288 LYS B O 1
ATOM 4801 N N . ALA B 1 289 ? 19.109 8.984 -4.465 1 98.06 289 ALA B N 1
ATOM 4802 C CA . ALA B 1 289 ? 20.203 9.391 -3.586 1 98.06 289 ALA B CA 1
ATOM 4803 C C . ALA B 1 289 ? 21.062 8.195 -3.18 1 98.06 289 ALA B C 1
ATOM 4805 O O . ALA B 1 289 ? 21.703 8.219 -2.127 1 98.06 289 ALA B O 1
ATOM 4806 N N . PHE B 1 290 ? 21.078 7.188 -3.943 1 97.81 290 PHE B N 1
ATOM 4807 C CA . PHE B 1 290 ? 21.766 5.941 -3.637 1 97.81 290 PHE B CA 1
ATOM 4808 C C . PHE B 1 290 ? 23.234 6.199 -3.32 1 97.81 290 PHE B C 1
ATOM 4810 O O . PHE B 1 290 ? 23.75 5.715 -2.314 1 97.81 290 PHE B O 1
ATOM 4817 N N . GLU B 1 291 ? 23.859 6.98 -4.039 1 96.69 291 GLU B N 1
ATOM 4818 C CA . GLU B 1 291 ? 25.297 7.188 -3.949 1 96.69 291 GLU B CA 1
ATOM 4819 C C . GLU B 1 291 ? 25.656 7.996 -2.707 1 96.69 291 GLU B C 1
ATOM 4821 O O . GLU B 1 291 ? 26.828 8.055 -2.322 1 96.69 291 GLU B O 1
ATOM 4826 N N . TYR B 1 292 ? 24.703 8.555 -2.088 1 97.62 292 TYR B N 1
ATOM 4827 C CA . TYR B 1 292 ? 24.953 9.422 -0.947 1 97.62 292 TYR B CA 1
ATOM 4828 C C . TYR B 1 292 ? 24.766 8.68 0.367 1 97.62 292 TYR B C 1
ATOM 4830 O O . TYR B 1 292 ? 25.141 9.172 1.432 1 97.62 292 TYR B O 1
ATOM 4838 N N . LEU B 1 293 ? 24.219 7.477 0.288 1 97.62 293 LEU B N 1
ATOM 4839 C CA . LEU B 1 293 ? 23.844 6.754 1.498 1 97.62 293 LEU B CA 1
ATOM 4840 C C . LEU B 1 293 ? 25.078 6.227 2.221 1 97.62 293 LEU B C 1
ATOM 4842 O O . LEU B 1 293 ? 25.953 5.598 1.603 1 97.62 293 LEU B O 1
ATOM 4846 N N . LYS B 1 294 ? 25.078 6.484 3.51 1 97.06 294 LYS B N 1
ATOM 4847 C CA . LYS B 1 294 ? 26.203 6.062 4.352 1 97.06 294 LYS B CA 1
ATOM 4848 C C . LYS B 1 294 ? 25.812 4.867 5.219 1 97.06 294 LYS B C 1
ATOM 4850 O O . LYS B 1 294 ? 26.672 4.227 5.824 1 97.06 294 LYS B O 1
ATOM 4855 N N . ALA B 1 295 ? 24.562 4.602 5.324 1 97.62 295 ALA B N 1
ATOM 4856 C CA . ALA B 1 295 ? 24 3.518 6.137 1 97.62 295 ALA B CA 1
ATOM 4857 C C . ALA B 1 295 ? 22.703 3.002 5.543 1 97.62 295 ALA B C 1
ATOM 4859 O O . ALA B 1 295 ? 22.047 3.693 4.75 1 97.62 295 ALA B O 1
ATOM 4860 N N . PRO B 1 296 ? 22.344 1.711 5.867 1 97.94 296 PRO B N 1
ATOM 4861 C CA . PRO B 1 296 ? 21.016 1.259 5.465 1 97.94 296 PRO B CA 1
ATOM 4862 C C . PRO B 1 296 ? 19.906 2.182 5.965 1 97.94 296 PRO B C 1
ATOM 4864 O O . PRO B 1 296 ? 19.906 2.588 7.129 1 97.94 296 PRO B O 1
ATOM 4867 N N . MET B 1 297 ? 19.047 2.564 5.035 1 98.44 297 MET B N 1
ATOM 4868 C CA . MET B 1 297 ? 17.859 3.297 5.477 1 98.44 297 MET B CA 1
ATOM 4869 C C . MET B 1 297 ? 17.047 2.471 6.465 1 98.44 297 MET B C 1
ATOM 4871 O O . MET B 1 297 ? 16.938 1.253 6.32 1 98.44 297 MET B O 1
ATOM 4875 N N . THR B 1 298 ? 16.484 3.131 7.441 1 97.5 298 THR B N 1
ATOM 4876 C CA . THR B 1 298 ? 15.805 2.424 8.523 1 97.5 298 THR B CA 1
ATOM 4877 C C . THR B 1 298 ? 14.406 2.986 8.734 1 97.5 298 THR B C 1
ATOM 4879 O O . THR B 1 298 ? 14.102 4.094 8.289 1 97.5 298 THR B O 1
ATOM 4882 N N . ARG B 1 299 ? 13.562 2.215 9.336 1 96.94 299 ARG B N 1
ATOM 4883 C CA . ARG B 1 299 ? 12.211 2.662 9.648 1 96.94 299 ARG B CA 1
ATOM 4884 C C . ARG B 1 299 ? 11.797 2.215 11.047 1 96.94 299 ARG B C 1
ATOM 4886 O O . ARG B 1 299 ? 12.195 1.143 11.508 1 96.94 299 ARG B O 1
ATOM 4893 N N . CYS B 1 300 ? 11.188 3.016 11.766 1 96.19 300 CYS B N 1
ATOM 4894 C CA . CYS B 1 300 ? 10.531 2.764 13.039 1 96.19 300 CYS B CA 1
ATOM 4895 C C . CYS B 1 300 ? 9.016 2.803 12.898 1 96.19 300 CYS B C 1
ATOM 4897 O O . CYS B 1 300 ? 8.43 3.879 12.789 1 96.19 300 CYS B O 1
ATOM 4899 N N . THR B 1 301 ? 8.461 1.622 12.875 1 92.38 301 THR B N 1
ATOM 4900 C CA . THR B 1 301 ? 7.051 1.506 12.523 1 92.38 301 THR B CA 1
ATOM 4901 C C . THR B 1 301 ? 6.336 0.545 13.469 1 92.38 301 THR B C 1
ATOM 4903 O O . THR B 1 301 ? 6.957 -0.036 14.359 1 92.38 301 THR B O 1
ATOM 4906 N N . GLY B 1 302 ? 5.047 0.456 13.297 1 86.06 302 GLY B N 1
ATOM 4907 C CA . GLY B 1 302 ? 4.309 -0.614 13.945 1 86.06 302 GLY B CA 1
ATOM 4908 C C . GLY B 1 302 ? 4.645 -1.989 13.398 1 86.06 302 GLY B C 1
ATOM 4909 O O . GLY B 1 302 ? 5.527 -2.127 12.547 1 86.06 302 GLY B O 1
ATOM 4910 N N . TYR B 1 303 ? 4.02 -2.99 13.977 1 78.38 303 TYR B N 1
ATOM 4911 C CA . TYR B 1 303 ? 4.254 -4.367 13.562 1 78.38 303 TYR B CA 1
ATOM 4912 C C . TYR B 1 303 ? 3.158 -4.844 12.617 1 78.38 303 TYR B C 1
ATOM 4914 O O . TYR B 1 303 ? 2.045 -4.312 12.625 1 78.38 303 TYR B O 1
ATOM 4922 N N . ASP B 1 304 ? 3.521 -5.793 11.797 1 76.12 304 ASP B N 1
ATOM 4923 C CA . ASP B 1 304 ? 2.555 -6.375 10.867 1 76.12 304 ASP B CA 1
ATOM 4924 C C . ASP B 1 304 ? 1.609 -7.332 11.594 1 76.12 304 ASP B C 1
ATOM 4926 O O . ASP B 1 304 ? 1.544 -8.516 11.266 1 76.12 304 ASP B O 1
ATOM 4930 N N . VAL B 1 305 ? 1.012 -6.879 12.57 1 69 305 VAL B N 1
ATOM 4931 C CA . VAL B 1 305 ? 0.057 -7.68 13.328 1 69 305 VAL B CA 1
ATOM 4932 C C . VAL B 1 305 ? -1.229 -6.883 13.547 1 69 305 VAL B C 1
ATOM 4934 O O . VAL B 1 305 ? -1.23 -5.656 13.438 1 69 305 VAL B O 1
ATOM 4937 N N . THR B 1 306 ? -2.266 -7.719 13.617 1 58.78 306 THR B N 1
ATOM 4938 C CA . THR B 1 306 ? -3.51 -7.078 14.031 1 58.78 306 THR B CA 1
ATOM 4939 C C . THR B 1 306 ? -3.369 -6.477 15.422 1 58.78 306 THR B C 1
ATOM 4941 O O . THR B 1 306 ? -2.709 -7.051 16.297 1 58.78 306 THR B O 1
ATOM 4944 N N . VAL B 1 307 ? -3.66 -5.203 15.531 1 51.84 307 VAL B N 1
ATOM 4945 C CA . VAL B 1 307 ? -3.471 -4.445 16.766 1 51.84 307 VAL B CA 1
ATOM 4946 C C . VAL B 1 307 ? -3.943 -5.273 17.953 1 51.84 307 VAL B C 1
ATOM 4948 O O . VAL B 1 307 ? -5.055 -5.805 17.953 1 51.84 307 VAL B O 1
ATOM 4951 N N . PRO B 1 308 ? -2.877 -5.594 18.75 1 49.62 308 PRO B N 1
ATOM 4952 C CA . PRO B 1 308 ? -3.23 -6.371 19.938 1 49.62 308 PRO B CA 1
ATOM 4953 C C . PRO B 1 308 ? -4.145 -5.609 20.891 1 49.62 308 PRO B C 1
ATOM 4955 O O . PRO B 1 308 ? -4.309 -4.395 20.75 1 49.62 308 PRO B O 1
ATOM 4958 N N . LEU B 1 309 ? -4.871 -6.289 21.703 1 52.34 309 LEU B N 1
ATOM 4959 C CA . LEU B 1 309 ? -5.68 -5.727 22.781 1 52.34 309 LEU B CA 1
ATOM 4960 C C . LEU B 1 309 ? -4.859 -4.766 23.641 1 52.34 309 LEU B C 1
ATOM 4962 O O . LEU B 1 309 ? -3.635 -4.715 23.516 1 52.34 309 LEU B O 1
ATOM 4966 N N . ALA B 1 310 ? -5.441 -3.943 24.469 1 46.94 310 ALA B N 1
ATOM 4967 C CA . ALA B 1 310 ? -5.02 -2.801 25.281 1 46.94 310 ALA B CA 1
ATOM 4968 C C . ALA B 1 310 ? -3.646 -3.045 25.906 1 46.94 310 ALA B C 1
ATOM 4970 O O . ALA B 1 310 ? -2.783 -2.166 25.891 1 46.94 310 ALA B O 1
ATOM 4971 N N . LYS B 1 311 ? -3.422 -4.199 26.5 1 48.22 311 LYS B N 1
ATOM 4972 C CA . LYS B 1 311 ? -2.189 -4.426 27.25 1 48.22 311 LYS B CA 1
ATOM 4973 C C . LYS B 1 311 ? -0.981 -4.477 26.312 1 48.22 311 LYS B C 1
ATOM 4975 O O . LYS B 1 311 ? 0.137 -4.156 26.719 1 48.22 311 LYS B O 1
ATOM 4980 N N . GLY B 1 312 ? -1.284 -4.766 25.031 1 49.59 312 GLY B N 1
ATOM 4981 C CA . GLY B 1 312 ? -0.207 -4.902 24.062 1 49.59 312 GLY B CA 1
ATOM 4982 C C . GLY B 1 312 ? 0.029 -3.646 23.25 1 49.59 312 GLY B C 1
ATOM 4983 O O . GLY B 1 312 ? 1.023 -3.543 22.531 1 49.59 312 GLY B O 1
ATOM 4984 N N . GLU B 1 313 ? -0.848 -2.705 23.531 1 54.19 313 GLU B N 1
ATOM 4985 C CA . GLU B 1 313 ? -0.803 -1.484 22.719 1 54.19 313 GLU B CA 1
ATOM 4986 C C . GLU B 1 313 ? 0.49 -0.711 22.969 1 54.19 313 GLU B C 1
ATOM 4988 O O . GLU B 1 313 ? 1.099 -0.197 22.031 1 54.19 313 GLU B O 1
ATOM 4993 N N . ALA B 1 314 ? 0.815 -0.669 24.328 1 53.88 314 ALA B N 1
ATOM 4994 C CA . ALA B 1 314 ? 2.01 0.106 24.656 1 53.88 314 ALA B CA 1
ATOM 4995 C C . ALA B 1 314 ? 3.244 -0.475 23.969 1 53.88 314 ALA B C 1
ATOM 4997 O O . ALA B 1 314 ? 4.168 0.261 23.609 1 53.88 314 ALA B O 1
ATOM 4998 N N . TRP B 1 315 ? 3.137 -1.759 23.797 1 53.84 315 TRP B N 1
ATOM 4999 C CA . TRP B 1 315 ? 4.281 -2.404 23.172 1 53.84 315 TRP B CA 1
ATOM 5000 C C . TRP B 1 315 ? 4.293 -2.137 21.656 1 53.84 315 TRP B C 1
ATOM 5002 O O . TRP B 1 315 ? 5.359 -2.039 21.047 1 53.84 315 TRP B O 1
ATOM 5012 N N . MET B 1 316 ? 3.186 -1.813 21.188 1 61.78 316 MET B N 1
ATOM 5013 C CA . MET B 1 316 ? 3.078 -1.684 19.734 1 61.78 316 MET B CA 1
ATOM 5014 C C . MET B 1 316 ? 3.209 -0.225 19.312 1 61.78 316 MET B C 1
ATOM 5016 O O . MET B 1 316 ? 3.627 0.062 18.188 1 61.78 316 MET B O 1
ATOM 5020 N N . CYS B 1 317 ? 3.031 0.581 20.297 1 73.69 317 CYS B N 1
ATOM 5021 C CA . CYS B 1 317 ? 2.996 1.996 19.938 1 73.69 317 CYS B CA 1
ATOM 5022 C C . CYS B 1 317 ? 4.406 2.561 19.812 1 73.69 317 CYS B C 1
ATOM 5024 O O . CYS B 1 317 ? 5.297 2.209 20.578 1 73.69 317 CYS B O 1
ATOM 5026 N N . ILE B 1 318 ? 4.555 3.285 18.844 1 85.44 318 ILE B N 1
ATOM 5027 C CA . ILE B 1 318 ? 5.805 4.02 18.672 1 85.44 318 ILE B CA 1
ATOM 5028 C C . ILE B 1 318 ? 5.945 5.07 19.766 1 85.44 318 ILE B C 1
ATOM 5030 O O . ILE B 1 318 ? 4.98 5.758 20.109 1 85.44 318 ILE B O 1
ATOM 5034 N N . ASN B 1 319 ? 7.027 5.082 20.422 1 89.38 319 ASN B N 1
ATOM 5035 C CA . ASN B 1 319 ? 7.324 6.113 21.406 1 89.38 319 ASN B CA 1
ATOM 5036 C C . ASN B 1 319 ? 8.75 6.633 21.266 1 89.38 319 ASN B C 1
ATOM 5038 O O . ASN B 1 319 ? 9.508 6.164 20.406 1 89.38 319 ASN B O 1
ATOM 5042 N N . GLU B 1 320 ? 9.031 7.582 22.109 1 94.12 320 GLU B N 1
ATOM 5043 C CA . GLU B 1 320 ? 10.312 8.266 21.984 1 94.12 320 GLU B CA 1
ATOM 5044 C C . GLU B 1 320 ? 11.477 7.309 22.203 1 94.12 320 GLU B C 1
ATOM 5046 O O . GLU B 1 320 ? 12.531 7.445 21.578 1 94.12 320 GLU B O 1
ATOM 5051 N N . ASP B 1 321 ? 11.305 6.301 22.984 1 94.62 321 ASP B N 1
ATOM 5052 C CA . ASP B 1 321 ? 12.383 5.371 23.281 1 94.62 321 ASP B CA 1
ATOM 5053 C C . ASP B 1 321 ? 12.695 4.48 22.078 1 94.62 321 ASP B C 1
ATOM 5055 O O . ASP B 1 321 ? 13.859 4.195 21.797 1 94.62 321 ASP B O 1
ATOM 5059 N N . LYS B 1 322 ? 11.656 4.043 21.438 1 95.19 322 LYS B N 1
ATOM 5060 C CA . LYS B 1 322 ? 11.852 3.236 20.234 1 95.19 322 LYS B CA 1
ATOM 5061 C C . LYS B 1 322 ? 12.523 4.047 19.125 1 95.19 322 LYS B C 1
ATOM 5063 O O . LYS B 1 322 ? 13.398 3.541 18.422 1 95.19 322 LYS B O 1
ATOM 5068 N N . ILE B 1 323 ? 12.07 5.273 19 1 97.75 323 ILE B N 1
ATOM 5069 C CA . ILE B 1 323 ? 12.672 6.148 18 1 97.75 323 ILE B CA 1
ATOM 5070 C C . ILE B 1 323 ? 14.133 6.406 18.344 1 97.75 323 ILE B C 1
ATOM 5072 O O . ILE B 1 323 ? 15 6.359 17.469 1 97.75 323 ILE B O 1
ATOM 5076 N N . LEU B 1 324 ? 14.375 6.664 19.625 1 97.56 324 LEU B N 1
ATOM 5077 C CA . LEU B 1 324 ? 15.734 6.902 20.094 1 97.56 324 LEU B CA 1
ATOM 5078 C C . LEU B 1 324 ? 16.625 5.707 19.766 1 97.56 324 LEU B C 1
ATOM 5080 O O . LEU B 1 324 ? 17.766 5.879 19.328 1 97.56 324 LEU B O 1
ATOM 5084 N N . ALA B 1 325 ? 16.188 4.52 20.031 1 97.12 325 ALA B N 1
ATOM 5085 C CA . ALA B 1 325 ? 16.938 3.301 19.734 1 97.12 325 ALA B CA 1
ATOM 5086 C C . ALA B 1 325 ? 17.281 3.209 18.25 1 97.12 325 ALA B C 1
ATOM 5088 O O . ALA B 1 325 ? 18.391 2.812 17.891 1 97.12 325 ALA B O 1
ATOM 5089 N N . LYS B 1 326 ? 16.344 3.584 17.406 1 97.75 326 LYS B N 1
ATOM 5090 C CA . LYS B 1 326 ? 16.578 3.527 15.969 1 97.75 326 LYS B CA 1
ATOM 5091 C C . LYS B 1 326 ? 17.547 4.613 15.523 1 97.75 326 LYS B C 1
ATOM 5093 O O . LYS B 1 326 ? 18.344 4.402 14.609 1 97.75 326 LYS B O 1
ATOM 5098 N N . ILE B 1 327 ? 17.422 5.781 16.141 1 98.25 327 ILE B N 1
ATOM 5099 C CA . ILE B 1 327 ? 18.391 6.828 15.859 1 98.25 327 ILE B CA 1
ATOM 5100 C C . ILE B 1 327 ? 19.797 6.316 16.156 1 98.25 327 ILE B C 1
ATOM 5102 O O . ILE B 1 327 ? 20.703 6.438 15.336 1 98.25 327 ILE B O 1
ATOM 5106 N N . LYS B 1 328 ? 19.969 5.719 17.312 1 97.25 328 LYS B N 1
ATOM 5107 C CA . LYS B 1 328 ? 21.266 5.188 17.703 1 97.25 328 LYS B CA 1
ATOM 5108 C C . LYS B 1 328 ? 21.766 4.141 16.719 1 97.25 328 LYS B C 1
ATOM 5110 O O . LYS B 1 328 ? 22.922 4.16 16.312 1 97.25 328 LYS B O 1
ATOM 5115 N N . GLU B 1 329 ? 20.875 3.285 16.328 1 96.62 329 GLU B N 1
ATOM 5116 C CA . GLU B 1 329 ? 21.203 2.219 15.383 1 96.62 329 GLU B CA 1
ATOM 5117 C C . GLU B 1 329 ? 21.766 2.785 14.086 1 96.62 329 GLU B C 1
ATOM 5119 O O . GLU B 1 329 ? 22.812 2.342 13.609 1 96.62 329 GLU B O 1
ATOM 5124 N N . VAL B 1 330 ? 21.125 3.77 13.508 1 97.06 330 VAL B N 1
ATOM 5125 C CA . VAL B 1 330 ? 21.5 4.309 12.203 1 97.06 330 VAL B CA 1
ATOM 5126 C C . VAL B 1 330 ? 22.766 5.137 12.336 1 97.06 330 VAL B C 1
ATOM 5128 O O . VAL B 1 330 ? 23.656 5.074 11.477 1 97.06 330 VAL B O 1
ATOM 5131 N N . MET B 1 331 ? 22.891 5.883 13.414 1 96.69 331 MET B N 1
ATOM 5132 C CA . MET B 1 331 ? 24.031 6.781 13.625 1 96.69 331 MET B CA 1
ATOM 5133 C C . MET B 1 331 ? 25.297 5.996 13.914 1 96.69 331 MET B C 1
ATOM 5135 O O . MET B 1 331 ? 26.406 6.438 13.578 1 96.69 331 MET B O 1
ATOM 5139 N N . GLU B 1 332 ? 25.156 4.797 14.461 1 95.06 332 GLU B N 1
ATOM 5140 C CA . GLU B 1 332 ? 26.312 4.016 14.883 1 95.06 332 GLU B CA 1
ATOM 5141 C C . GLU B 1 332 ? 26.766 3.061 13.781 1 95.06 332 GLU B C 1
ATOM 5143 O O . GLU B 1 332 ? 27.797 2.4 13.914 1 95.06 332 GLU B O 1
ATOM 5148 N N . PHE B 1 333 ? 25.969 3.012 12.75 1 94.81 333 PHE B N 1
ATOM 5149 C CA . PHE B 1 333 ? 26.344 2.117 11.656 1 94.81 333 PHE B CA 1
ATOM 5150 C C . PHE B 1 333 ? 27.703 2.492 11.086 1 94.81 333 PHE B C 1
ATOM 5152 O O . PHE B 1 333 ? 27.984 3.674 10.867 1 94.81 333 PHE B O 1
ATOM 5159 N N . LYS B 1 334 ? 28.578 1.52 10.977 1 87 334 LYS B N 1
ATOM 5160 C CA . LYS B 1 334 ? 29.891 1.687 10.352 1 87 334 LYS B CA 1
ATOM 5161 C C . LYS B 1 334 ? 30.031 0.804 9.117 1 87 334 LYS B C 1
ATOM 5163 O O . LYS B 1 334 ? 29.75 -0.396 9.172 1 87 334 LYS B O 1
ATOM 5168 N N . PHE B 1 335 ? 30.203 1.434 7.984 1 80 335 PHE B N 1
ATOM 5169 C CA . PHE B 1 335 ? 30.344 0.696 6.734 1 80 335 PHE B CA 1
ATOM 5170 C C . PHE B 1 335 ? 31.609 -0.144 6.738 1 80 335 PHE B C 1
ATOM 5172 O O . PHE B 1 335 ? 32.688 0.341 7.113 1 80 335 PHE B O 1
#

Secondary structure (DSSP, 8-state):
------EEEE-HHHHHHHHHHHHHHH-TTEEEEETT-SSS--TT-TTTTHHHHH-TTTEEE--S-HHHHHHHHHHHHHTT-EEEEE-S-GGG-HHHHHHIIIIITTHHHHTTTS-----EEEEEE-S-S---GGG---THHHHHTSTT-EEE---SHHHHHHHHHHHHT-SS-EEEEEEGGGSSS--EEEESS-----TT--EEEE--SSEEEEE-TTHHHHHHHHHHHHHHH-TT--EEEEE--EEES--HHHHHHHHHHHS-EEEE-SS-STTSHHHHHHHHHHHHHGGG--S--EEE---SS----HHHHHHHS--HHHHHHHHHHHHT---/------EEEE-HHHHHHHHHHHHHHH-TTEEEEETT-SSS--TT-TTTTHHHHH-TTTEEE--S-HHHHHHHHHHHHHTT-EEEEE-S-GGG-HHHHHHIIIIITTHHHHTTTS-----EEEEEE-S-S---GGG---THHHHHTSTT-EEE---SHHHHHHHHHHHHT-SS-EEEEEEGGGSSS--EEEESS-----TT--EEEE--SSEEEEE-TTHHHHHHHHHHHHHHH-TT--EEEEE--EEES--HHHHHHHHHHHS-EEEE-SS-STTSHHHHHHHHHHHHHGGG-SS--EEE---SS----HHHHHHHS--HHHHHHHHHHHHH---

Nearest PDB structures (foldseek):
  1w85-assembly1_B  TM=9.867E-01  e=5.559E-47  Geobacillus stearothermophilus
  1w88-assembly2_F  TM=9.880E-01  e=3.749E-44  Geobacillus stearothermophilus
  2bew-assembly1_B  TM=9.723E-01  e=3.287E-43  Homo sapiens
  2beu-assembly1_B  TM=9.665E-01  e=8.336E-43  Homo sapiens
  1olx-assembly1_B-2  TM=9.663E-01  e=1.359E-41  Homo sapiens

Sequence (670 aa):
MIMAEEKLTLNNVQAVNNALDIAMAKDPRVVCYGEDAGVEGGVFRATEGLQKKYGKSRVFDTPISEATIAGTAIGAAVAGLRPIAEIQFQGFSYPAMQQLFTHAARWRNRSRGRFTVPMILRMPMGGGIKAMEHHSEALEAIYAHIPGVKVVMPAFPYDVKGLLLAALNDPDPVVFLENKKIYRAGKQEVPAGEYTVEIGKANVLTQGNDLTLVTYGAQVFDSINAVKKYKEINPNASIELIDLRTIKPLDTKTIVESVKKTGRLLVVHEAVKSFSVSSEIMARVNEKAFEYLKAPMTRCTGYDVTVPLAKGEAWMCINEDKILAKIKEVMEFKFMIMAEEKLTLNNVQAVNNALDIAMAKDPRVVCYGEDAGVEGGVFRATEGLQKKYGKSRVFDTPISEATIAGTAIGAAVAGLRPIAEIQFQGFSYPAMQQLFTHAARWRNRSRGRFTVPMILRMPMGGGIKAMEHHSEALEAIYAHIPGVKVVMPAFPYDVKGLLLAALNDPDPVVFLENKKIYRAGKQEVPAGEYTVEIGKANVLTQGNDLTLVTYGAQVFDSINAVKKYKEINPNASIELIDLRTIKPLDTKTIVESVKKTGRLLVVHEAVKSFSVSSEIMARVNEKAFEYLKAPMTRCTGYDVTVPLAKGEAWMCINEDKILAKIKEVMEFKF

Radius of gyration: 25.5 Å; Cα contacts (8 Å, |Δi|>4): 1602; chains: 2; bounding box: 59×100×54 Å

Organism: Mycoplasmopsis fermentans (strain ATCC 19989 / NBRC 14854 / NCTC 10117 / PG18) (NCBI:txid496833)

Solvent-accessible surface area (backbone atoms only — not comparable to full-atom values): 32729 Å² total; per-residue (Å²): 125,82,74,75,74,57,68,39,77,25,23,32,35,52,17,45,29,51,33,50,50,54,48,42,72,73,32,86,47,39,30,38,33,18,50,47,22,11,84,68,1,25,93,79,40,38,34,52,61,45,16,82,74,67,29,67,89,33,19,25,61,43,72,99,40,43,38,54,51,42,41,51,33,43,52,39,12,61,73,65,32,37,25,37,32,40,44,79,39,49,64,56,37,48,54,19,43,40,37,41,64,70,40,45,28,36,40,30,69,75,48,72,64,76,38,47,26,25,25,36,42,35,22,37,28,48,52,82,71,82,58,63,70,60,34,52,58,54,58,60,37,55,53,49,42,38,47,54,42,33,27,34,26,40,66,46,23,57,46,36,20,10,36,50,45,34,40,70,70,31,56,43,31,27,40,40,39,35,41,56,65,43,31,73,70,49,71,35,80,28,69,61,64,93,57,65,36,67,86,34,48,55,44,75,78,36,79,48,52,54,28,27,37,40,26,35,29,64,44,41,58,35,46,53,50,17,52,52,53,47,32,71,78,35,74,81,61,31,54,17,36,32,36,31,37,19,68,23,51,57,38,55,65,64,53,35,56,43,27,53,62,21,15,23,45,37,30,40,41,62,29,44,46,57,46,16,63,55,17,31,52,47,34,52,35,33,63,74,30,45,90,37,51,61,43,56,55,44,70,49,51,17,57,77,52,70,65,55,62,74,88,43,35,70,75,48,47,75,41,36,65,58,48,36,54,49,50,51,54,54,72,65,53,76,124,125,82,72,76,76,57,68,38,79,25,24,30,36,52,17,45,29,51,32,50,51,53,48,41,72,73,32,86,48,40,28,39,34,17,51,47,24,10,85,68,0,25,95,78,41,38,35,52,62,46,17,81,72,68,29,67,89,33,20,26,60,44,71,99,40,45,38,55,51,43,41,50,34,42,54,40,11,59,73,63,32,37,25,37,34,41,44,78,38,46,65,56,37,46,54,20,43,40,38,41,64,70,39,46,27,36,39,29,70,74,48,72,63,75,36,47,27,25,24,35,42,34,25,38,30,50,52,83,70,82,58,65,68,58,34,52,59,54,57,61,35,56,55,47,42,39,45,54,41,32,29,35,27,37,66,44,22,57,45,36,21,12,35,51,46,35,39,71,71,30,58,43,29,28,38,40,42,37,40,57,66,44,30,74,70,50,71,36,79,28,69,61,63,93,58,65,35,68,86,34,47,55,45,75,78,36,80,48,52,54,28,27,36,40,28,35,28,66,44,40,58,35,47,52,50,18,51,53,54,45,32,71,77,34,73,84,60,32,55,17,35,31,36,31,36,19,67,22,52,58,39,55,65,64,53,36,56,43,26,53,63,20,15,23,45,38,29,39,40,61,29,43,45,58,46,15,62,55,17,31,52,47,34,53,33,34,62,73,30,44,89,39,51,61,43,54,55,43,71,48,52,18,58,75,53,70,64,57,61,73,87,43,36,71,75,48,47,76,40,34,65,60,47,36,52,49,51,50,54,54,71,64,52,75,123